Protein AF-C7IY55-F1 (afdb_monomer)

Organism: Oryza sativa subsp. japonica (NCBI:txid39947)

InterPro domains:
  IPR003439 ABC transporter-like, ATP-binding domain [PF00005] (17-67)
  IPR011527 ABC transporter type 1, transmembrane domain [PF00664] (247-417)
  IPR011527 ABC transporter type 1, transmembrane domain [PS50929] (248-423)
  IPR027417 P-loop containing nucleoside triphosphate hydrolase [G3DSA:3.40.50.300] (2-139)
  IPR027417 P-loop containing nucleoside triphosphate hydrolase [SSF52540] (2-138)
  IPR036640 ABC transporter type 1, transmembrane domain superfamily [G3DSA:1.20.1560.10] (206-423)
  IPR036640 ABC transporter type 1, transmembrane domain superfamily [SSF90123] (230-418)
  IPR039421 Type 1 protein exporter [PTHR43394] (2-140)

Nearest PDB structures (foldseek):
  4m2s-assembly1_A  TM=8.675E-01  e=9.533E-19  Mus musculus
  4m1m-assembly1_A  TM=8.769E-01  e=2.106E-18  Mus musculus
  4q9i-assembly1_A  TM=8.437E-01  e=2.213E-18  Mus musculus
  6ujr-assembly1_A  TM=7.906E-01  e=7.082E-19  Mus musculus
  6ujs-assembly1_A  TM=7.738E-01  e=3.289E-18  Mus musculus

Foldseek 3Di:
DDDDPVLLVVLCVLLVQQVVLVVDPVRPPFDEDPPGDDDDLLNVLSVVLSVCSSVLDQEAEAEQSLPPDDPVSSVSNVSSVVSSPPNHHYDHDHLDPVVQQPDQKDWDDDPNDTDDMGHPVVQCVPCPHPVVVSVVVVVVVCVVVPPDDDDPPCPVVVVVVVVVVVVVVVVVVVVVVVPDDDDDDDDDDDDDDDDDDDDDDDDDDDPDPPPPPPPPPPVPPDDPVVVVVVVVVVVLVVLLVVLVVLVVQLLVLLLVLLLLVLVVVVLVVQLVVLVVDDPVCSVVSNVVSVVVVVVSVVVNVPSVCSNQVSLLVSLVVSLVVVLVVLVVVLVPDDPVVCVPPCNPPVNSVCCNPPVSVVSSCCRRVVVSVVSSNVSNVVSNLVVVCVVPVVVSVVVVVCVVVVVVVVVVVVVVVVVVVVVVVVD

pLDDT: mean 79.83, std 20.28, range [27.48, 96.75]

Mean predicted aligned error: 17.72 Å

Sequence (423 aa):
KDASEEEIRRAIVLANAAKFIDKLPNGLDTMVGEHGTQLSGGQKQRIAIARAILKDPRILLLDEATSALDAESEHVVQDALNNIMVNRTTIIVAHRLSTVRNADTISVLHRGQLVEQGPHAELIKYSNGAYYQLLQLQEVNARRNGTYELDPNRLSDVANRLSDVANRLSDAANRLSDAGNFVSRHSIRKLSFERSMSRHSSLGGSRRNSQTYALTEDEIEGCDDTKSGKNVLRRLLHLHKPETAILLLGCIAASANGAILPVFGLLLSSAINAFYEPPHKLRKDSVFWAEIYVILGVVSIFIIPVQHTLFNMAGGKLIERIRALSFSRVVYQDIGWFDDPLNSSGAIGARLSADAASVKSIAGDVLSLIVQSISTALVGIVIAMIANWKLAFIVLCFVPCVFAQSYAQSRLMRGFGADAKDV

Structure (mmCIF, N/CA/C/O backbone):
data_AF-C7IY55-F1
#
_entry.id   AF-C7IY55-F1
#
loop_
_atom_site.group_PDB
_atom_site.id
_atom_site.type_symbol
_atom_site.label_atom_id
_atom_site.label_alt_id
_atom_site.label_comp_id
_atom_site.label_asym_id
_atom_site.label_entity_id
_atom_site.label_seq_id
_atom_site.pdbx_PDB_ins_code
_atom_site.Cartn_x
_atom_site.Cartn_y
_atom_site.Cartn_z
_atom_site.occupancy
_atom_site.B_iso_or_equiv
_atom_site.auth_seq_id
_atom_site.auth_comp_id
_atom_site.auth_asym_id
_atom_site.auth_atom_id
_atom_site.pdbx_PDB_model_num
ATOM 1 N N . LYS A 1 1 ? -29.131 28.333 30.075 1.00 56.44 1 LYS A N 1
ATOM 2 C CA . LYS A 1 1 ? -28.680 28.541 31.466 1.00 56.44 1 LYS A CA 1
ATOM 3 C C . LYS A 1 1 ? -27.831 27.339 31.796 1.00 56.44 1 LYS A C 1
ATOM 5 O O . LYS A 1 1 ? -28.359 26.238 31.687 1.00 56.44 1 LYS A O 1
ATOM 10 N N . ASP A 1 2 ? -26.555 27.552 32.076 1.00 76.69 2 ASP A N 1
ATOM 11 C CA . ASP A 1 2 ? -25.674 26.470 32.499 1.00 76.69 2 ASP A CA 1
ATOM 12 C C . ASP A 1 2 ? -26.110 26.015 33.892 1.00 76.69 2 ASP A C 1
ATOM 14 O O . ASP A 1 2 ? -26.496 26.844 34.721 1.00 76.69 2 ASP A O 1
ATOM 18 N N . ALA A 1 3 ? -26.159 24.703 34.103 1.00 82.56 3 ALA A N 1
ATOM 19 C CA . ALA A 1 3 ? -26.509 24.135 35.395 1.00 82.56 3 ALA A CA 1
ATOM 20 C C . ALA A 1 3 ? -25.333 24.328 36.355 1.00 82.56 3 ALA A C 1
ATOM 22 O O . ALA A 1 3 ? -24.176 24.153 35.970 1.00 82.56 3 ALA A O 1
ATOM 23 N N . SER A 1 4 ? -25.627 24.673 37.604 1.00 90.94 4 SER A N 1
ATOM 24 C CA . SER A 1 4 ? -24.608 24.680 38.654 1.00 90.94 4 SER A CA 1
ATOM 25 C C . SER A 1 4 ? -24.066 23.266 38.884 1.00 90.94 4 SER A C 1
ATOM 27 O O . SER A 1 4 ? -24.780 22.276 38.703 1.00 90.94 4 SER A O 1
ATOM 29 N N . GLU A 1 5 ? -22.815 23.152 39.328 1.00 88.75 5 GLU A N 1
ATOM 30 C CA . GLU A 1 5 ? -22.203 21.853 39.645 1.00 88.75 5 GLU A CA 1
ATOM 31 C C . GLU A 1 5 ? -23.039 21.061 40.670 1.00 88.75 5 GLU A C 1
ATOM 33 O O . GLU A 1 5 ? -23.194 19.846 40.558 1.00 88.75 5 GLU A O 1
ATOM 38 N N . GLU A 1 6 ? -23.695 21.762 41.598 1.00 91.62 6 GLU A N 1
ATOM 39 C CA . GLU A 1 6 ? -24.599 21.169 42.586 1.00 91.62 6 GLU A CA 1
ATOM 40 C C . GLU A 1 6 ? -25.893 20.612 41.962 1.00 91.62 6 GLU A C 1
ATOM 42 O O . GLU A 1 6 ? -26.404 19.569 42.370 1.00 91.62 6 GLU A O 1
ATOM 47 N N . GLU A 1 7 ? -26.449 21.268 40.939 1.00 92.25 7 GLU A N 1
ATOM 48 C CA . GLU A 1 7 ? -27.576 20.722 40.168 1.00 92.25 7 GLU A CA 1
ATOM 49 C C . GLU A 1 7 ? -27.167 19.470 39.390 1.00 92.25 7 GLU A C 1
ATOM 51 O O . GLU A 1 7 ? -27.897 18.475 39.400 1.00 92.25 7 GLU A O 1
ATOM 56 N N . ILE A 1 8 ? -25.981 19.492 38.774 1.00 93.31 8 ILE A N 1
ATOM 57 C CA . ILE A 1 8 ? -25.415 18.351 38.043 1.00 93.31 8 ILE A CA 1
ATOM 58 C C . ILE A 1 8 ? -25.222 17.164 38.989 1.00 93.31 8 ILE A C 1
ATOM 60 O O . ILE A 1 8 ? -25.675 16.054 38.692 1.00 93.31 8 ILE A O 1
ATOM 64 N N . ARG A 1 9 ? -24.635 17.398 40.166 1.00 92.88 9 ARG A N 1
ATOM 65 C CA . ARG A 1 9 ? -24.403 16.361 41.175 1.00 92.88 9 ARG A CA 1
ATOM 66 C C . ARG A 1 9 ? -25.710 15.747 41.673 1.00 92.88 9 ARG A C 1
ATOM 68 O O . ARG A 1 9 ? -25.827 14.521 41.720 1.00 92.88 9 ARG A O 1
ATOM 75 N N . ARG A 1 10 ? -26.725 16.568 41.966 1.00 92.06 10 ARG A N 1
ATOM 76 C CA . ARG A 1 10 ? -28.063 16.087 42.362 1.00 92.06 10 ARG A CA 1
ATOM 77 C C . ARG A 1 10 ? -28.711 15.226 41.277 1.00 92.06 10 ARG A C 1
ATOM 79 O O . ARG A 1 10 ? -29.224 14.147 41.579 1.00 92.06 10 ARG A O 1
ATOM 86 N N . ALA A 1 11 ? -28.647 15.652 40.016 1.00 92.56 11 ALA A N 1
ATOM 87 C CA . ALA A 1 11 ? -29.213 14.897 38.900 1.00 92.56 11 ALA A CA 1
ATOM 88 C C . ALA A 1 11 ? -28.514 13.546 38.678 1.00 92.56 11 ALA A C 1
ATOM 90 O O . ALA A 1 11 ? -29.168 12.533 38.430 1.00 92.56 11 ALA A O 1
ATOM 91 N N . ILE A 1 12 ? -27.189 13.514 38.817 1.00 94.00 12 ILE A N 1
ATOM 92 C CA . ILE A 1 12 ? -26.376 12.301 38.694 1.00 94.00 12 ILE A CA 1
ATOM 93 C C . ILE A 1 12 ? -26.684 11.288 39.806 1.00 94.00 12 ILE A C 1
ATOM 95 O O . ILE A 1 12 ? -26.722 10.083 39.540 1.00 94.00 12 ILE A O 1
ATOM 99 N N . VAL A 1 13 ? -26.932 11.748 41.036 1.00 93.06 13 VAL A N 1
ATOM 100 C CA . VAL A 1 13 ? -27.329 10.876 42.156 1.00 93.06 13 VAL A CA 1
ATOM 101 C C . VAL A 1 13 ? -28.706 10.262 41.905 1.00 93.06 13 VAL A C 1
ATOM 103 O O . VAL A 1 13 ? -28.846 9.044 41.993 1.00 93.06 13 VAL A O 1
ATOM 106 N N . LEU A 1 14 ? -29.699 11.070 41.517 1.00 91.31 14 LEU A N 1
ATOM 107 C CA . LEU A 1 14 ? -31.058 10.590 41.228 1.00 91.31 14 LEU A CA 1
ATOM 108 C C . LEU A 1 14 ? -31.106 9.601 40.051 1.00 91.31 14 LEU A C 1
ATOM 110 O O . LEU A 1 14 ? -31.901 8.661 40.061 1.00 91.31 14 LEU A O 1
ATOM 114 N N . ALA A 1 15 ? -30.224 9.780 39.065 1.00 92.81 15 ALA A N 1
ATOM 115 C CA . ALA A 1 15 ? -30.076 8.884 37.922 1.00 92.81 15 ALA A CA 1
ATOM 116 C C . ALA A 1 15 ? -29.218 7.632 38.207 1.00 92.81 15 ALA A C 1
ATOM 118 O O . ALA A 1 15 ? -28.868 6.904 37.275 1.00 92.81 15 ALA A O 1
ATOM 119 N N . ASN A 1 16 ? -28.827 7.384 39.465 1.00 92.38 16 ASN A N 1
ATOM 120 C CA . ASN A 1 16 ? -27.929 6.293 39.861 1.00 92.38 16 ASN A CA 1
ATOM 121 C C . ASN A 1 16 ? -26.584 6.287 39.103 1.00 92.38 16 ASN A C 1
ATOM 123 O O . ASN A 1 16 ? -25.989 5.224 38.898 1.00 92.38 16 ASN A O 1
ATOM 127 N N . ALA A 1 17 ? -26.095 7.451 38.665 1.00 93.56 17 ALA A N 1
ATOM 128 C CA . ALA A 1 17 ? -24.880 7.583 37.860 1.00 93.56 17 ALA A CA 1
ATOM 129 C C . ALA A 1 17 ? -23.616 7.923 38.673 1.00 93.56 17 ALA A C 1
ATOM 131 O O . ALA A 1 17 ? -22.511 7.630 38.221 1.00 93.56 17 ALA A O 1
ATOM 132 N N . ALA A 1 18 ? -23.765 8.450 39.895 1.00 93.31 18 ALA A N 1
ATOM 133 C CA . ALA A 1 18 ? -22.643 8.901 40.734 1.00 93.31 18 ALA A CA 1
ATOM 134 C C . ALA A 1 18 ? -21.557 7.825 40.911 1.00 93.31 18 ALA A C 1
ATOM 136 O O . ALA A 1 18 ? -20.394 8.042 40.591 1.00 93.31 18 ALA A O 1
ATOM 137 N N . LYS A 1 19 ? -21.968 6.605 41.287 1.00 91.00 19 LYS A N 1
ATOM 138 C CA . LYS A 1 19 ? -21.057 5.489 41.599 1.00 91.00 19 LYS A CA 1
ATOM 139 C C . LYS A 1 19 ? -20.080 5.127 40.478 1.00 91.00 19 LYS A C 1
ATOM 141 O O . LYS A 1 19 ? -19.028 4.569 40.777 1.00 91.00 19 LYS A O 1
ATOM 146 N N . PHE A 1 20 ? -20.457 5.312 39.209 1.00 91.62 20 PHE A N 1
ATOM 147 C CA . PHE A 1 20 ? -19.567 4.987 38.091 1.00 91.62 20 PHE A CA 1
ATOM 148 C C . PHE A 1 20 ? -18.832 6.217 37.569 1.00 91.62 20 PHE A C 1
ATOM 150 O O . PHE A 1 20 ? -17.707 6.062 37.114 1.00 91.62 20 PHE A O 1
ATOM 157 N N . ILE A 1 21 ? -19.429 7.409 37.662 1.00 93.38 21 ILE A N 1
ATOM 158 C CA . ILE A 1 21 ? -18.769 8.664 37.288 1.00 93.38 21 ILE A CA 1
ATOM 159 C C . ILE A 1 21 ? -17.577 8.928 38.211 1.00 93.38 21 ILE A C 1
ATOM 161 O O . ILE A 1 21 ? -16.497 9.225 37.717 1.00 93.38 21 ILE A O 1
ATOM 165 N N . ASP A 1 22 ? -17.718 8.688 39.517 1.00 91.56 22 ASP A N 1
ATOM 166 C CA . ASP A 1 22 ? -16.628 8.841 40.495 1.00 91.56 22 ASP A CA 1
ATOM 167 C C . ASP A 1 22 ? -15.461 7.859 40.264 1.00 91.56 22 ASP A C 1
ATOM 169 O O . ASP A 1 22 ? -14.363 8.058 40.773 1.00 91.56 22 ASP A O 1
ATOM 173 N N . LYS A 1 23 ? -15.690 6.778 39.503 1.00 91.31 23 LYS A N 1
ATOM 174 C CA . LYS A 1 23 ? -14.657 5.797 39.130 1.00 91.31 23 LYS A CA 1
ATOM 175 C C . LYS A 1 23 ? -13.930 6.151 37.832 1.00 91.31 23 LYS A C 1
ATOM 177 O O . LYS A 1 23 ? -12.977 5.460 37.478 1.00 91.31 23 LYS A O 1
ATOM 182 N N . LEU A 1 24 ? -14.398 7.156 37.092 1.00 91.56 24 LEU A N 1
ATOM 183 C CA . LEU A 1 24 ? -13.744 7.605 35.865 1.00 91.56 24 LEU A CA 1
ATOM 184 C C . LEU A 1 24 ? -12.485 8.421 36.203 1.00 91.56 24 LEU A C 1
ATOM 186 O O . LEU A 1 24 ? -12.471 9.112 37.221 1.00 91.56 24 LEU A O 1
ATOM 190 N N . PRO A 1 25 ? -11.442 8.384 35.352 1.00 87.56 25 PRO A N 1
ATOM 191 C CA . PRO A 1 25 ? -10.140 8.982 35.658 1.00 87.56 25 PRO A CA 1
ATOM 192 C C . PRO A 1 25 ? -10.202 10.483 35.970 1.00 87.56 25 PRO A C 1
ATOM 194 O O . PRO A 1 25 ? -9.481 10.941 36.849 1.00 87.56 25 PRO A O 1
ATOM 197 N N . ASN A 1 26 ? -11.093 11.226 35.303 1.00 90.19 26 ASN A N 1
ATOM 198 C CA . ASN A 1 26 ? -11.271 12.667 35.508 1.00 90.19 26 ASN A CA 1
ATOM 199 C C . ASN A 1 26 ? -12.655 13.003 36.091 1.00 90.19 26 ASN A C 1
ATOM 201 O O . ASN A 1 26 ? -13.116 14.136 35.976 1.00 90.19 26 ASN A O 1
ATOM 205 N N . GLY A 1 27 ? -13.371 12.023 36.657 1.00 90.38 27 GLY A N 1
ATOM 206 C CA . GLY A 1 27 ? -14.727 12.231 37.169 1.00 90.38 27 GLY A CA 1
ATOM 207 C C . GLY A 1 27 ? -15.662 12.845 36.118 1.00 90.38 27 GLY A C 1
ATOM 208 O O . GLY A 1 27 ? -15.835 12.283 35.032 1.00 90.38 27 GLY A O 1
ATOM 209 N N . LEU A 1 28 ? -16.232 14.014 36.433 1.00 90.38 28 LEU A N 1
ATOM 210 C CA . LEU A 1 28 ? -17.132 14.779 35.556 1.00 90.38 28 LEU A CA 1
ATOM 211 C C . LEU A 1 28 ? -16.453 15.323 34.291 1.00 90.38 28 LEU A C 1
ATOM 213 O O . LEU A 1 28 ? -17.118 15.446 33.265 1.00 90.38 28 LEU A O 1
ATOM 217 N N . ASP A 1 29 ? -15.144 15.571 34.337 1.00 91.06 29 ASP A N 1
ATOM 218 C CA . ASP A 1 29 ? -14.368 16.125 33.218 1.00 91.06 29 ASP A CA 1
ATOM 219 C C . ASP A 1 29 ? -13.857 15.037 32.258 1.00 91.06 29 ASP A C 1
ATOM 221 O O . ASP A 1 29 ? -13.042 15.278 31.363 1.00 91.06 29 ASP A O 1
ATOM 225 N N . THR A 1 30 ? -14.314 13.795 32.435 1.00 92.06 30 THR A N 1
ATOM 226 C CA . THR A 1 30 ? -13.937 12.684 31.560 1.00 92.06 30 THR A CA 1
ATOM 227 C C . THR A 1 30 ? -14.559 12.864 30.178 1.00 92.06 30 THR A C 1
ATOM 229 O O . THR A 1 30 ? -15.780 12.872 30.025 1.00 92.06 30 THR A O 1
ATOM 232 N N . MET A 1 31 ? -13.721 12.932 29.141 1.00 90.69 31 MET A N 1
ATOM 233 C CA . MET A 1 31 ? -14.190 12.972 27.756 1.00 90.69 31 MET A CA 1
ATOM 234 C C . MET A 1 31 ? -14.850 11.636 27.379 1.00 90.69 31 MET A C 1
ATOM 236 O O . MET A 1 31 ? -14.221 10.577 27.447 1.00 90.69 31 MET A O 1
ATOM 240 N N . VAL A 1 32 ? -16.114 11.688 26.956 1.00 90.69 32 VAL A N 1
ATOM 241 C CA . VAL A 1 32 ? -16.913 10.524 26.538 1.00 90.69 32 VAL A CA 1
ATOM 242 C C . VAL A 1 32 ? -17.368 10.689 25.087 1.00 90.69 32 VAL A C 1
ATOM 244 O O . VAL A 1 32 ? -17.769 11.779 24.684 1.00 90.69 32 VAL A O 1
ATOM 247 N N . GLY A 1 33 ? -17.314 9.622 24.285 1.00 88.81 33 GLY A N 1
ATOM 248 C CA . GLY A 1 33 ? -17.674 9.669 22.859 1.00 88.81 33 GLY A CA 1
ATOM 249 C C . GLY A 1 33 ? -16.772 8.802 21.981 1.00 88.81 33 GLY A C 1
ATOM 250 O O . GLY A 1 33 ? -16.082 7.925 22.487 1.00 88.81 33 GLY A O 1
ATOM 251 N N . GLU A 1 34 ? -16.781 9.040 20.666 1.00 84.50 34 GLU A N 1
ATOM 252 C CA . GLU A 1 34 ? -15.981 8.289 19.676 1.00 84.50 34 GLU A CA 1
ATOM 253 C C . GLU A 1 34 ? -14.469 8.429 19.905 1.00 84.50 34 GLU A C 1
ATOM 255 O O . GLU A 1 34 ? -13.741 7.447 19.815 1.00 84.50 34 GLU A O 1
ATOM 260 N N . HIS A 1 35 ? -14.022 9.624 20.295 1.00 82.94 35 HIS A N 1
ATOM 261 C CA . HIS A 1 35 ? -12.620 9.937 20.592 1.00 82.94 35 HIS A CA 1
ATOM 262 C C . HIS A 1 35 ? -12.281 9.878 22.092 1.00 82.94 35 HIS A C 1
ATOM 264 O O . HIS A 1 35 ? -11.206 10.309 22.498 1.00 82.94 35 HIS A O 1
ATOM 270 N N . GLY A 1 36 ? -13.208 9.397 22.926 1.00 84.38 36 GLY A N 1
ATOM 271 C CA . GLY A 1 36 ? -13.077 9.401 24.381 1.00 84.38 36 GLY A CA 1
ATOM 272 C C . GLY A 1 36 ? -13.340 8.037 25.007 1.00 84.38 36 GLY A C 1
ATOM 273 O O . GLY A 1 36 ? -13.363 7.000 24.344 1.00 84.38 36 GLY A O 1
ATOM 274 N N . THR A 1 37 ? -13.583 8.040 26.315 1.00 87.56 37 THR A N 1
ATOM 275 C CA . THR A 1 37 ? -13.905 6.815 27.051 1.00 87.56 37 THR A CA 1
ATOM 276 C C . THR A 1 37 ? -15.243 6.253 26.568 1.00 87.56 37 THR A C 1
ATOM 278 O O . THR A 1 37 ? -16.267 6.947 26.566 1.00 87.56 37 THR A O 1
ATOM 281 N N . GLN A 1 38 ? -15.251 4.977 26.178 1.00 89.81 38 GLN A N 1
ATOM 282 C CA . GLN A 1 38 ? -16.469 4.271 25.794 1.00 89.81 38 GLN A CA 1
ATOM 283 C C . GLN A 1 38 ? -17.232 3.812 27.038 1.00 89.81 38 GLN A C 1
ATOM 285 O O . GLN A 1 38 ? -16.734 3.034 27.846 1.00 89.81 38 GLN A O 1
ATOM 290 N N . LEU A 1 39 ? -18.468 4.287 27.174 1.00 90.25 39 LEU A N 1
ATOM 291 C CA . LEU A 1 39 ? -19.382 3.888 28.242 1.00 90.25 39 LEU A CA 1
ATOM 292 C C . LEU A 1 39 ? -20.281 2.720 27.805 1.00 90.25 39 LEU A C 1
ATOM 294 O O . LEU A 1 39 ? -20.708 2.657 26.646 1.00 90.25 39 LEU A O 1
ATOM 298 N N . SER A 1 40 ? -20.624 1.841 28.750 1.00 89.00 40 SER A N 1
ATOM 299 C CA . SER A 1 40 ? -21.631 0.783 28.564 1.00 89.00 40 SER A CA 1
ATOM 300 C C . SER A 1 40 ? -22.999 1.377 28.193 1.00 89.00 40 SER A C 1
ATOM 302 O O . SER A 1 40 ? -23.312 2.509 28.569 1.00 89.00 40 SER A O 1
ATOM 304 N N . GLY A 1 41 ? -23.846 0.610 27.496 1.00 89.12 41 GLY A N 1
ATOM 305 C CA . GLY A 1 41 ? -25.216 1.016 27.156 1.00 89.12 41 GLY A CA 1
ATOM 306 C C . GLY A 1 41 ? -26.005 1.523 28.372 1.00 89.12 41 GLY A C 1
ATOM 307 O O . GLY A 1 41 ? -26.540 2.631 28.339 1.00 89.12 41 GLY A O 1
ATOM 308 N N . GLY A 1 42 ? -25.965 0.796 29.496 1.00 90.62 42 GLY A N 1
ATOM 309 C CA . GLY A 1 42 ? -26.649 1.198 30.734 1.00 90.62 42 GLY A CA 1
ATOM 310 C C . GLY A 1 42 ? -26.049 2.442 31.401 1.00 90.62 42 GLY A C 1
ATOM 311 O O . GLY A 1 42 ? -26.752 3.216 32.050 1.00 90.62 42 GLY A O 1
ATOM 312 N N . GLN A 1 43 ? -24.746 2.689 31.228 1.00 92.44 43 GLN A N 1
ATOM 313 C CA . GLN A 1 43 ? -24.101 3.923 31.698 1.00 92.44 43 GLN A CA 1
ATOM 314 C C . GLN A 1 43 ? -24.512 5.123 30.840 1.00 92.44 43 GLN A C 1
ATOM 316 O O . GLN A 1 43 ? -24.936 6.142 31.387 1.00 92.44 43 GLN A O 1
ATOM 321 N N . LYS A 1 44 ? -24.460 4.985 29.506 1.00 92.38 44 LYS A N 1
ATOM 322 C CA . LYS A 1 44 ? -24.921 6.010 28.552 1.00 92.38 44 LYS A CA 1
ATOM 323 C C . LYS A 1 44 ? -26.364 6.409 28.843 1.00 92.38 44 LYS A C 1
ATOM 325 O O . LYS A 1 44 ? -26.697 7.593 28.854 1.00 92.38 44 LYS A O 1
ATOM 330 N N . GLN A 1 45 ? -27.201 5.427 29.156 1.00 91.69 45 GLN A N 1
ATOM 331 C CA . GLN A 1 45 ? -28.593 5.673 29.473 1.00 91.69 45 GLN A CA 1
ATOM 332 C C . GLN A 1 45 ? -28.807 6.397 30.803 1.00 91.69 45 GLN A C 1
ATOM 334 O O . GLN A 1 45 ? -29.594 7.338 30.852 1.00 91.69 45 GLN A O 1
ATOM 339 N N . ARG A 1 46 ? -28.082 6.041 31.868 1.00 92.56 46 ARG A N 1
ATOM 340 C CA . ARG A 1 46 ? -28.154 6.790 33.135 1.00 92.56 46 ARG A CA 1
ATOM 341 C C . ARG A 1 46 ? -27.709 8.245 32.982 1.00 92.56 46 ARG A C 1
ATOM 343 O O . ARG A 1 46 ? -28.314 9.126 33.584 1.00 92.56 46 ARG A O 1
ATOM 350 N N . ILE A 1 47 ? -26.733 8.529 32.117 1.00 93.38 47 ILE A N 1
ATOM 351 C CA . ILE A 1 47 ? -26.367 9.915 31.770 1.00 93.38 47 ILE A CA 1
ATOM 352 C C . ILE A 1 47 ? -27.514 10.611 31.026 1.00 93.38 47 ILE A C 1
ATOM 354 O O . ILE A 1 47 ? -27.819 11.769 31.306 1.00 93.38 47 ILE A O 1
ATOM 358 N N . ALA A 1 48 ? -28.197 9.922 30.109 1.00 93.25 48 ALA A N 1
ATOM 359 C CA . ALA A 1 48 ? -29.380 10.467 29.443 1.00 93.25 48 ALA A CA 1
ATOM 360 C C . ALA A 1 48 ? -30.530 10.756 30.430 1.00 93.25 48 ALA A C 1
ATOM 362 O O . ALA A 1 48 ? -31.176 11.798 30.316 1.00 93.25 48 ALA A O 1
ATOM 363 N N . ILE A 1 49 ? -30.733 9.898 31.436 1.00 93.00 49 ILE A N 1
ATOM 364 C CA . ILE A 1 49 ? -31.691 10.132 32.527 1.00 93.00 49 ILE A CA 1
ATOM 365 C C . ILE A 1 49 ? -31.269 11.357 33.347 1.00 93.00 49 ILE A C 1
ATOM 367 O O . ILE A 1 49 ? -32.087 12.247 33.547 1.00 93.00 49 ILE A O 1
ATOM 371 N N . ALA A 1 50 ? -29.995 11.478 33.739 1.00 93.25 50 ALA A N 1
ATOM 372 C CA . ALA A 1 50 ? -29.492 12.659 34.450 1.00 93.25 50 ALA A CA 1
ATOM 373 C C . ALA A 1 50 ? -29.731 13.957 33.653 1.00 93.25 50 ALA A C 1
ATOM 375 O O . ALA A 1 50 ? -30.172 14.962 34.211 1.00 93.25 50 ALA A O 1
ATOM 376 N N . ARG A 1 51 ? -29.538 13.924 32.326 1.00 93.44 51 ARG A N 1
ATOM 377 C CA . ARG A 1 51 ? -29.870 15.048 31.431 1.00 93.44 51 ARG A CA 1
ATOM 378 C C . ARG A 1 51 ? -31.363 15.382 31.432 1.00 93.44 51 ARG A C 1
ATOM 380 O O . ARG A 1 51 ? -31.718 16.558 31.383 1.00 93.44 51 ARG A O 1
ATOM 387 N N . ALA A 1 52 ? -32.235 14.376 31.475 1.00 91.81 52 ALA A N 1
ATOM 388 C CA . ALA A 1 52 ? -33.676 14.586 31.575 1.00 91.81 52 ALA A CA 1
ATOM 389 C C . ALA A 1 52 ? -34.070 15.187 32.935 1.00 91.81 52 ALA A C 1
ATOM 391 O O . ALA A 1 52 ? -34.890 16.100 32.964 1.00 91.81 52 ALA A O 1
ATOM 392 N N . ILE A 1 53 ? -33.440 14.748 34.032 1.00 91.25 53 ILE A N 1
ATOM 393 C CA . ILE A 1 53 ? -33.650 15.306 35.379 1.00 91.25 53 ILE A CA 1
ATOM 394 C C . ILE A 1 53 ? -33.244 16.781 35.423 1.00 91.25 53 ILE A C 1
ATOM 396 O O . ILE A 1 53 ? -34.025 17.604 35.887 1.00 91.25 53 ILE A O 1
ATOM 400 N N . LEU A 1 54 ? -32.073 17.131 34.875 1.00 91.25 54 LEU A N 1
ATOM 401 C CA . LEU A 1 54 ? -31.599 18.522 34.808 1.00 91.25 54 LEU A CA 1
ATOM 402 C C . LEU A 1 54 ? -32.548 19.450 34.047 1.00 91.25 54 LEU A C 1
ATOM 404 O O . LEU A 1 54 ? -32.661 20.627 34.373 1.00 91.25 54 LEU A O 1
ATOM 408 N N . LYS A 1 55 ? -33.220 18.932 33.016 1.00 90.50 55 LYS A N 1
ATOM 409 C CA . LYS A 1 55 ? -34.176 19.708 32.220 1.00 90.50 55 LYS A CA 1
ATOM 410 C C . LYS A 1 55 ? -35.523 19.905 32.927 1.00 90.50 55 LYS A C 1
ATOM 412 O O . LYS A 1 55 ? -36.273 20.787 32.521 1.00 90.50 55 LYS A O 1
ATOM 417 N N . ASP A 1 56 ? -35.835 19.078 33.924 1.00 88.56 56 ASP A N 1
ATOM 418 C CA . ASP A 1 56 ? -37.086 19.090 34.689 1.00 88.56 56 ASP A CA 1
ATOM 419 C C . ASP A 1 56 ? -38.371 19.186 33.820 1.00 88.56 56 ASP A C 1
ATOM 421 O O . ASP A 1 56 ? -39.180 20.105 33.964 1.00 88.56 56 ASP A O 1
ATOM 425 N N . PRO A 1 57 ? -38.601 18.265 32.861 1.00 91.50 57 PRO A N 1
ATOM 426 C CA . PRO A 1 57 ? -39.732 18.367 31.942 1.00 91.50 57 PRO A CA 1
ATOM 427 C C . PRO A 1 57 ? -41.075 18.023 32.612 1.00 91.50 57 PRO A C 1
ATOM 429 O O . PRO A 1 57 ? -41.180 17.053 33.361 1.00 91.50 57 PRO A O 1
ATOM 432 N N . ARG A 1 58 ? -42.147 18.754 32.262 1.00 92.06 58 ARG A N 1
ATOM 433 C CA . ARG A 1 58 ? -43.527 18.419 32.689 1.00 92.06 58 ARG A CA 1
ATOM 434 C C . ARG A 1 58 ? -44.065 17.132 32.048 1.00 92.06 58 ARG A C 1
ATOM 436 O O . ARG A 1 58 ? -44.878 16.443 32.655 1.00 92.06 58 ARG A O 1
ATOM 443 N N . ILE A 1 59 ? -43.621 16.837 30.824 1.00 94.25 59 ILE A N 1
ATOM 444 C CA . ILE A 1 59 ? -43.994 15.649 30.049 1.00 94.25 59 ILE A CA 1
ATOM 445 C C . ILE A 1 59 ? -42.724 14.845 29.775 1.00 94.25 59 ILE A C 1
ATOM 447 O O . ILE A 1 59 ? -41.785 15.371 29.173 1.00 94.25 59 ILE A O 1
ATOM 451 N N . LEU A 1 60 ? -42.702 13.586 30.205 1.00 93.38 60 LEU A N 1
ATOM 452 C CA . LEU A 1 60 ? -41.598 12.653 30.008 1.00 93.38 60 LEU A CA 1
ATOM 453 C C . LEU A 1 60 ? -42.002 11.584 28.986 1.00 93.38 60 LEU A C 1
ATOM 455 O O . LEU A 1 60 ? -43.038 10.941 29.128 1.00 93.38 60 LEU A O 1
ATOM 459 N N . LEU A 1 61 ? -41.178 11.396 27.956 1.00 93.75 61 LEU A N 1
ATOM 460 C CA . LEU A 1 61 ? -41.367 10.364 26.937 1.00 93.75 61 LEU A CA 1
ATOM 461 C C . LEU A 1 61 ? -40.263 9.320 27.088 1.00 93.75 61 LEU A C 1
ATOM 463 O O . LEU A 1 61 ? -39.082 9.668 27.041 1.00 93.75 61 LEU A O 1
ATOM 467 N N . LEU A 1 62 ? -40.651 8.061 27.276 1.00 91.06 62 LEU A N 1
ATOM 468 C CA . LEU A 1 62 ? -39.740 6.927 27.397 1.00 91.06 62 LEU A CA 1
ATOM 469 C C . LEU A 1 62 ? -40.012 5.959 26.245 1.00 91.06 62 LEU A C 1
ATOM 471 O O . LEU A 1 62 ? -40.988 5.215 26.280 1.00 91.06 62 LEU A O 1
ATOM 475 N N . ASP A 1 63 ? -39.160 5.995 25.223 1.00 90.81 63 ASP A N 1
ATOM 476 C CA . ASP A 1 63 ? -39.268 5.142 24.038 1.00 90.81 63 ASP A CA 1
ATOM 477 C C . ASP A 1 63 ? -38.321 3.948 24.159 1.00 90.81 63 ASP A C 1
ATOM 479 O O . ASP A 1 63 ? -37.104 4.122 24.104 1.00 90.81 63 ASP A O 1
ATOM 483 N N . GLU A 1 64 ? -38.879 2.768 24.441 1.00 86.62 64 GLU A N 1
ATOM 484 C CA . GLU A 1 64 ? -38.160 1.502 24.630 1.00 86.62 64 GLU A CA 1
ATOM 485 C C . GLU A 1 64 ? -36.886 1.641 25.468 1.00 86.62 64 GLU A C 1
ATOM 487 O O . GLU A 1 64 ? -35.847 1.056 25.160 1.00 86.62 64 GLU A O 1
ATOM 492 N N . ALA A 1 65 ? -36.962 2.430 26.543 1.00 84.56 65 ALA A N 1
ATOM 493 C CA . ALA A 1 65 ? -35.780 2.873 27.266 1.00 84.56 65 ALA A CA 1
ATOM 494 C C . ALA A 1 65 ? -34.913 1.682 27.708 1.00 84.56 65 ALA A C 1
ATOM 496 O O . ALA A 1 65 ? -33.703 1.726 27.576 1.00 84.56 65 ALA A O 1
ATOM 497 N N . THR A 1 66 ? -35.489 0.581 28.175 1.00 84.56 66 THR A N 1
ATOM 498 C CA . THR A 1 66 ? -34.710 -0.578 28.638 1.00 84.56 66 THR A CA 1
ATOM 499 C C . THR A 1 66 ? -34.312 -1.567 27.530 1.00 84.56 66 THR A C 1
ATOM 501 O O . THR A 1 66 ? -33.743 -2.623 27.818 1.00 84.56 66 THR A O 1
ATOM 504 N N . SER A 1 67 ? -34.574 -1.256 26.255 1.00 77.19 67 SER A N 1
ATOM 505 C CA . SER A 1 67 ? -34.166 -2.098 25.124 1.00 77.19 67 SER A CA 1
ATOM 506 C C . SER A 1 67 ? -32.640 -2.090 24.939 1.00 77.19 67 SER A C 1
ATOM 508 O O . SER A 1 67 ? -31.957 -1.115 25.230 1.00 77.19 67 SER A O 1
ATOM 510 N N . ALA A 1 68 ? -32.077 -3.220 24.500 1.00 80.50 68 ALA A N 1
ATOM 511 C CA . ALA A 1 68 ? -30.632 -3.439 24.324 1.00 80.50 68 ALA A CA 1
ATOM 512 C C . ALA A 1 68 ? -29.751 -3.397 25.598 1.00 80.50 68 ALA A C 1
ATOM 514 O O . ALA A 1 68 ? -28.524 -3.444 25.480 1.00 80.50 68 ALA A O 1
ATOM 515 N N . LEU A 1 69 ? -30.340 -3.383 26.802 1.00 85.38 69 LEU A N 1
ATOM 516 C CA . LEU A 1 69 ? -29.603 -3.540 28.063 1.00 85.38 69 LEU A CA 1
ATOM 517 C C . LEU A 1 69 ? -29.520 -5.000 28.532 1.00 85.38 69 LEU A C 1
ATOM 519 O O . LEU A 1 69 ? -30.494 -5.758 28.420 1.00 85.38 69 LEU A O 1
ATOM 523 N N . ASP A 1 70 ? -28.373 -5.354 29.121 1.00 85.38 70 ASP A N 1
ATOM 524 C CA . ASP A 1 70 ? -28.202 -6.563 29.931 1.00 85.38 70 ASP A CA 1
ATOM 525 C C . ASP A 1 70 ? -29.059 -6.505 31.216 1.00 85.38 70 ASP A C 1
ATOM 527 O O . ASP A 1 70 ? -29.533 -5.439 31.611 1.00 85.38 70 ASP A O 1
ATOM 531 N N . ALA A 1 71 ? -29.294 -7.657 31.854 1.00 82.25 71 ALA A N 1
ATOM 532 C CA . ALA A 1 71 ? -30.228 -7.773 32.979 1.00 82.25 71 ALA A CA 1
ATOM 533 C C . ALA A 1 71 ? -29.798 -6.981 34.231 1.00 82.25 71 ALA A C 1
ATOM 535 O O . ALA A 1 71 ? -30.652 -6.435 34.930 1.00 82.25 71 ALA A O 1
ATOM 536 N N . GLU A 1 72 ? -28.491 -6.884 34.505 1.00 84.31 72 GLU A N 1
ATOM 537 C CA . GLU A 1 72 ? -27.967 -6.123 35.646 1.00 84.31 72 GLU A CA 1
ATOM 538 C C . GLU A 1 72 ? -28.131 -4.616 35.402 1.00 84.31 72 GLU A C 1
ATOM 540 O O . GLU A 1 72 ? -28.683 -3.897 36.240 1.00 84.31 72 GLU A O 1
ATOM 545 N N . SER A 1 73 ? -27.724 -4.143 34.218 1.00 86.25 73 SER A N 1
ATOM 546 C CA . SER A 1 73 ? -27.894 -2.744 33.814 1.00 86.25 73 SER A CA 1
ATOM 547 C C . SER A 1 73 ? -29.361 -2.328 33.749 1.00 86.25 73 SER A C 1
ATOM 549 O O . SER A 1 73 ? -29.679 -1.196 34.119 1.00 86.25 73 SER A O 1
ATOM 551 N N . GLU A 1 74 ? -30.254 -3.217 33.297 1.00 86.38 74 GLU A N 1
ATOM 552 C CA . GLU A 1 74 ? -31.698 -2.967 33.280 1.00 86.38 74 GLU A CA 1
ATOM 553 C C . GLU A 1 74 ? -32.208 -2.591 34.668 1.00 86.38 74 GLU A C 1
ATOM 555 O O . GLU A 1 74 ? -32.862 -1.558 34.792 1.00 86.38 74 GLU A O 1
ATOM 560 N N . HIS A 1 75 ? -31.917 -3.391 35.696 1.00 86.62 75 HIS A N 1
ATOM 561 C CA . HIS A 1 75 ? -32.471 -3.158 37.029 1.00 86.62 75 HIS A CA 1
ATOM 562 C C . HIS A 1 75 ? -32.110 -1.759 37.539 1.00 86.62 75 HIS A C 1
ATOM 564 O O . HIS A 1 75 ? -32.969 -0.999 37.982 1.00 86.62 75 HIS A O 1
ATOM 570 N N . VAL A 1 76 ? -30.839 -1.376 37.401 1.00 89.19 76 VAL A N 1
ATOM 571 C CA . VAL A 1 76 ? -30.344 -0.077 37.879 1.00 89.19 76 VAL A CA 1
ATOM 572 C C . VAL A 1 76 ? -30.942 1.093 37.088 1.00 89.19 76 VAL A C 1
ATOM 574 O O . VAL A 1 76 ? -31.208 2.161 37.650 1.00 89.19 76 VAL A O 1
ATOM 577 N N . VAL A 1 77 ? -31.144 0.911 35.780 1.00 89.38 77 VAL A N 1
ATOM 578 C CA . VAL A 1 77 ? -31.799 1.902 34.916 1.00 89.38 77 VAL A CA 1
ATOM 579 C C . VAL A 1 77 ? -33.286 2.012 35.248 1.00 89.38 77 VAL A C 1
ATOM 581 O O . VAL A 1 77 ? -33.798 3.125 35.318 1.00 89.38 77 VAL A O 1
ATOM 584 N N . GLN A 1 78 ? -33.970 0.897 35.506 1.00 87.38 78 GLN A N 1
ATOM 585 C CA . GLN A 1 78 ? -35.380 0.880 35.887 1.00 87.38 78 GLN A CA 1
ATOM 586 C C . GLN A 1 78 ? -35.606 1.609 37.217 1.00 87.38 78 GLN A C 1
ATOM 588 O O . GLN A 1 78 ? -36.545 2.396 37.320 1.00 87.38 78 GLN A O 1
ATOM 593 N N . ASP A 1 79 ? -34.712 1.439 38.194 1.00 87.56 79 ASP A N 1
ATOM 594 C CA . ASP A 1 79 ? -34.751 2.197 39.451 1.00 87.56 79 ASP A CA 1
ATOM 595 C C . ASP A 1 79 ? -34.612 3.710 39.206 1.00 87.56 79 ASP A C 1
ATOM 597 O O . ASP A 1 79 ? -35.353 4.516 39.770 1.00 87.56 79 ASP A O 1
ATOM 601 N N . ALA A 1 80 ? -33.705 4.111 38.308 1.00 89.06 80 ALA A N 1
ATOM 602 C CA . ALA A 1 80 ? -33.533 5.514 37.929 1.00 89.06 80 ALA A CA 1
ATOM 603 C C . ALA A 1 80 ? -34.757 6.076 37.174 1.00 89.06 80 ALA A C 1
ATOM 605 O O . ALA A 1 80 ? -35.127 7.234 37.382 1.00 89.06 80 ALA A O 1
ATOM 606 N N . LEU A 1 81 ? -35.406 5.264 36.330 1.00 89.12 81 LEU A N 1
ATOM 607 C CA . LEU A 1 81 ? -36.655 5.623 35.649 1.00 89.12 81 LEU A CA 1
ATOM 608 C C . LEU A 1 81 ? -37.803 5.817 36.649 1.00 89.12 81 LEU A C 1
ATOM 610 O O . LEU A 1 81 ? -38.506 6.823 36.578 1.00 89.12 81 LEU A O 1
ATOM 614 N N . ASN A 1 82 ? -37.945 4.923 37.629 1.00 86.56 82 ASN A N 1
ATOM 615 C CA . ASN A 1 82 ? -38.971 5.044 38.667 1.00 86.56 82 ASN A CA 1
ATOM 616 C C . ASN A 1 82 ? -38.824 6.358 39.460 1.00 86.56 82 ASN A C 1
ATOM 618 O O . ASN A 1 82 ? -39.823 7.012 39.754 1.00 86.56 82 ASN A O 1
ATOM 622 N N . ASN A 1 83 ? -37.589 6.793 39.740 1.00 84.94 83 ASN A N 1
ATOM 623 C CA . ASN A 1 83 ? -37.318 8.047 40.453 1.00 84.94 83 ASN A CA 1
ATOM 624 C C . ASN A 1 83 ? -37.714 9.302 39.657 1.00 84.94 83 ASN A C 1
ATOM 626 O O . ASN A 1 83 ? -38.262 10.243 40.229 1.00 84.94 83 ASN A O 1
ATOM 630 N N . ILE A 1 84 ? -37.436 9.348 38.348 1.00 87.25 84 ILE A N 1
ATOM 631 C CA . ILE A 1 84 ? -37.745 10.528 37.517 1.00 87.25 84 ILE A CA 1
ATOM 632 C C . ILE A 1 84 ? -39.241 10.638 37.187 1.00 87.25 84 ILE A C 1
ATOM 634 O O . ILE A 1 84 ? -39.724 11.744 36.953 1.00 87.25 84 ILE A O 1
ATOM 638 N N . MET A 1 85 ? -39.972 9.521 37.180 1.00 87.38 85 MET A N 1
ATOM 639 C CA . MET A 1 85 ? -41.398 9.472 36.830 1.00 87.38 85 MET A CA 1
ATOM 640 C C . MET A 1 85 ? -42.317 10.154 37.854 1.00 87.38 85 MET A C 1
ATOM 642 O O . MET A 1 85 ? -43.426 10.560 37.502 1.00 87.38 85 MET A O 1
ATOM 646 N N . VAL A 1 86 ? -41.876 10.305 39.107 1.00 85.75 86 VAL A N 1
ATOM 647 C CA . VAL A 1 86 ? -42.683 10.900 40.182 1.00 85.75 86 VAL A CA 1
ATOM 648 C C . VAL A 1 86 ? -43.038 12.356 39.852 1.00 85.75 86 VAL A C 1
ATOM 650 O O . VAL A 1 86 ? -42.170 13.155 39.507 1.00 85.75 86 VAL A O 1
ATOM 653 N N . ASN A 1 87 ? -44.319 12.716 39.994 1.00 86.69 87 ASN A N 1
ATOM 654 C CA . ASN A 1 87 ? -44.868 14.057 39.729 1.00 86.69 87 ASN A CA 1
ATOM 655 C C . ASN A 1 87 ? -44.721 14.556 38.277 1.00 86.69 87 ASN A C 1
ATOM 657 O O . ASN A 1 87 ? -44.700 15.765 38.036 1.00 86.69 87 ASN A O 1
ATOM 661 N N . ARG A 1 88 ? -44.649 13.648 37.295 1.00 90.00 88 ARG A N 1
ATOM 662 C CA . ARG A 1 88 ? -44.589 13.992 35.864 1.00 90.00 88 ARG A CA 1
ATOM 663 C C . ARG A 1 88 ? -45.600 13.196 35.057 1.00 90.00 88 ARG A C 1
ATOM 665 O O . ARG A 1 88 ? -45.842 12.024 35.329 1.00 90.00 88 ARG A O 1
ATOM 672 N N . THR A 1 89 ? -46.134 13.801 33.998 1.00 94.19 89 THR A N 1
ATOM 673 C CA . THR A 1 89 ? -46.899 13.046 33.001 1.00 94.19 89 THR A CA 1
ATOM 674 C C . THR A 1 89 ? -45.922 12.223 32.170 1.00 94.19 89 THR A C 1
ATOM 676 O O . THR A 1 89 ? -45.165 12.786 31.381 1.00 94.19 89 THR A O 1
ATOM 679 N N . THR A 1 90 ? -45.924 10.902 32.350 1.00 92.50 90 THR A N 1
ATOM 680 C CA . THR A 1 90 ? -44.993 9.999 31.663 1.00 92.50 90 THR A CA 1
ATOM 681 C C . THR A 1 90 ? -45.734 9.126 30.658 1.00 92.50 90 THR A C 1
ATOM 683 O O . THR A 1 90 ? -46.689 8.443 31.017 1.00 92.50 90 THR A O 1
ATOM 686 N N . ILE A 1 91 ? -45.273 9.119 29.407 1.00 93.38 91 ILE A N 1
ATOM 687 C CA . ILE A 1 91 ? -45.725 8.184 28.371 1.00 93.38 91 ILE A CA 1
ATOM 688 C C . ILE A 1 91 ? -44.589 7.201 28.108 1.00 93.38 91 ILE A C 1
ATOM 690 O O . ILE A 1 91 ? -43.479 7.614 27.765 1.00 93.38 91 ILE A O 1
ATOM 694 N N . ILE A 1 92 ? -44.871 5.910 28.275 1.00 90.94 92 ILE A N 1
ATOM 695 C CA . ILE A 1 92 ? -43.886 4.838 28.127 1.00 90.94 92 ILE A CA 1
ATOM 696 C C . ILE A 1 92 ? -44.300 3.917 26.988 1.00 90.94 92 ILE A C 1
ATOM 698 O O . ILE A 1 92 ? -45.387 3.344 27.009 1.00 90.94 92 ILE A O 1
ATOM 702 N N . VAL A 1 93 ? -43.394 3.732 26.034 1.00 91.12 93 VAL A N 1
ATOM 703 C CA . VAL A 1 93 ? -43.431 2.637 25.068 1.00 91.12 93 VAL A CA 1
ATOM 704 C C . VAL A 1 93 ? -42.518 1.547 25.614 1.00 91.12 93 VAL A C 1
ATOM 706 O O . VAL A 1 93 ? -41.305 1.728 25.702 1.00 91.12 93 VAL A O 1
ATOM 709 N N . ALA A 1 94 ? -43.097 0.434 26.055 1.00 83.56 94 ALA A N 1
ATOM 710 C CA . ALA A 1 94 ? -42.353 -0.639 26.703 1.00 83.56 94 ALA A CA 1
ATOM 711 C C . ALA A 1 94 ? -42.602 -1.985 26.025 1.00 83.56 94 ALA A C 1
ATOM 713 O O . ALA A 1 94 ? -43.737 -2.360 25.741 1.00 83.56 94 ALA A O 1
ATOM 714 N N . HIS A 1 95 ? -41.520 -2.746 25.861 1.00 79.69 95 HIS A N 1
ATOM 715 C CA . HIS A 1 95 ? -41.550 -4.153 25.467 1.00 79.69 95 HIS A CA 1
ATOM 716 C C . HIS A 1 95 ? -41.275 -5.093 26.658 1.00 79.69 95 HIS A C 1
ATOM 718 O O . HIS A 1 95 ? -41.235 -6.303 26.485 1.00 79.69 95 HIS A O 1
ATOM 724 N N . ARG A 1 96 ? -41.066 -4.591 27.882 1.00 77.50 96 ARG A N 1
ATOM 725 C CA . ARG A 1 96 ? -40.801 -5.427 29.069 1.00 77.50 96 ARG A CA 1
ATOM 726 C C . ARG A 1 96 ? -41.949 -5.332 30.073 1.00 77.50 96 ARG A C 1
ATOM 728 O O . ARG A 1 96 ? -42.398 -4.241 30.418 1.00 77.50 96 ARG A O 1
ATOM 735 N N . LEU A 1 97 ? -42.411 -6.487 30.555 1.00 75.88 97 LEU A N 1
ATOM 736 C CA . LEU A 1 97 ? -43.537 -6.601 31.486 1.00 75.88 97 LEU A CA 1
ATOM 737 C C . LEU A 1 97 ? -43.336 -5.827 32.797 1.00 75.88 97 LEU A C 1
ATOM 739 O O . LEU A 1 97 ? -44.285 -5.245 33.321 1.00 75.88 97 LEU A O 1
ATOM 743 N N . SER A 1 98 ? -42.112 -5.811 33.322 1.00 72.94 98 SER A N 1
ATOM 744 C CA . SER A 1 98 ? -41.748 -5.113 34.561 1.00 72.94 98 SER A CA 1
ATOM 745 C C . SER A 1 98 ? -42.127 -3.630 34.524 1.00 72.94 98 SER A C 1
ATOM 747 O O . SER A 1 98 ? -42.692 -3.120 35.488 1.00 72.94 98 SER A O 1
ATOM 749 N N . THR A 1 99 ? -41.890 -2.962 33.393 1.00 77.38 99 THR A N 1
ATOM 750 C CA . THR A 1 99 ? -42.207 -1.542 33.199 1.00 77.38 99 THR A CA 1
ATOM 751 C C . THR A 1 99 ? -43.711 -1.307 33.024 1.00 77.38 99 THR A C 1
ATOM 753 O O . THR A 1 99 ? -44.243 -0.311 33.503 1.00 77.38 99 THR A O 1
ATOM 756 N N . VAL A 1 100 ? -44.418 -2.232 32.365 1.00 81.88 100 VAL A N 1
ATOM 757 C CA . VAL A 1 100 ? -45.852 -2.085 32.055 1.00 81.88 100 VAL A CA 1
ATOM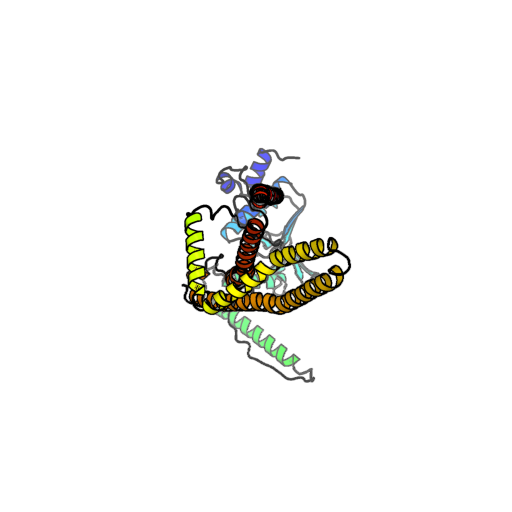 758 C C . VAL A 1 100 ? -46.744 -2.350 33.272 1.00 81.88 100 VAL A C 1
ATOM 760 O O . VAL A 1 100 ? -47.790 -1.723 33.420 1.00 81.88 100 VAL A O 1
ATOM 763 N N . ARG A 1 101 ? -46.348 -3.271 34.160 1.00 83.44 101 ARG A N 1
ATOM 764 C CA . ARG A 1 101 ? -47.174 -3.718 35.296 1.00 83.44 101 ARG A CA 1
ATOM 765 C C . ARG A 1 101 ? -47.530 -2.598 36.279 1.00 83.44 101 ARG A C 1
ATOM 767 O O . ARG A 1 101 ? -48.606 -2.642 36.868 1.00 83.44 101 ARG A O 1
ATOM 774 N N . ASN A 1 102 ? -46.640 -1.622 36.442 1.00 81.69 102 ASN A N 1
ATOM 775 C CA . ASN A 1 102 ? -46.778 -0.536 37.415 1.00 81.69 102 ASN A CA 1
ATOM 776 C C . ASN A 1 102 ? -47.391 0.744 36.816 1.00 81.69 102 ASN A C 1
ATOM 778 O O . ASN A 1 102 ? -47.396 1.775 37.480 1.00 81.69 102 ASN A O 1
ATOM 782 N N . ALA A 1 103 ? -47.866 0.709 35.568 1.00 87.12 103 ALA A N 1
ATOM 783 C CA . ALA A 1 103 ? -48.469 1.872 34.925 1.00 87.12 103 ALA A CA 1
ATOM 784 C C . ALA A 1 103 ? -49.899 2.130 35.435 1.00 87.12 103 ALA A C 1
ATOM 786 O O . ALA A 1 103 ? -50.690 1.195 35.573 1.00 87.12 103 ALA A O 1
ATOM 787 N N . ASP A 1 104 ? -50.253 3.406 35.627 1.00 90.62 104 ASP A N 1
ATOM 788 C CA . ASP A 1 104 ? -51.600 3.826 36.050 1.00 90.62 104 ASP A CA 1
ATOM 789 C C . ASP A 1 104 ? -52.677 3.432 35.027 1.00 90.62 104 ASP A C 1
ATOM 791 O O . ASP A 1 104 ? -53.808 3.084 35.363 1.00 90.62 104 ASP A O 1
ATOM 795 N N . THR A 1 105 ? -52.337 3.495 33.741 1.00 92.75 105 THR A N 1
ATOM 796 C CA . THR A 1 105 ? -53.202 3.096 32.630 1.00 92.75 105 THR A CA 1
ATOM 797 C C . THR A 1 105 ? -52.343 2.561 31.496 1.00 92.75 105 THR A C 1
ATOM 799 O O . THR A 1 105 ? -51.372 3.191 31.082 1.00 92.75 105 THR A O 1
ATOM 802 N N . ILE A 1 106 ? -52.718 1.400 30.969 1.00 92.94 106 ILE A N 1
ATOM 803 C CA . ILE A 1 106 ? -52.062 0.739 29.843 1.00 92.94 106 ILE A CA 1
ATOM 804 C C . ILE A 1 106 ? -52.947 0.929 28.615 1.00 92.94 106 ILE A C 1
ATOM 806 O O . ILE A 1 106 ? -54.160 0.760 28.701 1.00 92.94 106 ILE A O 1
ATOM 810 N N . SER A 1 107 ? -52.345 1.282 27.480 1.00 92.88 107 SER A N 1
ATOM 811 C CA . SER A 1 107 ? -53.021 1.430 26.185 1.00 92.88 107 SER A CA 1
ATOM 812 C C . SER A 1 107 ? -52.393 0.475 25.175 1.00 92.88 107 SER A C 1
ATOM 814 O O . SER A 1 107 ? -51.191 0.555 24.925 1.00 92.88 107 SER A O 1
ATOM 816 N N . VAL A 1 108 ? -53.182 -0.433 24.599 1.00 91.06 108 VAL A N 1
ATOM 817 C CA . VAL A 1 108 ? -52.699 -1.432 23.633 1.00 91.06 108 VAL A CA 1
ATOM 818 C C . VAL A 1 108 ? -53.100 -1.039 22.221 1.00 91.06 108 VAL A C 1
ATOM 820 O O . VAL A 1 108 ? -54.285 -0.906 21.910 1.00 91.06 108 VAL A O 1
ATOM 823 N N . LEU A 1 109 ? -52.100 -0.891 21.352 1.00 91.38 109 LEU A N 1
ATOM 824 C CA . LEU A 1 109 ? -52.299 -0.578 19.944 1.00 91.38 109 LEU A CA 1
ATOM 825 C C . LEU A 1 109 ? -52.181 -1.833 19.076 1.00 91.38 109 LEU A C 1
ATOM 827 O O . LEU A 1 109 ? -51.220 -2.594 19.183 1.00 91.38 109 LEU A O 1
ATOM 831 N N . HIS A 1 110 ? -53.116 -2.001 18.145 1.00 88.44 110 HIS A N 1
ATOM 832 C CA . HIS A 1 110 ? -53.044 -3.002 17.085 1.00 88.44 110 HIS A CA 1
ATOM 833 C C . HIS A 1 110 ? -53.298 -2.328 15.737 1.00 88.44 110 HIS A C 1
ATOM 835 O O . HIS A 1 110 ? -54.323 -1.680 15.546 1.00 88.44 110 HIS A O 1
ATOM 841 N N . ARG A 1 111 ? -52.355 -2.461 14.792 1.00 89.19 111 ARG A N 1
ATOM 842 C CA . ARG A 1 111 ? -52.451 -1.870 13.438 1.00 89.19 111 ARG A CA 1
ATOM 843 C C . ARG A 1 111 ? -52.799 -0.369 13.442 1.00 89.19 111 ARG A C 1
ATOM 845 O O . ARG A 1 111 ? -53.572 0.099 12.614 1.00 89.19 111 ARG A O 1
ATOM 852 N N . GLY A 1 112 ? -52.232 0.378 14.390 1.00 89.56 112 GLY A N 1
ATOM 853 C CA . GLY A 1 112 ? -52.449 1.822 14.528 1.00 89.56 112 GLY A CA 1
ATOM 854 C C . GLY A 1 112 ? -53.772 2.226 15.190 1.00 89.56 112 GLY A C 1
ATOM 855 O O . GLY A 1 112 ? -54.049 3.417 15.273 1.00 89.56 112 GLY A O 1
ATOM 856 N N . GLN A 1 113 ? -54.577 1.277 15.677 1.00 91.19 113 GLN A N 1
ATOM 857 C CA . GLN A 1 113 ? -55.817 1.546 16.410 1.00 91.19 113 GLN A CA 1
ATOM 858 C C . GLN A 1 113 ? -55.672 1.146 17.881 1.00 91.19 113 GLN A C 1
ATOM 860 O O . GLN A 1 113 ? -55.040 0.135 18.191 1.00 91.19 113 GLN A O 1
ATOM 865 N N . LEU A 1 114 ? -56.252 1.938 18.786 1.00 91.81 114 LEU A N 1
ATOM 866 C CA . LEU A 1 114 ? -56.339 1.611 20.209 1.00 91.81 114 LEU A CA 1
ATOM 867 C C . LEU A 1 114 ? -57.406 0.526 20.403 1.00 91.81 114 LEU A C 1
ATOM 869 O O . LEU A 1 114 ? -58.575 0.764 20.109 1.00 91.81 114 LEU A O 1
ATOM 873 N N . VAL A 1 115 ? -56.999 -0.656 20.865 1.00 91.50 115 VAL A N 1
ATOM 874 C CA . VAL A 1 115 ? -57.898 -1.814 21.032 1.00 91.50 115 VAL A CA 1
ATOM 875 C C . VAL A 1 115 ? -58.350 -1.968 22.478 1.00 91.50 115 VAL A C 1
ATOM 877 O O . VAL A 1 115 ? -59.507 -2.285 22.731 1.00 91.50 115 VAL A O 1
ATOM 880 N N . GLU A 1 116 ? -57.447 -1.727 23.427 1.00 90.25 116 GLU A N 1
ATOM 881 C CA . GLU A 1 116 ? -57.700 -1.886 24.860 1.00 90.25 116 GLU A CA 1
ATOM 882 C C . GLU A 1 116 ? -57.053 -0.747 25.641 1.00 90.25 116 GLU A C 1
ATOM 884 O O . GLU A 1 116 ? -55.943 -0.313 25.320 1.00 90.25 116 GLU A O 1
ATOM 889 N N . GLN A 1 117 ? -57.739 -0.290 26.687 1.00 92.50 117 GLN A N 1
ATOM 890 C CA . GLN A 1 117 ? -57.229 0.700 27.624 1.00 92.50 117 GLN A CA 1
ATOM 891 C C . GLN A 1 117 ? -57.719 0.378 29.037 1.00 92.50 117 GLN A C 1
ATOM 893 O O . GLN A 1 117 ? -58.900 0.103 29.228 1.00 92.50 117 GLN A O 1
ATOM 898 N N . GLY A 1 118 ? -56.825 0.409 30.022 1.00 91.06 118 GLY A N 1
ATOM 899 C CA . GLY A 1 118 ? -57.182 0.186 31.424 1.00 91.06 118 GLY A CA 1
ATOM 900 C C . GLY A 1 118 ? -55.978 -0.136 32.311 1.00 91.06 118 GLY A C 1
ATOM 901 O O . GLY A 1 118 ? -54.860 -0.282 31.810 1.00 91.06 118 GLY A O 1
ATOM 902 N N . PRO A 1 119 ? -56.168 -0.241 33.635 1.00 91.75 119 PRO A N 1
ATOM 903 C CA . PRO A 1 119 ? -55.124 -0.685 34.550 1.00 91.75 119 PRO A CA 1
ATOM 904 C C . PRO A 1 119 ? -54.823 -2.180 34.361 1.00 91.75 119 PRO A C 1
ATOM 906 O O . PRO A 1 119 ? -55.680 -2.965 33.942 1.00 91.75 119 PRO A O 1
ATOM 909 N N . HIS A 1 120 ? -53.616 -2.607 34.748 1.00 89.50 120 HIS A N 1
ATOM 910 C CA . HIS A 1 120 ? -53.165 -4.003 34.627 1.00 89.50 120 HIS A CA 1
ATOM 911 C C . HIS A 1 120 ? -54.175 -5.021 35.198 1.00 89.50 120 HIS A C 1
ATOM 913 O O . HIS A 1 120 ? -54.437 -6.056 34.585 1.00 89.50 120 HIS A O 1
ATOM 919 N N . ALA A 1 121 ? -54.785 -4.705 36.347 1.00 88.94 121 ALA A N 1
ATOM 920 C CA . ALA A 1 121 ? -55.737 -5.574 37.042 1.00 88.94 121 ALA A CA 1
ATOM 921 C C . ALA A 1 121 ? -57.064 -5.793 36.290 1.00 88.94 121 ALA A C 1
ATOM 923 O O . ALA A 1 121 ? -57.742 -6.796 36.525 1.00 88.94 121 ALA A O 1
ATOM 924 N N . GLU A 1 122 ? -57.453 -4.874 35.407 1.00 89.56 122 GLU A N 1
ATOM 925 C CA . GLU A 1 122 ? -58.649 -5.015 34.573 1.00 89.56 122 GLU A CA 1
ATOM 926 C C . GLU A 1 122 ? -58.322 -5.742 33.273 1.00 89.56 122 GLU A C 1
ATOM 928 O O . GLU A 1 122 ? -59.013 -6.696 32.918 1.00 89.56 122 GLU A O 1
ATOM 933 N N . LEU A 1 123 ? -57.223 -5.361 32.613 1.00 87.88 123 LEU A N 1
ATOM 934 C CA . LEU A 1 123 ? -56.829 -5.939 31.326 1.00 87.88 123 LEU A CA 1
ATOM 935 C C . LEU A 1 123 ? -56.487 -7.433 31.419 1.00 87.88 123 LEU A C 1
ATOM 937 O O . LEU A 1 123 ? -56.751 -8.182 30.482 1.00 87.88 123 LEU A O 1
ATOM 941 N N . ILE A 1 124 ? -55.961 -7.900 32.557 1.00 87.31 124 ILE A N 1
ATOM 942 C CA . ILE A 1 124 ? -55.630 -9.321 32.755 1.00 87.31 124 ILE A CA 1
ATOM 943 C C . ILE A 1 124 ? -56.867 -10.230 32.891 1.00 87.31 124 ILE A C 1
ATOM 945 O O . ILE A 1 124 ? -56.758 -11.440 32.698 1.00 87.31 124 ILE A O 1
ATOM 949 N N . LYS A 1 125 ? -58.048 -9.679 33.215 1.00 86.81 125 LYS A N 1
ATOM 950 C CA . LYS A 1 125 ? -59.295 -10.460 33.358 1.00 86.81 125 LYS A CA 1
ATOM 951 C C . LYS A 1 125 ? -59.861 -10.896 32.007 1.00 86.81 125 LYS A C 1
ATOM 953 O O . LYS A 1 125 ? -60.545 -11.917 31.927 1.00 86.81 125 LYS A O 1
ATOM 958 N N . TYR A 1 126 ? -59.574 -10.145 30.948 1.00 83.69 126 TYR A N 1
ATOM 959 C CA . TYR A 1 126 ? -60.010 -10.458 29.594 1.00 83.69 126 TYR A CA 1
ATOM 960 C C . TYR A 1 126 ? -59.054 -11.479 28.969 1.00 83.69 126 TYR A C 1
ATOM 962 O O . TYR A 1 126 ? -58.083 -11.130 28.305 1.00 83.69 126 TYR A O 1
ATOM 970 N N . SER A 1 127 ? -59.342 -12.768 29.163 1.00 75.88 127 SER A N 1
ATOM 971 C CA . SER A 1 127 ? -58.501 -13.878 28.681 1.00 75.88 127 SER A CA 1
ATOM 972 C C . SER A 1 127 ? -58.317 -13.933 27.158 1.00 75.88 127 SER A C 1
ATOM 974 O O . SER A 1 127 ? -57.407 -14.603 26.678 1.00 75.88 127 SER A O 1
ATOM 976 N N . ASN A 1 128 ? -59.156 -13.231 26.393 1.00 80.25 128 ASN A N 1
ATOM 977 C CA . ASN A 1 128 ? -59.036 -13.106 24.940 1.00 80.25 128 ASN A CA 1
ATOM 978 C C . ASN A 1 128 ? -58.493 -11.735 24.488 1.00 80.25 128 ASN A C 1
ATOM 980 O O . ASN A 1 128 ? -58.508 -11.441 23.296 1.00 80.25 128 ASN A O 1
ATOM 984 N N . GLY A 1 129 ? -58.049 -10.895 25.426 1.00 84.44 129 GLY A N 1
ATOM 985 C CA . GLY A 1 129 ? -57.586 -9.543 25.139 1.00 84.44 129 GLY A CA 1
ATOM 986 C C . GLY A 1 129 ? -56.193 -9.486 24.510 1.00 84.44 129 GLY A C 1
ATOM 987 O O . GLY A 1 129 ? -55.345 -10.351 24.751 1.00 84.44 129 GLY A O 1
ATOM 988 N N . ALA A 1 130 ? -55.938 -8.447 23.715 1.00 86.50 130 ALA A N 1
ATOM 989 C CA . ALA A 1 130 ? -54.654 -8.211 23.058 1.00 86.50 130 ALA A CA 1
ATOM 990 C C . ALA A 1 130 ? -53.520 -8.041 24.083 1.00 86.50 130 ALA A C 1
ATOM 992 O O . ALA A 1 130 ? -52.431 -8.592 23.895 1.00 86.50 130 ALA A O 1
ATOM 993 N N . TYR A 1 131 ? -53.785 -7.348 25.199 1.00 88.75 131 TYR A N 1
ATOM 994 C CA . TYR A 1 131 ? -52.828 -7.214 26.299 1.00 88.75 131 TYR A CA 1
ATOM 995 C C . TYR A 1 131 ? -52.423 -8.574 26.886 1.00 88.75 131 TYR A C 1
ATOM 997 O O . TYR A 1 131 ? -51.239 -8.872 27.054 1.00 88.75 131 TYR A O 1
ATOM 1005 N N . TYR A 1 132 ? -53.416 -9.418 27.173 1.00 87.75 132 TYR A N 1
ATOM 1006 C CA . TYR A 1 132 ? -53.220 -10.725 27.795 1.00 87.75 132 TYR A CA 1
ATOM 1007 C C . TYR A 1 132 ? -52.431 -11.683 26.888 1.00 87.75 132 TYR A C 1
ATOM 1009 O O . TYR A 1 132 ? -51.554 -12.410 27.356 1.00 87.75 132 TYR A O 1
ATOM 1017 N N . GLN A 1 133 ? -52.676 -11.641 25.576 1.00 85.81 133 GLN A N 1
ATOM 1018 C CA . GLN A 1 133 ? -51.911 -12.425 24.601 1.00 85.81 133 GLN A CA 1
ATOM 1019 C C . GLN A 1 133 ? -50.436 -11.995 2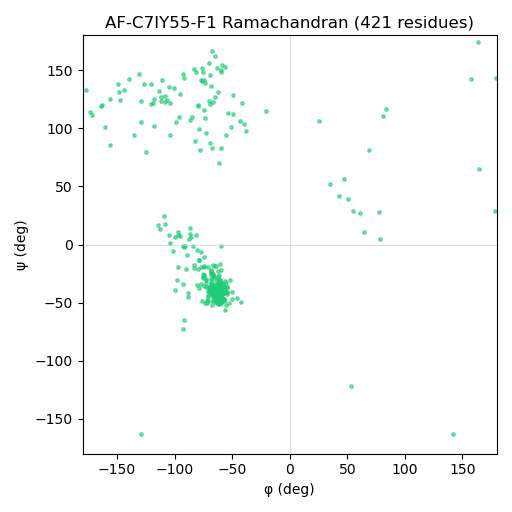4.543 1.00 85.81 133 GLN A C 1
ATOM 1021 O O . GLN A 1 133 ? -49.547 -12.849 24.555 1.00 85.81 133 GLN A O 1
ATOM 1026 N N . LEU A 1 134 ? -50.155 -10.685 24.537 1.00 85.62 134 LEU A N 1
ATOM 1027 C CA . LEU A 1 134 ? -48.780 -10.166 24.581 1.00 85.62 134 LEU A CA 1
ATOM 1028 C C . LEU A 1 134 ? -48.060 -10.586 25.868 1.00 85.62 134 LEU A C 1
ATOM 1030 O O . LEU A 1 134 ? -46.897 -10.994 25.821 1.00 85.62 134 LEU A O 1
ATOM 1034 N N . LEU A 1 135 ? -48.768 -10.548 27.000 1.00 85.31 135 LEU A N 1
ATOM 1035 C CA . LEU A 1 135 ? -48.259 -10.988 28.296 1.00 85.31 135 LEU A CA 1
ATOM 1036 C C . LEU A 1 135 ? -47.837 -12.464 28.273 1.00 85.31 135 LEU A C 1
ATOM 1038 O O . LEU A 1 135 ? -46.718 -12.792 28.669 1.00 85.31 135 LEU A O 1
ATOM 1042 N N . GLN A 1 136 ? -48.695 -13.348 27.751 1.00 84.62 136 GLN A N 1
ATOM 1043 C CA . GLN A 1 136 ? -48.377 -14.774 27.633 1.00 84.62 136 GLN A CA 1
ATOM 1044 C C . GLN A 1 136 ? -47.155 -15.025 26.747 1.00 84.62 136 GLN A C 1
ATOM 1046 O O . GLN A 1 136 ? -46.295 -15.835 27.097 1.00 84.62 136 GLN A O 1
ATOM 1051 N N . LEU A 1 137 ? -47.045 -14.324 25.616 1.00 83.38 137 LEU A N 1
ATOM 1052 C CA . LEU A 1 137 ? -45.895 -14.463 24.722 1.00 83.38 137 LEU A CA 1
ATOM 1053 C C . LEU A 1 137 ? -44.589 -14.047 25.409 1.00 83.38 137 LEU A C 1
ATOM 1055 O O . LEU A 1 137 ? -43.566 -14.716 25.242 1.00 83.38 137 LEU A O 1
ATOM 1059 N N . GLN A 1 138 ? -44.618 -12.984 26.216 1.00 80.81 138 GLN A N 1
ATOM 1060 C CA . GLN A 1 138 ? -43.450 -12.566 26.989 1.00 80.81 138 GLN A CA 1
ATOM 1061 C C . GLN A 1 138 ? -43.094 -13.550 28.098 1.00 80.81 138 GLN A C 1
ATOM 1063 O O . GLN A 1 138 ? -41.915 -13.861 28.248 1.00 80.81 138 GLN A O 1
ATOM 1068 N N . GLU A 1 139 ? -44.070 -14.092 28.829 1.00 78.50 139 GLU A N 1
ATOM 1069 C CA . GLU A 1 139 ? -43.804 -15.123 29.837 1.00 78.50 139 GLU A CA 1
ATOM 1070 C C . GLU A 1 139 ? -43.182 -16.378 29.219 1.00 78.50 139 GLU A C 1
ATOM 1072 O O . GLU A 1 139 ? -42.221 -16.925 29.758 1.00 78.50 139 GLU A O 1
ATOM 1077 N N . VAL A 1 140 ? -43.692 -16.826 28.069 1.00 79.94 140 VAL A N 1
ATOM 1078 C CA . VAL A 1 140 ? -43.141 -17.986 27.353 1.00 79.94 140 VAL A CA 1
ATOM 1079 C C . VAL A 1 140 ? -41.705 -17.713 26.898 1.00 79.94 140 VAL A C 1
ATOM 1081 O O . VAL A 1 140 ? -40.843 -18.584 27.031 1.00 79.94 140 VAL A O 1
ATOM 1084 N N . ASN A 1 141 ? -41.417 -16.502 26.416 1.00 74.12 141 ASN A N 1
ATOM 1085 C CA . ASN A 1 141 ? -40.065 -16.109 26.018 1.00 74.12 141 ASN A CA 1
ATOM 1086 C C . ASN A 1 141 ? -39.115 -15.965 27.218 1.00 74.12 141 ASN A C 1
ATOM 1088 O O . ASN A 1 141 ? -37.970 -16.406 27.139 1.00 74.12 141 ASN A O 1
ATOM 1092 N N . ALA A 1 142 ? -39.586 -15.428 28.345 1.00 69.31 142 ALA A N 1
ATOM 1093 C CA . ALA A 1 142 ? -38.815 -15.349 29.585 1.00 69.31 142 ALA A CA 1
ATOM 1094 C C . ALA A 1 142 ? -38.483 -16.748 30.133 1.00 69.31 142 ALA A C 1
ATOM 1096 O O . ALA A 1 142 ? -37.351 -17.007 30.536 1.00 69.31 142 ALA A O 1
ATOM 1097 N N . ARG A 1 143 ? -39.436 -17.690 30.058 1.00 64.31 143 ARG A N 1
ATOM 1098 C CA . ARG A 1 143 ? -39.218 -19.099 30.430 1.00 64.31 143 ARG A CA 1
ATOM 1099 C C . ARG A 1 143 ? -38.243 -19.807 29.484 1.00 64.31 143 ARG A C 1
ATOM 1101 O O . ARG A 1 143 ? -37.441 -20.612 29.942 1.00 64.31 143 ARG A O 1
ATOM 1108 N N . ARG A 1 144 ? -38.260 -19.490 28.181 1.00 61.03 144 ARG A N 1
ATOM 1109 C CA . ARG A 1 144 ? -37.278 -20.013 27.207 1.00 61.03 144 ARG A CA 1
ATOM 1110 C C . ARG A 1 144 ? -35.865 -19.476 27.425 1.00 61.03 144 ARG A C 1
ATOM 1112 O O . ARG A 1 144 ? -34.913 -20.209 27.183 1.00 61.03 144 ARG A O 1
ATOM 1119 N N . ASN A 1 145 ? -35.730 -18.237 27.893 1.00 56.19 145 ASN A N 1
ATOM 1120 C CA . ASN A 1 145 ? -34.436 -17.585 28.112 1.00 56.19 145 ASN A CA 1
ATOM 1121 C C . ASN A 1 145 ? -33.823 -17.869 29.502 1.00 56.19 145 ASN A C 1
ATOM 1123 O O . ASN A 1 145 ? -32.849 -17.224 29.879 1.00 56.19 145 ASN A O 1
ATOM 1127 N N . GLY A 1 146 ? -34.343 -18.861 30.238 1.00 50.00 146 GLY A N 1
ATOM 1128 C CA . GLY A 1 146 ? -33.627 -19.493 31.352 1.00 50.00 146 GLY A CA 1
ATOM 1129 C C . GLY A 1 146 ? -33.583 -18.708 32.664 1.00 50.00 146 GLY A C 1
ATOM 1130 O O . GLY A 1 146 ? -32.639 -18.883 33.424 1.00 50.00 146 GLY A O 1
ATOM 1131 N N . THR A 1 147 ? -34.571 -17.853 32.952 1.00 46.25 147 THR A N 1
ATOM 1132 C CA . THR A 1 147 ? -34.548 -17.000 34.163 1.00 46.25 147 THR A CA 1
ATOM 1133 C C . THR A 1 147 ? -35.384 -17.507 35.352 1.00 46.25 147 THR A C 1
ATOM 1135 O O . THR A 1 147 ? -35.461 -16.809 36.354 1.00 46.25 147 THR A O 1
ATOM 1138 N N . TYR A 1 148 ? -35.969 -18.713 35.305 1.00 41.44 148 TYR A N 1
ATOM 1139 C CA . TYR A 1 148 ? -36.607 -19.351 36.473 1.00 41.44 148 TYR A CA 1
ATOM 1140 C C . TYR A 1 148 ? -36.465 -20.883 36.436 1.00 41.44 148 TYR A C 1
ATOM 1142 O O . TYR A 1 148 ? -36.875 -21.523 35.467 1.00 41.44 148 TYR A O 1
ATOM 1150 N N . GLU A 1 149 ? -35.905 -21.465 37.500 1.00 35.44 149 GLU A N 1
ATOM 1151 C CA . GLU A 1 149 ? -35.905 -22.908 37.768 1.00 35.44 149 GLU A CA 1
ATOM 1152 C C . GLU A 1 149 ? -37.277 -23.372 38.314 1.00 35.44 149 GLU A C 1
ATOM 1154 O O . GLU A 1 149 ? -37.869 -22.695 39.151 1.00 35.44 149 GLU A O 1
ATOM 1159 N N . LEU A 1 150 ? -37.706 -24.570 37.877 1.00 37.69 150 LEU A N 1
ATOM 1160 C CA . LEU A 1 150 ? -38.696 -25.499 38.477 1.00 37.69 150 LEU A CA 1
ATOM 1161 C C . LEU A 1 150 ? -40.213 -25.247 38.268 1.00 37.69 150 LEU A C 1
ATOM 1163 O O . LEU A 1 150 ? -40.795 -24.340 38.847 1.00 37.69 150 LEU A O 1
ATOM 1167 N N . ASP A 1 151 ? -40.878 -26.124 37.487 1.00 42.28 151 ASP A N 1
ATOM 1168 C CA . ASP A 1 151 ? -41.742 -27.217 38.009 1.00 42.28 151 ASP A CA 1
ATOM 1169 C C . ASP A 1 151 ? -42.224 -28.152 36.848 1.00 42.28 151 ASP A C 1
ATOM 1171 O O . ASP A 1 151 ? -42.967 -27.701 35.965 1.00 42.28 151 ASP A O 1
ATOM 1175 N N . PRO A 1 152 ? -41.829 -29.446 36.779 1.00 46.09 152 PRO A N 1
ATOM 1176 C CA . PRO A 1 152 ? -42.106 -30.345 35.638 1.00 46.09 152 PRO A CA 1
ATOM 1177 C C . PRO A 1 152 ? -43.591 -30.629 35.360 1.00 46.09 152 PRO A C 1
ATOM 1179 O O . PRO A 1 152 ? -43.962 -30.965 34.236 1.00 46.09 152 PRO A O 1
ATOM 1182 N N . ASN A 1 153 ? -44.461 -30.476 36.358 1.00 51.50 153 ASN A N 1
ATOM 1183 C CA . ASN A 1 153 ? -45.859 -30.910 36.271 1.00 51.50 153 ASN A CA 1
ATOM 1184 C C . ASN A 1 153 ? -46.790 -29.945 35.519 1.00 51.50 153 ASN A C 1
ATOM 1186 O O . ASN A 1 153 ? -47.950 -30.277 35.298 1.00 51.50 153 ASN A O 1
ATOM 1190 N N . ARG A 1 154 ? -46.311 -28.766 35.097 1.00 51.91 154 ARG A N 1
ATOM 1191 C CA . ARG A 1 154 ? -47.112 -27.805 34.306 1.00 51.91 154 ARG A CA 1
ATOM 1192 C C . ARG A 1 154 ? -46.805 -27.814 32.806 1.00 51.91 154 ARG A C 1
ATOM 1194 O O . ARG A 1 154 ? -47.493 -27.144 32.038 1.00 51.91 154 ARG A O 1
ATOM 1201 N N . LEU A 1 155 ? -45.795 -28.574 32.376 1.00 45.91 155 LEU A N 1
ATOM 1202 C CA . LEU A 1 155 ? -45.383 -28.686 30.969 1.00 45.91 155 LEU A CA 1
ATOM 1203 C C . LEU A 1 155 ? -46.363 -29.509 30.118 1.00 45.91 155 LEU A C 1
ATOM 1205 O O . LEU A 1 155 ? -46.539 -29.207 28.938 1.00 45.91 155 LEU A O 1
ATOM 1209 N N . SER A 1 156 ? -47.039 -30.495 30.709 1.00 56.31 156 SER A N 1
ATOM 1210 C CA . SER A 1 156 ? -48.034 -31.329 30.020 1.00 56.31 156 SER A CA 1
ATOM 1211 C C . SER A 1 156 ? -49.273 -30.533 29.595 1.00 56.31 156 SER A C 1
ATOM 1213 O O . SER A 1 156 ? -49.722 -30.653 28.457 1.00 56.31 156 SER A O 1
ATOM 1215 N N . ASP A 1 157 ? -49.790 -29.665 30.466 1.00 57.88 157 ASP A N 1
ATOM 1216 C CA . ASP A 1 157 ? -51.028 -28.920 30.201 1.00 57.88 157 ASP A CA 1
ATOM 1217 C C . ASP A 1 157 ? -50.876 -27.884 29.082 1.00 57.88 157 ASP A C 1
ATOM 1219 O O . ASP A 1 157 ? -51.804 -27.660 28.302 1.00 57.88 157 ASP A O 1
ATOM 1223 N N . VAL A 1 158 ? -49.701 -27.258 28.966 1.00 58.50 158 VAL A N 1
ATOM 1224 C CA . VAL A 1 158 ? -49.440 -26.260 27.918 1.00 58.50 158 VAL A CA 1
ATOM 1225 C C . VAL A 1 158 ? -49.138 -26.936 26.578 1.00 58.50 158 VAL A C 1
ATOM 1227 O O . VAL A 1 158 ? -49.608 -26.460 25.545 1.00 58.50 158 VAL A O 1
ATOM 1230 N N . ALA A 1 159 ? -48.427 -28.069 26.582 1.00 61.16 159 ALA A N 1
ATOM 1231 C CA . ALA A 1 159 ? -48.176 -28.854 25.372 1.00 61.16 159 ALA A CA 1
ATOM 1232 C C . ALA A 1 159 ? -49.484 -29.371 24.747 1.00 61.16 159 ALA A C 1
ATOM 1234 O O . ALA A 1 159 ? -49.689 -29.206 23.545 1.00 61.16 159 ALA A O 1
ATOM 1235 N N . ASN A 1 160 ? -50.401 -29.885 25.575 1.00 62.41 160 ASN A N 1
ATOM 1236 C CA . ASN A 1 160 ? -51.709 -30.366 25.121 1.00 62.41 160 ASN A CA 1
ATOM 1237 C C . ASN A 1 160 ? -52.584 -29.236 24.549 1.00 62.41 160 ASN A C 1
ATOM 1239 O O . ASN A 1 160 ? -53.291 -29.422 23.559 1.00 62.41 160 ASN A O 1
ATOM 1243 N N . ARG A 1 161 ? -52.507 -28.025 25.118 1.00 67.06 161 ARG A N 1
ATOM 1244 C CA . ARG A 1 161 ? -53.253 -26.866 24.593 1.00 67.06 161 ARG A CA 1
ATOM 1245 C C . ARG A 1 161 ? -52.669 -26.328 23.285 1.00 67.06 161 ARG A C 1
ATOM 1247 O O . ARG A 1 161 ? -53.421 -25.868 22.431 1.00 67.06 161 ARG A O 1
ATOM 1254 N N . LEU A 1 162 ? -51.349 -26.400 23.099 1.00 64.44 162 LEU A N 1
ATOM 1255 C CA . LEU A 1 162 ? -50.688 -26.007 21.848 1.00 64.44 162 LEU A CA 1
ATOM 1256 C C . LEU A 1 162 ? -50.986 -26.979 20.702 1.00 64.44 162 LEU A C 1
ATOM 1258 O O . LEU A 1 162 ? -51.182 -26.523 19.573 1.00 64.44 162 LEU A O 1
ATOM 1262 N N . SER A 1 163 ? -51.077 -28.286 20.974 1.00 65.94 163 SER A N 1
ATOM 1263 C CA . SER A 1 163 ? -51.476 -29.263 19.953 1.00 65.94 163 SER A CA 1
ATOM 1264 C C . SER A 1 163 ? -52.918 -29.058 19.490 1.00 65.94 163 SER A C 1
ATOM 1266 O O . SER A 1 163 ? -53.180 -29.125 18.291 1.00 65.94 163 SER A O 1
ATOM 1268 N N . ASP A 1 164 ? -53.839 -28.709 20.394 1.00 70.00 164 ASP A N 1
ATOM 1269 C CA . ASP A 1 164 ? -55.229 -28.409 20.022 1.00 70.00 164 ASP A CA 1
ATOM 1270 C C . ASP A 1 164 ? -55.354 -27.166 19.129 1.00 70.00 164 ASP A C 1
ATOM 1272 O O . ASP A 1 164 ? -56.136 -27.156 18.176 1.00 70.00 164 ASP A O 1
ATOM 1276 N N . VAL A 1 165 ? -54.566 -26.119 19.392 1.00 69.50 165 VAL A N 1
ATOM 1277 C CA . VAL A 1 165 ? -54.559 -24.909 18.552 1.00 69.50 165 VAL A CA 1
ATOM 1278 C C . VAL A 1 165 ? -53.929 -25.190 17.185 1.00 69.50 165 VAL A C 1
ATOM 1280 O O . VAL A 1 165 ? -54.469 -24.749 16.170 1.00 69.50 165 VAL A O 1
ATOM 1283 N N . ALA A 1 166 ? -52.840 -25.964 17.134 1.00 68.62 166 ALA A N 1
ATOM 1284 C CA . ALA A 1 166 ? -52.209 -26.369 15.877 1.00 68.62 166 ALA A CA 1
ATOM 1285 C C . ALA A 1 166 ? -53.153 -27.218 15.007 1.00 68.62 166 ALA A C 1
ATOM 1287 O O . ALA A 1 166 ? -53.286 -26.952 13.810 1.00 68.62 166 ALA A O 1
ATOM 1288 N N . ASN A 1 167 ? -53.875 -28.167 15.614 1.00 66.44 167 ASN A N 1
ATOM 1289 C CA . ASN A 1 167 ? -54.862 -28.989 14.914 1.00 66.44 167 ASN A CA 1
ATOM 1290 C C . ASN A 1 167 ? -56.010 -28.129 14.359 1.00 66.44 167 ASN A C 1
ATOM 1292 O O . ASN A 1 167 ? -56.337 -28.236 13.177 1.00 66.44 167 ASN A O 1
ATOM 1296 N N . ARG A 1 168 ? -56.542 -27.183 15.148 1.00 69.12 168 ARG A N 1
ATOM 1297 C CA . ARG A 1 168 ? -57.600 -26.260 14.690 1.00 69.12 168 ARG A CA 1
ATOM 1298 C C . ARG A 1 168 ? -57.153 -25.334 13.555 1.00 69.12 168 ARG A C 1
ATOM 1300 O O . ARG A 1 168 ? -57.948 -25.042 12.664 1.00 69.12 168 ARG A O 1
ATOM 1307 N N . LEU A 1 169 ? -55.897 -24.883 13.562 1.00 62.62 169 LEU A N 1
ATOM 1308 C CA . LEU A 1 169 ? -55.319 -24.094 12.465 1.00 62.62 169 LEU A CA 1
ATOM 1309 C C . LEU A 1 169 ? -55.133 -24.929 11.194 1.00 62.62 169 LEU A C 1
ATOM 1311 O O . LEU A 1 169 ? -55.394 -24.428 10.101 1.00 62.62 169 LEU A O 1
ATOM 1315 N N . SER A 1 170 ? -54.741 -26.199 11.327 1.00 65.00 170 SER A N 1
ATOM 1316 C CA . SER A 1 170 ? -54.617 -27.106 10.182 1.00 65.00 170 SER A CA 1
ATOM 1317 C C . SER A 1 170 ? -55.974 -27.436 9.545 1.00 65.00 170 SER A C 1
ATOM 1319 O O . SER A 1 170 ? -56.097 -27.399 8.321 1.00 65.00 170 SER A O 1
ATOM 1321 N N . ASP A 1 171 ? -57.022 -27.628 10.353 1.00 62.22 171 ASP A N 1
ATOM 1322 C CA . ASP A 1 171 ? -58.383 -27.859 9.857 1.00 62.22 171 ASP A CA 1
ATOM 1323 C C . ASP A 1 171 ? -58.976 -26.613 9.184 1.00 62.22 171 ASP A C 1
ATOM 1325 O O . ASP A 1 171 ? -59.683 -26.723 8.181 1.00 62.22 171 ASP A O 1
ATOM 1329 N N . ALA A 1 172 ? -58.667 -25.413 9.687 1.00 61.06 172 ALA A N 1
ATOM 1330 C CA . ALA A 1 172 ? -59.074 -24.164 9.043 1.00 61.06 172 ALA A CA 1
ATOM 1331 C C . ALA A 1 172 ? -58.338 -23.931 7.709 1.00 61.06 172 ALA A C 1
ATOM 1333 O O . ALA A 1 172 ? -58.958 -23.493 6.740 1.00 61.06 172 ALA A O 1
ATOM 1334 N N . ALA A 1 173 ? -57.046 -24.270 7.633 1.00 56.06 173 ALA A N 1
ATOM 1335 C CA . ALA A 1 173 ? -56.263 -24.173 6.401 1.00 56.06 173 ALA A CA 1
ATOM 1336 C C . ALA A 1 173 ? -56.764 -25.150 5.322 1.00 56.06 173 ALA A C 1
ATOM 1338 O O . ALA A 1 173 ? -56.915 -24.755 4.166 1.00 56.06 173 ALA A O 1
ATOM 1339 N N . ASN A 1 174 ? -57.116 -26.381 5.709 1.00 53.97 174 ASN A N 1
ATOM 1340 C CA . ASN A 1 174 ? -57.669 -27.381 4.789 1.00 53.97 174 ASN A CA 1
ATOM 1341 C C . ASN A 1 174 ? -59.079 -27.025 4.287 1.00 53.97 174 ASN A C 1
ATOM 1343 O O . ASN A 1 174 ? -59.468 -27.442 3.199 1.00 53.97 174 ASN A O 1
ATOM 1347 N N . ARG A 1 175 ? -59.852 -26.224 5.034 1.00 55.78 175 ARG A N 1
ATOM 1348 C CA . ARG A 1 175 ? -61.169 -25.741 4.577 1.00 55.78 175 ARG A CA 1
ATOM 1349 C C . ARG A 1 175 ? -61.094 -24.558 3.610 1.00 55.78 175 ARG A C 1
ATOM 1351 O O . ARG A 1 175 ? -62.047 -24.346 2.869 1.00 55.78 175 ARG A O 1
ATOM 1358 N N . LEU A 1 176 ? -59.994 -23.798 3.583 1.00 51.78 176 LEU A N 1
ATOM 1359 C CA . LEU A 1 176 ? -59.821 -22.707 2.613 1.00 51.78 176 LEU A CA 1
ATOM 1360 C C . LEU A 1 176 ? -59.305 -23.180 1.245 1.00 51.78 176 LEU A C 1
ATOM 1362 O O . LEU A 1 176 ? -59.455 -22.454 0.266 1.00 51.78 176 LEU A O 1
ATOM 1366 N N . SER A 1 177 ? -58.736 -24.384 1.143 1.00 52.81 177 SER A N 1
ATOM 1367 C CA . SER A 1 177 ? -58.216 -24.909 -0.128 1.00 52.81 177 SER A CA 1
ATOM 1368 C C . SER A 1 177 ? -59.287 -25.378 -1.125 1.00 52.81 177 SER A C 1
ATOM 1370 O O . SER A 1 177 ? -58.953 -25.578 -2.288 1.00 52.81 177 SER A O 1
ATOM 1372 N N . ASP A 1 178 ? -60.558 -25.495 -0.725 1.00 50.53 178 ASP A N 1
ATOM 1373 C CA . ASP A 1 178 ? -61.645 -25.963 -1.609 1.00 50.53 178 ASP A CA 1
ATOM 1374 C C . ASP A 1 178 ? -62.272 -24.865 -2.496 1.00 50.53 178 ASP A C 1
ATOM 1376 O O . ASP A 1 178 ? -63.131 -25.146 -3.331 1.00 50.53 178 ASP A O 1
ATOM 1380 N N . ALA A 1 179 ? -61.823 -23.610 -2.386 1.00 46.09 179 ALA A N 1
ATOM 1381 C CA . ALA A 1 179 ? -62.316 -22.493 -3.194 1.00 46.09 179 ALA A CA 1
ATOM 1382 C C . ALA A 1 179 ? -61.167 -21.788 -3.933 1.00 46.09 179 ALA A C 1
ATOM 1384 O O . ALA A 1 179 ? -60.690 -20.739 -3.511 1.00 46.09 179 ALA A O 1
ATOM 1385 N N . GLY A 1 180 ? -60.705 -22.353 -5.053 1.00 37.12 180 GLY A N 1
ATOM 1386 C CA . GLY A 1 180 ? -59.709 -21.665 -5.883 1.00 37.12 180 GLY A CA 1
ATOM 1387 C C . GLY A 1 180 ? -58.988 -22.530 -6.905 1.00 37.12 180 GLY A C 1
ATOM 1388 O O . GLY A 1 180 ? -57.773 -22.684 -6.841 1.00 37.12 180 GLY A O 1
ATOM 1389 N N . ASN A 1 181 ? -59.719 -23.053 -7.889 1.00 36.19 181 ASN A N 1
ATOM 1390 C CA . ASN A 1 181 ? -59.129 -23.574 -9.120 1.00 36.19 181 ASN A CA 1
ATOM 1391 C C . ASN A 1 181 ? -58.628 -22.404 -9.994 1.00 36.19 181 ASN A C 1
ATOM 1393 O O . ASN A 1 181 ? -59.393 -21.854 -10.782 1.00 36.19 181 ASN A O 1
ATOM 1397 N N . PHE A 1 182 ? -57.344 -22.049 -9.913 1.00 35.50 182 PHE A N 1
ATOM 1398 C CA . PHE A 1 182 ? -56.603 -21.610 -11.099 1.00 35.50 182 PHE A CA 1
ATOM 1399 C C . PHE A 1 182 ? -55.121 -21.974 -10.993 1.00 35.50 182 PHE A C 1
ATOM 1401 O O . PHE A 1 182 ? -54.489 -21.916 -9.944 1.00 35.50 182 PHE A O 1
ATOM 1408 N N . VAL A 1 183 ? -54.615 -22.433 -12.126 1.00 38.72 183 VAL A N 1
ATOM 1409 C CA . VAL A 1 183 ? -53.445 -23.276 -12.322 1.00 38.72 183 VAL A CA 1
ATOM 1410 C C . VAL A 1 183 ? -52.214 -22.425 -12.629 1.00 38.72 183 VAL A C 1
ATOM 1412 O O . VAL A 1 183 ? -52.227 -21.685 -13.603 1.00 38.72 183 VAL A O 1
ATOM 1415 N N . SER A 1 184 ? -51.109 -22.646 -11.911 1.00 38.16 184 SER A N 1
ATOM 1416 C CA . SER A 1 184 ? -49.783 -22.803 -12.535 1.00 38.16 184 SER A CA 1
ATOM 1417 C C . SER A 1 184 ? -48.785 -23.442 -11.564 1.00 38.16 184 SER A C 1
ATOM 1419 O O . SER A 1 184 ? -48.524 -22.940 -10.475 1.00 38.16 184 SER A O 1
ATOM 1421 N N . ARG A 1 185 ? -48.274 -24.596 -12.000 1.00 34.44 185 ARG A N 1
ATOM 1422 C CA . ARG A 1 185 ? -47.294 -25.501 -11.383 1.00 34.44 185 ARG A CA 1
ATOM 1423 C C . ARG A 1 185 ? -45.881 -24.901 -11.275 1.00 34.44 185 ARG A C 1
ATOM 1425 O O . ARG A 1 185 ? -45.536 -24.018 -12.044 1.00 34.44 185 ARG A O 1
ATOM 1432 N N . HIS A 1 186 ? -45.062 -25.595 -10.468 1.00 33.03 186 HIS A N 1
ATOM 1433 C CA . HIS A 1 186 ? -43.606 -25.492 -10.228 1.00 33.03 186 HIS A CA 1
ATOM 1434 C C . HIS A 1 186 ? -43.220 -24.420 -9.198 1.00 33.03 186 HIS A C 1
ATOM 1436 O O . HIS A 1 186 ? -43.443 -23.247 -9.422 1.00 33.03 186 HIS A O 1
ATOM 1442 N N . SER A 1 187 ? -42.633 -24.714 -8.037 1.00 33.03 187 SER A N 1
ATOM 1443 C CA . SER A 1 187 ? -41.893 -25.890 -7.567 1.00 33.03 187 SER A CA 1
ATOM 1444 C C . SER A 1 187 ? -41.957 -25.949 -6.034 1.00 33.03 187 SER A C 1
ATOM 1446 O O . SER A 1 187 ? -41.558 -24.998 -5.366 1.00 33.03 187 SER A O 1
ATOM 1448 N N . ILE A 1 188 ? -42.416 -27.068 -5.470 1.00 34.97 188 ILE A N 1
ATOM 1449 C CA . ILE A 1 188 ? -42.357 -27.339 -4.028 1.00 34.97 188 ILE A CA 1
ATOM 1450 C C . ILE A 1 188 ? -40.995 -27.977 -3.737 1.00 34.97 188 ILE A C 1
ATOM 1452 O O . ILE A 1 188 ? -40.762 -29.138 -4.074 1.00 34.97 188 ILE A O 1
ATOM 1456 N N . ARG A 1 189 ? -40.086 -27.226 -3.106 1.00 32.34 189 ARG A N 1
ATOM 1457 C CA . ARG A 1 189 ? -38.936 -27.788 -2.387 1.00 32.34 189 ARG A CA 1
ATOM 1458 C C . ARG A 1 189 ? -39.204 -27.655 -0.892 1.00 32.34 189 ARG A C 1
ATOM 1460 O O . ARG A 1 189 ? -39.487 -26.569 -0.399 1.00 32.34 189 ARG A O 1
ATOM 1467 N N . LYS A 1 190 ? -39.139 -28.803 -0.216 1.00 33.47 190 LYS A N 1
ATOM 1468 C CA . LYS A 1 190 ? -39.228 -28.996 1.234 1.00 33.47 190 LYS A CA 1
ATOM 1469 C C . LYS A 1 190 ? -38.430 -27.922 1.983 1.00 33.47 190 LYS A C 1
ATOM 1471 O O . LYS A 1 190 ? -37.221 -27.824 1.793 1.00 33.47 190 LYS A O 1
ATOM 1476 N N . LEU A 1 191 ? -39.104 -27.172 2.853 1.00 29.34 191 LEU A N 1
ATOM 1477 C CA . LEU A 1 191 ? -38.467 -26.336 3.864 1.00 29.34 191 LEU A CA 1
ATOM 1478 C C . LEU A 1 191 ? -38.041 -27.251 5.021 1.00 29.34 191 LEU A C 1
ATOM 1480 O O . LEU A 1 191 ? -38.860 -27.661 5.842 1.00 29.34 191 LEU A O 1
ATOM 1484 N N . SER A 1 192 ? -36.765 -27.618 5.047 1.00 35.19 192 SER A N 1
ATOM 1485 C CA . SER A 1 192 ? -36.109 -28.136 6.241 1.00 35.19 192 SER A CA 1
ATOM 1486 C C . SER A 1 192 ? -35.745 -26.960 7.142 1.00 35.19 192 SER A C 1
ATOM 1488 O O . SER A 1 192 ? -35.002 -26.059 6.761 1.00 35.19 192 SER A O 1
ATOM 1490 N N . PHE A 1 193 ? -36.317 -26.997 8.337 1.00 31.33 193 PHE A N 1
ATOM 1491 C CA . PHE A 1 193 ? -35.923 -26.264 9.525 1.00 31.33 193 PHE A CA 1
ATOM 1492 C C . PHE A 1 193 ? -34.442 -26.518 9.825 1.00 31.33 193 PHE A C 1
ATOM 1494 O O . PHE A 1 193 ? -34.097 -27.638 10.175 1.00 31.33 193 PHE A O 1
ATOM 1501 N N . GLU A 1 194 ? -33.586 -25.501 9.703 1.00 32.59 194 GLU A N 1
ATOM 1502 C CA . GLU A 1 194 ? -32.352 -25.401 10.486 1.00 32.59 194 GLU A CA 1
ATOM 1503 C C . GLU A 1 194 ? -31.768 -23.979 10.445 1.00 32.59 194 GLU A C 1
ATOM 1505 O O . GLU A 1 194 ? -31.457 -23.426 9.396 1.00 32.59 194 GLU A O 1
ATOM 1510 N N . ARG A 1 195 ? -31.674 -23.389 11.643 1.00 33.19 195 ARG A N 1
ATOM 1511 C CA . ARG A 1 195 ? -30.577 -22.543 12.138 1.00 33.19 195 ARG A CA 1
ATOM 1512 C C . ARG A 1 195 ? -29.729 -21.818 11.081 1.00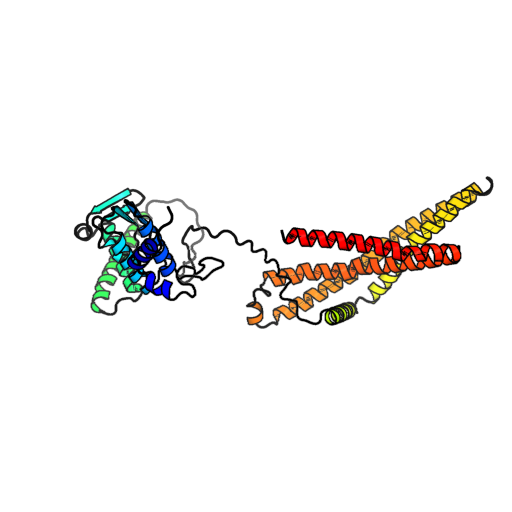 33.19 195 ARG A C 1
ATOM 1514 O O . ARG A 1 195 ? -28.774 -22.376 10.556 1.00 33.19 195 ARG A O 1
ATOM 1521 N N . SER A 1 196 ? -29.925 -20.506 10.968 1.00 31.91 196 SER A N 1
ATOM 1522 C CA . SER A 1 196 ? -28.972 -19.484 11.446 1.00 31.91 196 SER A CA 1
ATOM 1523 C C . SER A 1 196 ? -29.158 -18.147 10.713 1.00 31.91 196 SER A C 1
ATOM 1525 O O . SER A 1 196 ? -29.408 -18.101 9.517 1.00 31.91 196 SER A O 1
ATOM 1527 N N . MET A 1 197 ? -28.998 -17.058 11.473 1.00 30.12 197 MET A N 1
ATOM 1528 C CA . MET A 1 197 ? -28.702 -15.699 10.999 1.00 30.12 197 MET A CA 1
ATOM 1529 C C . MET A 1 197 ? -29.808 -14.958 10.222 1.00 30.12 197 MET A C 1
ATOM 1531 O O . MET A 1 197 ? -29.735 -14.760 9.016 1.00 30.12 197 MET A O 1
ATOM 1535 N N . SER A 1 198 ? -30.757 -14.372 10.955 1.00 33.44 198 SER A N 1
ATOM 1536 C CA . SER A 1 198 ? -31.412 -13.131 10.521 1.00 33.44 198 SER A CA 1
ATOM 1537 C C . SER A 1 198 ? -31.513 -12.166 11.702 1.00 33.44 198 SER A C 1
ATOM 1539 O O . SER A 1 198 ? -32.444 -12.230 12.504 1.00 33.44 198 SER A O 1
ATOM 1541 N N . ARG A 1 199 ? -30.522 -11.276 11.825 1.00 34.38 199 ARG A N 1
ATOM 1542 C CA . ARG A 1 199 ? -30.652 -10.028 12.584 1.00 34.38 199 ARG A CA 1
ATOM 1543 C C . ARG A 1 199 ? -31.284 -9.000 11.647 1.00 34.38 199 ARG A C 1
ATOM 1545 O O . ARG A 1 199 ? -30.641 -8.557 10.704 1.00 34.38 199 ARG A O 1
ATOM 1552 N N . HIS A 1 200 ? -32.535 -8.648 11.917 1.00 34.84 200 HIS A N 1
ATOM 1553 C CA . HIS A 1 200 ? -33.207 -7.480 11.360 1.00 34.84 200 HIS A CA 1
ATOM 1554 C C . HIS A 1 200 ? -33.810 -6.696 12.529 1.00 34.84 200 HIS A C 1
ATOM 1556 O O . HIS A 1 200 ? -34.787 -7.121 13.131 1.00 34.84 200 HIS A O 1
ATOM 1562 N N . SER A 1 201 ? -33.178 -5.577 12.856 1.00 35.72 201 SER A N 1
ATOM 1563 C CA . SER A 1 201 ? -33.693 -4.439 13.628 1.00 35.72 201 SER A CA 1
ATOM 1564 C C . SER A 1 201 ? -32.550 -3.426 13.610 1.00 35.72 201 SER A C 1
ATOM 1566 O O . SER A 1 201 ? -31.409 -3.806 13.848 1.00 35.72 201 SER A O 1
ATOM 1568 N N . SER A 1 202 ? -32.680 -2.145 13.345 1.00 39.47 202 SER A N 1
ATOM 1569 C CA . SER A 1 202 ? -33.761 -1.232 13.003 1.00 39.47 202 SER A CA 1
ATOM 1570 C C . SER A 1 202 ? -33.023 0.107 12.883 1.00 39.47 202 SER A C 1
ATOM 1572 O O . SER A 1 202 ? -32.046 0.340 13.594 1.00 39.47 202 SER A O 1
ATOM 1574 N N . LEU A 1 203 ? -33.451 0.934 11.934 1.00 34.94 203 LEU A N 1
ATOM 1575 C CA . LEU A 1 203 ? -33.056 2.327 11.721 1.00 34.94 203 LEU A CA 1
ATOM 1576 C C . LEU A 1 203 ? -32.437 3.029 12.949 1.00 34.94 203 LEU A C 1
ATOM 1578 O O . LEU A 1 203 ? -33.116 3.310 13.928 1.00 34.94 203 LEU A O 1
ATOM 1582 N N . GLY A 1 204 ? -31.164 3.394 12.835 1.00 31.70 204 GLY A N 1
ATOM 1583 C CA . GLY A 1 204 ? -30.469 4.285 13.757 1.00 31.70 204 GLY A CA 1
ATOM 1584 C C . GLY A 1 204 ? -29.107 4.600 13.162 1.00 31.70 204 GLY A C 1
ATOM 1585 O O . GLY A 1 204 ? -28.299 3.700 12.969 1.00 31.70 204 GLY A O 1
ATOM 1586 N N . GLY A 1 205 ? -28.908 5.849 12.743 1.00 29.08 205 GLY A N 1
ATOM 1587 C CA . GLY A 1 205 ? -27.860 6.262 11.813 1.00 29.08 205 GLY A CA 1
ATOM 1588 C C . GLY A 1 205 ? -26.459 5.752 12.148 1.00 29.08 205 GLY A C 1
ATOM 1589 O O . GLY A 1 205 ? -25.825 6.228 13.080 1.00 29.08 205 GLY A O 1
ATOM 1590 N N . SER A 1 206 ? -25.937 4.865 11.304 1.00 32.09 206 SER A N 1
ATOM 1591 C CA . SER A 1 206 ? -24.499 4.675 11.163 1.00 32.09 206 SER A CA 1
ATOM 1592 C C . SER A 1 206 ? -24.100 5.356 9.861 1.00 32.09 206 SER A C 1
ATOM 1594 O O . SER A 1 206 ? -24.282 4.827 8.761 1.00 32.09 206 SER A O 1
ATOM 1596 N N . ARG A 1 207 ? -23.669 6.619 9.991 1.00 33.38 207 ARG A N 1
ATOM 1597 C CA . ARG A 1 207 ? -22.955 7.328 8.930 1.00 33.38 207 ARG A CA 1
ATOM 1598 C C . ARG A 1 207 ? -21.844 6.401 8.453 1.00 33.38 207 ARG A C 1
ATOM 1600 O O . ARG A 1 207 ? -21.071 5.901 9.261 1.00 33.38 207 ARG A O 1
ATOM 1607 N N . ARG A 1 208 ? -21.796 6.198 7.136 1.00 28.20 208 ARG A N 1
ATOM 1608 C CA . ARG A 1 208 ? -20.647 5.663 6.409 1.00 28.20 208 ARG A CA 1
ATOM 1609 C C . ARG A 1 208 ? -19.371 6.259 7.004 1.00 28.20 208 ARG A C 1
ATOM 1611 O O . ARG A 1 208 ? -19.033 7.394 6.677 1.00 28.20 208 ARG A O 1
ATOM 1618 N N . ASN A 1 209 ? -18.643 5.477 7.797 1.00 31.14 209 ASN A N 1
ATOM 1619 C CA . ASN A 1 209 ? -17.201 5.627 7.855 1.00 31.14 209 ASN A CA 1
ATOM 1620 C C . ASN A 1 209 ? -16.686 5.184 6.484 1.00 31.14 209 ASN A C 1
ATOM 1622 O O . ASN A 1 209 ? -16.242 4.059 6.285 1.00 31.14 209 ASN A O 1
ATOM 1626 N N . SER A 1 210 ? -16.728 6.118 5.532 1.00 30.77 210 SER A N 1
ATOM 1627 C CA . SER A 1 210 ? -15.585 6.326 4.654 1.00 30.77 210 SER A CA 1
ATOM 1628 C C . SER A 1 210 ? -14.418 6.743 5.549 1.00 30.77 210 SER A C 1
ATOM 1630 O O . SER A 1 210 ? -13.977 7.884 5.521 1.00 30.77 210 SER A O 1
ATOM 1632 N N . GLN A 1 211 ? -13.910 5.806 6.351 1.00 32.00 211 GLN A N 1
ATOM 1633 C CA . GLN A 1 211 ? -12.487 5.784 6.605 1.00 32.00 211 GLN A CA 1
ATOM 1634 C C . GLN A 1 211 ? -11.897 5.372 5.261 1.00 32.00 211 GLN A C 1
ATOM 1636 O O . GLN A 1 211 ? -11.691 4.204 4.946 1.00 32.00 211 GLN A O 1
ATOM 1641 N N . THR A 1 212 ? -11.666 6.391 4.430 1.00 29.33 212 THR A N 1
ATOM 1642 C CA . THR A 1 212 ? -10.335 6.561 3.873 1.00 29.33 212 THR A CA 1
ATOM 1643 C C . THR A 1 212 ? -9.404 6.185 5.014 1.00 29.33 212 THR A C 1
ATOM 1645 O O . THR A 1 212 ? -9.218 6.964 5.946 1.00 29.33 212 THR A O 1
ATOM 1648 N N . TYR A 1 213 ? -8.924 4.944 5.012 1.00 33.38 213 TYR A N 1
ATOM 1649 C CA . TYR A 1 213 ? -7.648 4.653 5.622 1.00 33.38 213 TYR A CA 1
ATOM 1650 C C . TYR A 1 213 ? -6.689 5.531 4.821 1.00 33.38 213 TYR A C 1
ATOM 1652 O O . TYR A 1 213 ? -6.139 5.124 3.800 1.00 33.38 213 TYR A O 1
ATOM 1660 N N . ALA A 1 214 ? -6.611 6.806 5.220 1.00 29.41 214 ALA A N 1
ATOM 1661 C CA . ALA A 1 214 ? -5.370 7.522 5.182 1.00 29.41 214 ALA A CA 1
ATOM 1662 C C . ALA A 1 214 ? -4.464 6.555 5.917 1.00 29.41 214 ALA A C 1
ATOM 1664 O O . ALA A 1 214 ? -4.623 6.325 7.116 1.00 29.41 214 ALA A O 1
ATOM 1665 N N . LEU A 1 215 ? -3.677 5.828 5.127 1.00 31.05 215 LEU A N 1
ATOM 1666 C CA . LEU A 1 215 ? -2.449 5.259 5.608 1.00 31.05 215 LEU A CA 1
ATOM 1667 C C . LEU A 1 215 ? -1.844 6.405 6.409 1.00 31.05 215 LEU A C 1
ATOM 1669 O O . LEU A 1 215 ? -1.467 7.422 5.832 1.00 31.05 215 LEU A O 1
ATOM 1673 N N . THR A 1 216 ? -1.881 6.300 7.732 1.00 30.91 216 THR A N 1
ATOM 1674 C CA . THR A 1 216 ? -0.836 6.893 8.535 1.00 30.91 216 THR A CA 1
ATOM 1675 C C . THR A 1 216 ? 0.425 6.277 7.950 1.00 30.91 216 THR A C 1
ATOM 1677 O O . THR A 1 216 ? 0.793 5.142 8.244 1.00 30.91 216 THR A O 1
ATOM 1680 N N . GLU A 1 217 ? 1.014 7.016 7.009 1.00 35.19 217 GLU A N 1
ATOM 1681 C CA . GLU A 1 217 ? 2.338 6.786 6.441 1.00 35.19 217 GLU A CA 1
ATOM 1682 C C . GLU A 1 217 ? 3.413 6.843 7.554 1.00 35.19 217 GLU A C 1
ATOM 1684 O O . GLU A 1 217 ? 4.566 6.522 7.300 1.00 35.19 217 GLU A O 1
ATOM 1689 N N . ASP A 1 218 ? 3.010 7.115 8.803 1.00 30.81 218 ASP A N 1
ATOM 1690 C CA . ASP A 1 218 ? 3.849 7.305 9.984 1.00 30.81 218 ASP A CA 1
ATOM 1691 C C . ASP A 1 218 ? 4.108 6.049 10.847 1.00 30.81 218 ASP A C 1
ATOM 1693 O O . ASP A 1 218 ? 4.861 6.135 11.810 1.00 30.81 218 ASP A O 1
ATOM 1697 N N . GLU A 1 219 ? 3.568 4.859 10.531 1.00 33.28 219 GLU A N 1
ATOM 1698 C CA . GLU A 1 219 ? 3.906 3.615 11.276 1.00 33.28 219 GLU A CA 1
ATOM 1699 C C . GLU A 1 219 ? 4.702 2.569 10.466 1.00 33.28 219 GLU A C 1
ATOM 1701 O O . GLU A 1 219 ? 4.904 1.440 10.914 1.00 33.28 219 GLU A O 1
ATOM 1706 N N . ILE A 1 220 ? 5.249 2.952 9.302 1.00 34.69 220 ILE A N 1
ATOM 1707 C CA . ILE A 1 220 ? 6.318 2.191 8.610 1.00 34.69 220 ILE A CA 1
ATOM 1708 C C . ILE A 1 220 ? 7.667 2.944 8.697 1.00 34.69 220 ILE A C 1
ATOM 1710 O O . ILE A 1 220 ? 8.629 2.624 8.005 1.00 34.69 220 ILE A O 1
ATOM 1714 N N . GLU A 1 221 ? 7.804 3.907 9.613 1.00 30.20 221 GLU A N 1
ATOM 1715 C CA . GLU A 1 221 ? 9.107 4.475 9.978 1.00 30.20 221 GLU A CA 1
ATOM 1716 C C . GLU A 1 221 ? 9.862 3.515 10.911 1.00 30.20 221 GLU A C 1
ATOM 1718 O O . GLU A 1 221 ? 9.852 3.641 12.134 1.00 30.20 221 GLU A O 1
ATOM 1723 N N . GLY A 1 222 ? 10.511 2.491 10.345 1.00 28.36 222 GLY A N 1
ATOM 1724 C CA . GLY A 1 222 ? 11.234 1.542 11.192 1.00 28.36 222 GLY A CA 1
ATOM 1725 C C . GLY A 1 222 ? 11.935 0.362 10.531 1.00 28.36 222 GLY A C 1
ATOM 1726 O O . GLY A 1 222 ? 12.056 -0.676 11.177 1.00 28.36 222 GLY A O 1
ATOM 1727 N N . CYS A 1 223 ? 12.405 0.443 9.279 1.00 27.48 223 CYS A N 1
ATOM 1728 C CA . CYS A 1 223 ? 13.291 -0.612 8.760 1.00 27.48 223 CYS A CA 1
ATOM 1729 C C . CYS A 1 223 ? 14.203 -0.176 7.594 1.00 27.48 223 CYS A C 1
ATOM 1731 O O . CYS A 1 223 ? 13.887 -0.410 6.438 1.00 27.48 223 CYS A O 1
ATOM 1733 N N . ASP A 1 224 ? 15.377 0.397 7.902 1.00 33.34 224 ASP A N 1
ATOM 1734 C CA . ASP A 1 224 ? 16.605 0.428 7.063 1.00 33.34 224 ASP A CA 1
ATOM 1735 C C . ASP A 1 224 ? 16.374 0.531 5.519 1.00 33.34 224 ASP A C 1
ATOM 1737 O O . ASP A 1 224 ? 16.886 -0.267 4.721 1.00 33.34 224 ASP A O 1
ATOM 1741 N N . ASP A 1 225 ? 15.577 1.518 5.080 1.00 41.72 225 ASP A N 1
ATOM 1742 C CA . ASP A 1 225 ? 14.950 1.573 3.741 1.00 41.72 225 ASP A CA 1
ATOM 1743 C C . ASP A 1 225 ? 15.928 1.607 2.558 1.00 41.72 225 ASP A C 1
ATOM 1745 O O . ASP A 1 225 ? 15.641 1.129 1.453 1.00 41.72 225 ASP A O 1
ATOM 1749 N N . THR A 1 226 ? 17.143 2.110 2.766 1.00 41.06 226 THR A N 1
ATOM 1750 C CA . THR A 1 226 ? 18.112 2.247 1.668 1.00 41.06 226 THR A CA 1
ATOM 1751 C C . THR A 1 226 ? 18.743 0.915 1.252 1.00 41.06 226 THR A C 1
ATOM 1753 O O . THR A 1 226 ? 19.095 0.738 0.077 1.00 41.06 226 THR A O 1
ATOM 1756 N N . LYS A 1 227 ? 18.864 -0.056 2.172 1.00 41.72 227 LYS A N 1
ATOM 1757 C CA . LYS A 1 227 ? 19.338 -1.413 1.841 1.00 41.72 227 LYS A CA 1
ATOM 1758 C C . LYS A 1 227 ? 18.224 -2.261 1.239 1.00 41.72 227 LYS A C 1
ATOM 1760 O O . LYS A 1 227 ? 18.492 -3.050 0.328 1.00 41.72 227 LYS A O 1
ATOM 1765 N N . SER A 1 228 ? 16.986 -2.059 1.694 1.00 50.31 228 SER A N 1
ATOM 1766 C CA . SER A 1 228 ? 15.809 -2.760 1.178 1.00 50.31 228 SER A CA 1
ATOM 1767 C C . SER A 1 228 ? 15.605 -2.482 -0.317 1.00 50.31 228 SER A C 1
ATOM 1769 O O . SER A 1 228 ? 15.583 -3.417 -1.122 1.00 50.31 228 SER A O 1
ATOM 1771 N N . GLY A 1 229 ? 15.621 -1.208 -0.732 1.00 63.16 229 GLY A N 1
ATOM 1772 C CA . GLY A 1 229 ? 15.384 -0.828 -2.133 1.00 63.16 229 GLY A CA 1
ATOM 1773 C C . GLY A 1 229 ? 16.380 -1.433 -3.135 1.00 63.16 229 GLY A C 1
ATOM 1774 O O . GLY A 1 229 ? 15.986 -1.948 -4.186 1.00 63.16 229 GLY A O 1
ATOM 1775 N N . LYS A 1 230 ? 17.680 -1.455 -2.802 1.00 70.06 230 LYS A N 1
ATOM 1776 C CA . LYS A 1 230 ? 18.713 -2.063 -3.669 1.00 70.06 230 LYS A CA 1
ATOM 1777 C C . LYS A 1 230 ? 18.520 -3.574 -3.812 1.00 70.06 230 LYS A C 1
ATOM 1779 O O . LYS A 1 230 ? 18.665 -4.118 -4.910 1.00 70.06 230 LYS A O 1
ATOM 1784 N N . ASN A 1 231 ? 18.167 -4.248 -2.717 1.00 73.81 231 ASN A N 1
ATOM 1785 C CA . ASN A 1 231 ? 17.906 -5.686 -2.717 1.00 73.81 231 ASN A CA 1
ATOM 1786 C C . ASN A 1 231 ? 16.649 -6.029 -3.525 1.00 73.81 231 ASN A C 1
ATOM 1788 O O . ASN A 1 231 ? 16.654 -7.007 -4.277 1.00 73.81 231 ASN A O 1
ATOM 1792 N N . VAL A 1 232 ? 15.613 -5.191 -3.442 1.00 76.94 232 VAL A N 1
ATOM 1793 C CA . VAL A 1 232 ? 14.385 -5.322 -4.236 1.00 76.94 232 VAL A CA 1
ATOM 1794 C C . VAL A 1 232 ? 14.681 -5.178 -5.728 1.00 76.94 232 VAL A C 1
ATOM 1796 O O . VAL A 1 232 ? 14.285 -6.046 -6.506 1.00 76.94 232 VAL A O 1
ATOM 1799 N N . LEU A 1 233 ? 15.453 -4.164 -6.136 1.00 76.50 233 LEU A N 1
ATOM 1800 C CA . LEU A 1 233 ? 15.807 -3.973 -7.547 1.00 76.50 233 LEU A CA 1
ATOM 1801 C C . LEU A 1 233 ? 16.615 -5.156 -8.095 1.00 76.50 233 LEU A C 1
ATOM 1803 O O . LEU A 1 233 ? 16.331 -5.666 -9.179 1.00 76.50 233 LEU A O 1
ATOM 1807 N N . ARG A 1 234 ? 17.590 -5.649 -7.322 1.00 79.56 234 ARG A N 1
ATOM 1808 C CA . ARG A 1 234 ? 18.385 -6.824 -7.707 1.00 79.56 234 ARG A CA 1
ATOM 1809 C C . ARG A 1 234 ? 17.521 -8.080 -7.828 1.00 79.56 234 ARG A C 1
ATOM 1811 O O . ARG A 1 234 ? 17.730 -8.881 -8.740 1.00 79.56 234 ARG A O 1
ATOM 1818 N N . ARG A 1 235 ? 16.548 -8.256 -6.932 1.00 79.69 235 ARG A N 1
ATOM 1819 C CA . ARG A 1 235 ? 15.591 -9.368 -6.977 1.00 79.69 235 ARG A CA 1
ATOM 1820 C C . ARG A 1 235 ? 14.680 -9.272 -8.201 1.00 79.69 235 ARG A C 1
ATOM 1822 O O . ARG A 1 2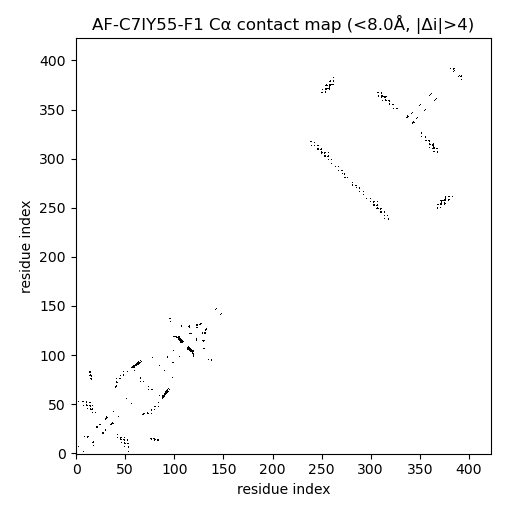35 ? 14.463 -10.286 -8.859 1.00 79.69 235 ARG A O 1
ATOM 1829 N N . LEU A 1 236 ? 14.220 -8.071 -8.549 1.00 78.75 236 LEU A N 1
ATOM 1830 C CA . LEU A 1 236 ? 13.416 -7.825 -9.747 1.00 78.75 236 LEU A CA 1
ATOM 1831 C C . LEU A 1 236 ? 14.206 -8.127 -11.031 1.00 78.75 236 LEU A C 1
ATOM 1833 O O . LEU A 1 236 ? 13.730 -8.858 -11.895 1.00 78.75 236 LEU A O 1
ATOM 1837 N N . LEU A 1 237 ? 15.458 -7.666 -11.112 1.00 80.12 237 LEU A N 1
ATOM 1838 C CA . LEU A 1 237 ? 16.378 -7.994 -12.210 1.00 80.12 237 LEU A CA 1
ATOM 1839 C C . LEU A 1 237 ? 16.632 -9.503 -12.328 1.00 80.12 237 LEU A C 1
ATOM 1841 O O . LEU A 1 237 ? 16.749 -10.035 -13.428 1.00 80.12 237 LEU A O 1
ATOM 1845 N N . HIS A 1 238 ? 16.691 -10.215 -11.202 1.00 85.62 238 HIS A N 1
ATOM 1846 C CA . HIS A 1 238 ? 16.831 -11.668 -11.217 1.00 85.62 238 HIS A CA 1
ATOM 1847 C C . HIS A 1 238 ? 15.580 -12.370 -11.764 1.00 85.62 238 HIS A C 1
ATOM 1849 O O . HIS A 1 238 ? 15.704 -13.373 -12.465 1.00 85.62 238 HIS A O 1
ATOM 1855 N N . LEU A 1 239 ? 14.384 -11.851 -11.475 1.00 84.25 239 LEU A N 1
ATOM 1856 C CA . LEU A 1 239 ? 13.125 -12.380 -12.007 1.00 84.25 239 LEU A CA 1
ATOM 1857 C C . LEU A 1 239 ? 13.002 -12.193 -13.531 1.00 84.25 239 LEU A C 1
ATOM 1859 O O . LEU A 1 239 ? 12.339 -13.006 -14.166 1.00 84.25 239 LEU A O 1
ATOM 1863 N N . HIS A 1 240 ? 13.692 -11.202 -14.109 1.00 83.44 240 HIS A N 1
ATOM 1864 C CA . HIS A 1 240 ? 13.789 -10.951 -15.559 1.00 83.44 240 HIS A CA 1
ATOM 1865 C C . HIS A 1 240 ? 14.746 -11.870 -16.333 1.00 83.44 240 HIS A C 1
ATOM 1867 O O . HIS A 1 240 ? 14.805 -11.797 -17.561 1.00 83.44 240 HIS A O 1
ATOM 1873 N N . LYS A 1 241 ? 15.515 -12.735 -15.657 1.00 85.69 241 LYS A N 1
ATOM 1874 C CA . LYS A 1 241 ? 16.477 -13.651 -16.304 1.00 85.69 241 LYS A CA 1
ATOM 1875 C C . LYS A 1 241 ? 15.958 -14.407 -17.548 1.00 85.69 241 LYS A C 1
ATOM 1877 O O . LYS A 1 241 ? 16.699 -14.468 -18.530 1.00 85.69 241 LYS A O 1
ATOM 1882 N N . PRO A 1 242 ? 14.751 -14.996 -17.543 1.00 87.75 242 PRO A N 1
ATOM 1883 C CA . PRO A 1 242 ? 14.261 -15.780 -18.679 1.00 87.75 242 PRO A CA 1
ATOM 1884 C C . PRO A 1 242 ? 14.001 -14.940 -19.933 1.00 87.75 242 PRO A C 1
ATOM 1886 O O . PRO A 1 242 ? 14.127 -15.439 -21.048 1.00 87.75 242 PRO A O 1
ATOM 1889 N N . GLU A 1 243 ? 13.670 -13.664 -19.769 1.00 90.00 243 GLU A N 1
ATOM 1890 C CA . GLU A 1 243 ? 13.344 -12.745 -20.857 1.00 90.00 243 GLU A CA 1
ATOM 1891 C C . GLU A 1 243 ? 14.549 -11.879 -21.273 1.00 90.00 243 GLU A C 1
ATOM 1893 O O . GLU A 1 243 ? 14.408 -10.954 -22.074 1.00 90.00 243 GLU A O 1
ATOM 1898 N N . THR A 1 244 ? 15.756 -12.196 -20.786 1.00 88.06 244 THR A N 1
ATOM 1899 C CA . THR A 1 244 ? 16.995 -11.451 -21.086 1.00 88.06 244 THR A CA 1
ATOM 1900 C C . THR A 1 244 ? 17.294 -11.339 -22.576 1.00 88.06 244 THR A C 1
ATOM 1902 O O . THR A 1 244 ? 17.709 -10.275 -23.019 1.00 88.06 244 THR A O 1
ATOM 1905 N N . ALA A 1 245 ? 17.038 -12.379 -23.373 1.00 91.31 245 ALA A N 1
ATOM 1906 C CA . ALA A 1 245 ? 17.250 -12.323 -24.822 1.00 91.31 245 ALA A CA 1
ATOM 1907 C C . ALA A 1 245 ? 16.338 -11.287 -25.509 1.00 91.31 245 ALA A C 1
ATOM 1909 O O . ALA A 1 245 ? 16.790 -10.520 -26.357 1.00 91.31 245 ALA A O 1
ATOM 1910 N N . ILE A 1 246 ? 15.066 -11.225 -25.098 1.00 92.94 246 ILE A N 1
ATOM 1911 C CA . ILE A 1 246 ? 14.084 -10.254 -25.608 1.00 92.94 246 ILE A CA 1
ATOM 1912 C C . ILE A 1 246 ? 14.473 -8.843 -25.161 1.00 92.94 246 ILE A C 1
ATOM 1914 O O . ILE A 1 246 ? 14.415 -7.910 -25.957 1.00 92.94 246 ILE A O 1
ATOM 1918 N N . LEU A 1 247 ? 14.912 -8.696 -23.908 1.00 92.19 247 LEU A N 1
ATOM 1919 C CA . LEU A 1 247 ? 15.382 -7.422 -23.367 1.00 92.19 247 LEU A CA 1
ATOM 1920 C C . LEU A 1 247 ? 16.640 -6.923 -24.081 1.00 92.19 247 LEU A C 1
ATOM 1922 O O . LEU A 1 247 ? 16.709 -5.742 -24.391 1.00 92.19 247 LEU A O 1
ATOM 1926 N N . LEU A 1 248 ? 17.606 -7.791 -24.395 1.00 93.31 248 LEU A N 1
ATOM 1927 C CA . LEU A 1 248 ? 18.805 -7.408 -25.147 1.00 93.31 248 LEU A CA 1
ATOM 1928 C C . LEU A 1 248 ? 18.455 -6.919 -26.556 1.00 93.31 248 LEU A C 1
ATOM 1930 O O . LEU A 1 248 ? 18.954 -5.878 -26.981 1.00 93.31 248 LEU A O 1
ATOM 1934 N N . LEU A 1 249 ? 17.556 -7.619 -27.255 1.00 94.81 249 LEU A N 1
ATOM 1935 C CA . LEU A 1 249 ? 17.052 -7.168 -28.555 1.00 94.81 249 LEU A CA 1
ATOM 1936 C C . LEU A 1 249 ? 16.293 -5.836 -28.430 1.00 94.81 249 LEU A C 1
ATOM 1938 O O . LEU A 1 249 ? 16.474 -4.935 -29.249 1.00 94.81 249 LEU A O 1
ATOM 1942 N N . GLY A 1 250 ? 15.499 -5.688 -27.366 1.00 95.38 250 GLY A N 1
ATOM 1943 C CA . GLY A 1 250 ? 14.818 -4.444 -27.020 1.00 95.38 250 GLY A CA 1
ATOM 1944 C C . GLY A 1 250 ? 15.799 -3.298 -26.781 1.00 95.38 250 GLY A C 1
ATOM 1945 O O . GLY A 1 250 ? 15.585 -2.206 -27.298 1.00 95.38 250 GLY A O 1
ATOM 1946 N N . CYS A 1 251 ? 16.904 -3.540 -26.072 1.00 94.94 251 CYS A N 1
ATOM 1947 C CA . CYS A 1 251 ? 17.954 -2.552 -25.840 1.00 94.94 251 CYS A CA 1
ATOM 1948 C C . CYS A 1 251 ? 18.589 -2.079 -27.149 1.00 94.94 251 CYS A C 1
ATOM 1950 O O . CYS A 1 251 ? 18.786 -0.883 -27.309 1.00 94.94 251 CYS A O 1
ATOM 1952 N N . ILE A 1 252 ? 18.847 -2.978 -28.105 1.00 96.12 252 ILE A N 1
ATOM 1953 C CA . ILE A 1 252 ? 19.373 -2.599 -29.427 1.00 96.12 252 ILE A CA 1
ATOM 1954 C C . ILE A 1 252 ? 18.382 -1.678 -30.153 1.00 96.12 252 ILE A C 1
ATOM 1956 O O . ILE A 1 252 ? 18.774 -0.623 -30.654 1.00 96.12 252 ILE A O 1
ATOM 1960 N N . ALA A 1 253 ? 17.093 -2.035 -30.162 1.00 95.94 253 ALA A N 1
ATOM 1961 C CA . ALA A 1 253 ? 16.047 -1.209 -30.766 1.00 95.94 253 ALA A CA 1
ATOM 1962 C C . ALA A 1 253 ? 15.900 0.154 -30.061 1.00 95.94 253 ALA A C 1
ATOM 1964 O O . ALA A 1 253 ? 15.830 1.185 -30.728 1.00 95.94 253 ALA A O 1
ATOM 1965 N N . ALA A 1 254 ? 15.930 0.184 -28.725 1.00 96.50 254 ALA A N 1
ATOM 1966 C CA . ALA A 1 254 ? 15.884 1.415 -27.935 1.00 96.50 254 ALA A CA 1
ATOM 1967 C C . ALA A 1 254 ? 17.110 2.305 -28.158 1.00 96.50 254 ALA A C 1
ATOM 1969 O O . ALA A 1 254 ? 16.979 3.525 -28.255 1.00 96.50 254 ALA A O 1
ATOM 1970 N N . SER A 1 255 ? 18.299 1.711 -28.284 1.00 96.44 255 SER A N 1
ATOM 1971 C CA . SER A 1 255 ? 19.516 2.445 -28.615 1.00 96.44 255 SER A CA 1
ATOM 1972 C C . SER A 1 255 ? 19.424 3.075 -30.001 1.00 96.44 255 SER A C 1
ATOM 1974 O O . SER A 1 255 ? 19.748 4.256 -30.145 1.00 96.44 255 SER A O 1
ATOM 1976 N N . ALA A 1 256 ? 18.924 2.329 -30.991 1.00 95.94 256 ALA A N 1
ATOM 1977 C CA . ALA A 1 256 ? 18.717 2.835 -32.342 1.00 95.94 256 ALA A CA 1
ATOM 1978 C C . ALA A 1 256 ? 17.673 3.964 -32.378 1.00 95.94 256 ALA A C 1
ATOM 1980 O O . ALA A 1 256 ? 17.925 4.994 -32.998 1.00 95.94 256 ALA A O 1
ATOM 1981 N N . ASN A 1 257 ? 16.560 3.830 -31.644 1.00 96.44 257 ASN A N 1
ATOM 1982 C CA . ASN A 1 257 ? 15.567 4.899 -31.501 1.00 96.44 257 ASN A CA 1
ATOM 1983 C C . ASN A 1 257 ? 16.167 6.144 -30.835 1.00 96.44 257 ASN A C 1
ATOM 1985 O O . ASN A 1 257 ? 15.961 7.269 -31.282 1.00 96.44 257 ASN A O 1
ATOM 1989 N N . GLY A 1 258 ? 16.975 5.948 -29.788 1.00 96.31 258 GLY A N 1
ATOM 1990 C CA . GLY A 1 258 ? 17.634 7.043 -29.084 1.00 96.31 258 GLY A CA 1
ATOM 1991 C C . GLY A 1 258 ? 18.571 7.862 -29.978 1.00 96.31 258 GLY A C 1
ATOM 1992 O O . GLY A 1 258 ? 18.688 9.073 -29.788 1.00 96.31 258 GLY A O 1
ATOM 1993 N N . ALA A 1 259 ? 19.180 7.240 -30.992 1.00 96.00 259 ALA A N 1
ATOM 1994 C CA . ALA A 1 259 ? 20.044 7.915 -31.958 1.00 96.00 259 ALA A CA 1
ATOM 1995 C C . ALA A 1 259 ? 19.280 8.775 -32.985 1.00 96.00 259 ALA A C 1
ATOM 1997 O O . ALA A 1 259 ? 19.878 9.676 -33.572 1.00 96.00 259 ALA A O 1
ATOM 1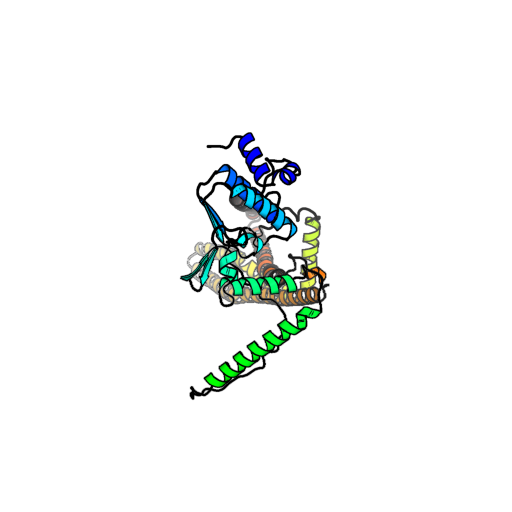998 N N . ILE A 1 260 ? 17.974 8.550 -33.185 1.00 95.19 260 ILE A N 1
ATOM 1999 C CA . ILE A 1 260 ? 17.176 9.255 -34.204 1.00 95.19 260 ILE A CA 1
ATOM 2000 C C . ILE A 1 260 ? 17.162 10.765 -33.951 1.00 95.19 260 ILE A C 1
ATOM 2002 O O . ILE A 1 260 ? 17.342 11.533 -34.892 1.00 95.19 260 ILE A O 1
ATOM 2006 N N . LEU A 1 261 ? 16.999 11.208 -32.698 1.00 94.56 261 LEU A N 1
ATOM 2007 C CA . LEU A 1 261 ? 16.915 12.637 -32.372 1.00 94.56 261 LEU A CA 1
ATOM 2008 C C . LEU A 1 261 ? 18.247 13.388 -32.620 1.00 94.56 261 LEU A C 1
ATOM 2010 O O . LEU A 1 261 ? 18.220 14.411 -33.307 1.00 94.56 261 LEU A O 1
ATOM 2014 N N . PRO A 1 262 ? 19.419 12.911 -32.152 1.00 95.12 262 PRO A N 1
ATOM 2015 C CA . PRO A 1 262 ? 20.698 13.529 -32.506 1.00 95.12 262 PRO A CA 1
ATOM 2016 C C . PRO A 1 262 ? 21.010 13.489 -34.007 1.00 95.12 262 PRO A C 1
ATOM 2018 O O . PRO A 1 262 ? 21.515 14.470 -34.552 1.00 95.12 262 PRO A O 1
ATOM 2021 N N . VAL A 1 263 ? 20.681 12.385 -34.691 1.00 94.19 263 VAL A N 1
ATOM 2022 C CA . VAL A 1 263 ? 20.848 12.268 -36.149 1.00 94.19 263 VAL A CA 1
ATOM 2023 C C . VAL A 1 263 ? 19.956 13.271 -36.876 1.00 94.19 263 VAL A C 1
ATOM 2025 O O . VAL A 1 263 ? 20.427 13.950 -37.780 1.00 94.19 263 VAL A O 1
ATOM 2028 N N . PHE A 1 264 ? 18.705 13.446 -36.449 1.00 94.19 264 PHE A N 1
ATOM 2029 C CA . PHE A 1 264 ? 17.818 14.482 -36.976 1.00 94.19 264 PHE A CA 1
ATOM 2030 C C . PHE A 1 264 ? 18.423 15.887 -36.819 1.00 94.19 264 PHE A C 1
ATOM 2032 O O . PHE A 1 264 ? 18.381 16.677 -37.761 1.00 94.19 264 PHE A O 1
ATOM 2039 N N . GLY A 1 265 ? 19.040 16.182 -35.668 1.00 93.00 265 GLY A N 1
ATOM 2040 C CA . GLY A 1 265 ? 19.763 17.439 -35.442 1.00 93.00 265 GLY A CA 1
ATOM 2041 C C . GLY A 1 265 ? 20.933 17.646 -36.411 1.00 93.00 265 GLY A C 1
ATOM 2042 O O . GLY A 1 265 ? 21.103 18.745 -36.942 1.00 93.00 265 GLY A O 1
ATOM 2043 N N . LEU A 1 266 ? 21.697 16.587 -36.706 1.00 92.25 266 LEU A N 1
ATOM 2044 C CA . LEU A 1 266 ? 22.746 16.626 -37.732 1.00 92.25 266 LEU A CA 1
ATOM 2045 C C . LEU A 1 266 ? 22.190 16.868 -39.133 1.00 92.25 266 LEU A C 1
ATOM 2047 O O . LEU A 1 266 ? 22.714 17.718 -39.850 1.00 92.25 266 LEU A O 1
ATOM 2051 N N . LEU A 1 267 ? 21.130 16.156 -39.519 1.00 92.62 267 LEU A N 1
ATOM 2052 C CA . LEU A 1 267 ? 20.491 16.345 -40.823 1.00 92.62 267 LEU A CA 1
ATOM 2053 C C . LEU A 1 267 ? 19.971 17.771 -40.984 1.00 92.62 267 LEU A C 1
ATOM 2055 O O . LEU A 1 267 ? 20.136 18.361 -42.049 1.00 92.62 267 LEU A O 1
ATOM 2059 N N . LEU A 1 268 ? 19.417 18.348 -39.915 1.00 93.19 268 LEU A N 1
ATOM 2060 C CA . LEU A 1 268 ? 18.937 19.725 -39.928 1.00 93.19 268 LEU A CA 1
ATOM 2061 C C . LEU A 1 268 ? 20.093 20.706 -40.123 1.00 93.19 268 LEU A C 1
ATOM 2063 O O . LEU A 1 268 ? 19.991 21.615 -40.943 1.00 93.19 268 LEU A O 1
ATOM 2067 N N . SER A 1 269 ? 21.215 20.495 -39.428 1.00 91.88 269 SER A N 1
ATOM 2068 C CA . SER A 1 269 ? 22.426 21.293 -39.637 1.00 91.88 269 SER A CA 1
ATOM 2069 C C . SER A 1 269 ? 22.931 21.202 -41.078 1.00 91.88 269 SER A C 1
ATOM 2071 O O . SER A 1 269 ? 23.311 22.220 -41.655 1.00 91.88 269 SER A O 1
ATOM 2073 N N . SER A 1 270 ? 22.931 20.009 -41.674 1.00 90.00 270 SER A N 1
ATOM 2074 C CA . SER A 1 270 ? 23.349 19.816 -43.065 1.00 90.00 270 SER A CA 1
ATOM 2075 C C . SER A 1 270 ? 22.393 20.470 -44.063 1.00 90.00 270 SER A C 1
ATOM 2077 O O . SER A 1 270 ? 22.843 21.090 -45.024 1.00 90.00 270 SER A O 1
ATOM 2079 N N . ALA A 1 271 ? 21.084 20.400 -43.810 1.00 89.88 271 ALA A N 1
ATOM 2080 C CA . ALA A 1 271 ? 20.078 21.067 -44.627 1.00 89.88 271 ALA A CA 1
ATOM 2081 C C . ALA A 1 271 ? 20.215 22.597 -44.566 1.00 89.88 271 ALA A C 1
ATOM 2083 O O . ALA A 1 271 ? 20.087 23.262 -45.590 1.00 89.88 271 ALA A O 1
ATOM 2084 N N . ILE A 1 272 ? 20.536 23.159 -43.394 1.00 91.19 272 ILE A N 1
ATOM 2085 C CA . ILE A 1 272 ? 20.829 24.593 -43.245 1.00 91.19 272 ILE A CA 1
ATOM 2086 C C . ILE A 1 272 ? 22.086 24.969 -44.038 1.00 91.19 272 ILE A C 1
ATOM 2088 O O . ILE A 1 272 ? 22.074 25.963 -44.761 1.00 91.19 272 ILE A O 1
ATOM 2092 N N . ASN A 1 273 ? 23.149 24.162 -43.958 1.00 88.62 273 ASN A N 1
ATOM 2093 C CA . ASN A 1 273 ? 24.386 24.406 -44.705 1.00 88.62 273 ASN A CA 1
ATOM 2094 C C . ASN A 1 273 ? 24.173 24.371 -46.226 1.00 88.62 273 ASN A C 1
ATOM 2096 O O . ASN A 1 273 ? 24.794 25.163 -46.934 1.00 88.62 273 ASN A O 1
ATOM 2100 N N . ALA A 1 274 ? 23.258 23.531 -46.724 1.00 87.69 274 ALA A N 1
ATOM 2101 C CA . ALA A 1 274 ? 22.935 23.463 -48.149 1.00 87.69 274 ALA A CA 1
ATOM 2102 C C . ALA A 1 274 ? 22.441 24.813 -48.706 1.00 87.69 274 ALA A C 1
ATOM 2104 O O . ALA A 1 274 ? 22.777 25.156 -49.836 1.00 87.69 274 ALA A O 1
ATOM 2105 N N . PHE A 1 275 ? 21.729 25.629 -47.914 1.00 88.25 275 PHE A N 1
ATOM 2106 C CA . PHE A 1 275 ? 21.267 26.961 -48.341 1.00 88.25 275 PHE A CA 1
ATOM 2107 C C . PHE A 1 275 ? 22.397 27.970 -48.596 1.00 88.25 275 PHE A C 1
ATOM 2109 O O . PHE A 1 275 ? 22.166 28.972 -49.273 1.00 88.25 275 PHE A O 1
ATOM 2116 N N . TYR A 1 276 ? 23.604 27.722 -48.082 1.00 90.31 276 TYR A N 1
ATOM 2117 C CA . TYR A 1 276 ? 24.773 28.580 -48.298 1.00 90.31 276 TYR A CA 1
ATOM 2118 C C . TYR A 1 276 ? 25.610 28.169 -49.520 1.00 90.31 276 TYR A C 1
ATOM 2120 O O . TYR A 1 276 ? 26.601 28.828 -49.839 1.00 90.31 276 TYR A O 1
ATOM 2128 N N . GLU A 1 277 ? 25.232 27.100 -50.226 1.00 86.38 277 GLU A N 1
ATOM 2129 C CA . GLU A 1 277 ? 25.942 26.639 -51.417 1.00 86.38 277 GLU A CA 1
ATOM 2130 C C . GLU A 1 277 ? 25.540 27.397 -52.695 1.00 86.38 277 GLU A C 1
ATOM 2132 O O . GLU A 1 277 ? 24.398 27.844 -52.838 1.00 86.38 277 GLU A O 1
ATOM 2137 N N . PRO A 1 278 ? 26.448 27.528 -53.685 1.00 87.12 278 PRO A N 1
ATOM 2138 C CA . PRO A 1 278 ? 26.119 28.154 -54.962 1.00 87.12 278 PRO A CA 1
ATOM 2139 C C . PRO A 1 278 ? 24.977 27.406 -55.684 1.00 87.12 278 PRO A C 1
ATOM 2141 O O . PRO A 1 278 ? 24.875 26.178 -55.592 1.00 87.12 278 PRO A O 1
ATOM 2144 N N . PRO A 1 279 ? 24.151 28.110 -56.486 1.00 83.06 279 PRO A N 1
ATOM 2145 C CA . PRO A 1 279 ? 22.845 27.621 -56.955 1.00 83.06 279 PRO A CA 1
ATOM 2146 C C . PRO A 1 279 ? 22.898 26.323 -57.776 1.00 83.06 279 PRO A C 1
ATOM 2148 O O . PRO A 1 279 ? 21.908 25.601 -57.860 1.00 83.06 279 PRO A O 1
ATOM 2151 N N . HIS A 1 280 ? 24.050 25.999 -58.368 1.00 84.44 280 HIS A N 1
ATOM 2152 C CA . HIS A 1 280 ? 24.241 24.774 -59.143 1.00 84.44 280 HIS A CA 1
ATOM 2153 C C . HIS A 1 280 ? 24.384 23.508 -58.277 1.00 84.44 280 HIS A C 1
ATOM 2155 O O . HIS A 1 280 ? 24.027 22.429 -58.748 1.00 84.44 280 HIS A O 1
ATOM 2161 N N . LYS A 1 281 ? 24.877 23.613 -57.031 1.00 87.25 281 LYS A N 1
ATOM 2162 C CA . LYS A 1 281 ? 24.975 22.478 -56.086 1.00 87.25 281 LYS A CA 1
ATOM 2163 C C . LYS A 1 281 ? 23.752 22.360 -55.188 1.00 87.25 281 LYS A C 1
ATOM 2165 O O . LYS A 1 281 ? 23.282 21.249 -54.957 1.00 87.25 281 LYS A O 1
ATOM 2170 N N . LEU A 1 282 ? 23.166 23.504 -54.827 1.00 86.12 282 LEU A N 1
ATOM 2171 C CA . LEU A 1 282 ? 21.989 23.620 -53.965 1.00 86.12 282 LEU A CA 1
ATOM 2172 C C . LEU A 1 282 ? 20.900 22.584 -54.282 1.00 86.12 282 LEU A C 1
ATOM 2174 O O . LEU A 1 282 ? 20.413 21.901 -53.384 1.00 86.12 282 LEU A O 1
ATOM 2178 N N . ARG A 1 283 ? 20.515 22.443 -55.560 1.00 86.00 283 ARG A N 1
ATOM 2179 C CA . ARG A 1 283 ? 19.436 21.524 -55.963 1.00 86.00 283 ARG A CA 1
ATOM 2180 C C . ARG A 1 283 ? 19.790 20.058 -55.713 1.00 86.00 283 ARG A C 1
ATOM 2182 O O . ARG A 1 283 ? 18.917 19.299 -55.308 1.00 86.00 283 ARG A O 1
ATOM 2189 N N . LYS A 1 284 ? 21.033 19.652 -55.979 1.00 88.88 284 LYS A N 1
ATOM 2190 C CA . LYS A 1 284 ? 21.465 18.258 -55.821 1.00 88.88 284 LYS A CA 1
ATOM 2191 C C . LYS A 1 284 ? 21.550 17.891 -54.340 1.00 88.88 284 LYS A C 1
ATOM 2193 O O . LYS A 1 284 ? 21.013 16.861 -53.941 1.00 88.88 284 LYS A O 1
ATOM 2198 N N . ASP A 1 285 ? 22.140 18.771 -53.543 1.00 88.81 285 ASP A N 1
ATOM 2199 C CA . ASP A 1 285 ? 22.350 18.539 -52.117 1.00 88.81 285 ASP A CA 1
ATOM 2200 C C . ASP A 1 285 ? 21.031 18.599 -51.342 1.00 88.81 285 ASP A C 1
ATOM 2202 O O . ASP A 1 285 ? 20.766 17.738 -50.508 1.00 88.81 285 ASP A O 1
ATOM 2206 N N . SER A 1 286 ? 20.134 19.530 -51.683 1.00 87.75 286 SER A N 1
ATOM 2207 C CA . SER A 1 286 ? 18.804 19.604 -51.059 1.00 87.75 286 SER A CA 1
ATOM 2208 C C . SER A 1 286 ? 17.975 18.339 -51.297 1.00 87.75 286 SER A C 1
ATOM 2210 O O . SER A 1 286 ? 17.320 17.856 -50.376 1.00 87.75 286 SER A O 1
ATOM 2212 N N . VAL A 1 287 ? 18.010 17.780 -52.516 1.00 90.69 287 VAL A N 1
ATOM 2213 C CA . VAL A 1 287 ? 17.316 16.518 -52.830 1.00 90.69 287 VAL A CA 1
ATOM 2214 C C . VAL A 1 287 ? 17.931 15.359 -52.046 1.00 90.69 287 VAL A C 1
ATOM 2216 O O . VAL A 1 287 ? 17.195 14.588 -51.440 1.00 90.69 287 VAL A O 1
ATOM 2219 N N . PHE A 1 288 ? 19.262 15.281 -51.975 1.00 91.56 288 PHE A N 1
ATOM 2220 C CA . PHE A 1 288 ? 19.960 14.246 -51.211 1.00 91.56 288 PHE A CA 1
ATOM 2221 C C . PHE A 1 288 ? 19.605 14.272 -49.716 1.00 91.56 288 PHE A C 1
ATOM 2223 O O . PHE A 1 288 ? 19.245 13.243 -49.141 1.00 91.56 288 PHE A O 1
ATOM 2230 N N . TRP A 1 289 ? 19.639 15.446 -49.077 1.00 91.06 289 TRP A N 1
ATOM 2231 C CA . TRP A 1 289 ? 19.260 15.569 -47.666 1.00 91.06 289 TRP A CA 1
ATOM 2232 C C . TRP A 1 289 ? 17.774 15.259 -47.441 1.00 91.06 289 TRP A C 1
ATOM 2234 O O . TRP A 1 289 ? 17.437 14.595 -46.460 1.00 91.06 289 TRP A O 1
ATOM 2244 N N . ALA A 1 290 ? 16.890 15.669 -48.358 1.00 91.38 290 ALA A N 1
ATOM 2245 C CA . ALA A 1 290 ? 15.467 15.332 -48.302 1.00 91.38 290 ALA A CA 1
ATOM 2246 C C . ALA A 1 290 ? 15.214 13.816 -48.409 1.00 91.38 290 ALA A C 1
ATOM 2248 O O . ALA A 1 290 ? 14.392 13.279 -47.667 1.00 91.38 290 ALA A O 1
ATOM 2249 N N . GLU A 1 291 ? 15.946 13.102 -49.268 1.00 92.38 291 GLU A N 1
ATOM 2250 C CA . GLU A 1 291 ? 15.878 11.637 -49.359 1.00 92.38 291 GLU A CA 1
ATOM 2251 C C . GLU A 1 291 ? 16.323 10.964 -48.052 1.00 92.38 291 GLU A C 1
ATOM 2253 O O . GLU A 1 291 ? 15.651 10.047 -47.571 1.00 92.38 291 GLU A O 1
ATOM 2258 N N . ILE A 1 292 ? 17.395 11.453 -47.415 1.00 93.62 292 ILE A N 1
ATOM 2259 C CA . ILE A 1 292 ? 17.843 10.928 -46.115 1.00 93.62 292 ILE A CA 1
ATOM 2260 C C . ILE A 1 292 ? 16.775 11.136 -45.031 1.00 93.62 292 ILE A C 1
ATOM 2262 O O . ILE A 1 292 ? 16.556 10.238 -44.215 1.00 93.62 292 ILE A O 1
ATOM 2266 N N . TYR A 1 293 ? 16.068 12.270 -45.034 1.00 92.94 293 TYR A N 1
ATOM 2267 C CA . TYR A 1 293 ? 14.941 12.495 -44.122 1.00 92.94 293 TYR A CA 1
ATOM 2268 C C . TYR A 1 293 ? 13.829 11.458 -44.297 1.00 92.94 293 TYR A C 1
ATOM 2270 O O . TYR A 1 293 ? 13.310 10.943 -43.303 1.00 92.94 293 TYR A O 1
ATOM 2278 N N . VAL A 1 294 ? 13.484 11.118 -45.542 1.00 95.12 294 VAL A N 1
ATOM 2279 C CA . VAL A 1 294 ? 12.482 10.084 -45.833 1.00 95.12 294 VAL A CA 1
ATOM 2280 C C . VAL A 1 294 ? 12.953 8.722 -45.324 1.00 95.12 294 VAL A C 1
ATOM 2282 O O . VAL A 1 294 ? 12.185 8.022 -44.665 1.00 95.12 294 VAL A O 1
ATOM 2285 N N . ILE A 1 295 ? 14.222 8.364 -45.548 1.00 94.94 295 ILE A N 1
ATOM 2286 C CA . ILE A 1 295 ? 14.802 7.106 -45.054 1.00 94.94 295 ILE A CA 1
ATOM 2287 C C . ILE A 1 295 ? 14.765 7.052 -43.522 1.00 94.94 295 ILE A C 1
ATOM 2289 O O . ILE A 1 295 ? 14.328 6.047 -42.963 1.00 94.94 295 ILE A O 1
ATOM 2293 N N . LEU A 1 296 ? 15.161 8.129 -42.834 1.00 94.75 296 LEU A N 1
ATOM 2294 C CA . LEU A 1 296 ? 15.105 8.205 -41.371 1.00 94.75 296 LEU A CA 1
ATOM 2295 C C . LEU A 1 296 ? 13.666 8.039 -40.858 1.00 94.75 296 LEU A C 1
ATOM 2297 O O . LEU A 1 296 ? 13.438 7.308 -39.893 1.00 94.75 296 LEU A O 1
ATOM 2301 N N . GLY A 1 297 ? 12.695 8.658 -41.537 1.00 94.56 297 GLY A N 1
ATOM 2302 C CA . GLY A 1 297 ? 11.271 8.502 -41.245 1.00 94.56 297 GLY A CA 1
ATOM 2303 C C . GLY A 1 297 ? 10.806 7.050 -41.383 1.00 94.56 297 GLY A C 1
ATOM 2304 O O . GLY A 1 297 ? 10.238 6.493 -40.443 1.00 94.56 297 GLY A O 1
ATOM 2305 N N . VAL A 1 298 ? 11.115 6.394 -42.504 1.00 96.06 298 VAL A N 1
ATOM 2306 C CA . VAL A 1 298 ? 10.765 4.980 -42.738 1.00 96.06 298 VAL A CA 1
ATOM 2307 C C . VAL A 1 298 ? 11.405 4.074 -41.686 1.00 96.06 298 VAL A C 1
ATOM 2309 O O . VAL A 1 298 ? 10.727 3.229 -41.108 1.00 96.06 298 VAL A O 1
ATOM 2312 N N . VAL A 1 299 ? 12.685 4.279 -41.373 1.00 95.00 299 VAL A N 1
ATOM 2313 C CA . VAL A 1 299 ? 13.395 3.517 -40.337 1.00 95.00 299 VAL A CA 1
ATOM 2314 C C . VAL A 1 299 ? 12.744 3.710 -38.960 1.00 95.00 299 VAL A C 1
ATOM 2316 O O . VAL A 1 299 ? 12.548 2.735 -38.230 1.00 95.00 299 VAL A O 1
ATOM 2319 N N . SER A 1 300 ? 12.329 4.934 -38.618 1.00 94.25 300 SER A N 1
ATOM 2320 C CA . SER A 1 300 ? 11.674 5.229 -37.334 1.00 94.25 300 SER A CA 1
ATOM 2321 C C . SER A 1 300 ? 10.332 4.503 -37.157 1.00 94.25 300 SER A C 1
ATOM 2323 O O . SER A 1 300 ? 10.039 4.023 -36.059 1.00 94.25 300 SER A O 1
ATOM 2325 N N . ILE A 1 301 ? 9.566 4.333 -38.245 1.00 95.94 301 ILE A N 1
ATOM 2326 C CA . ILE A 1 301 ? 8.284 3.610 -38.251 1.00 95.94 301 ILE A CA 1
ATOM 2327 C C . ILE A 1 301 ? 8.464 2.146 -37.840 1.00 95.94 301 ILE A C 1
ATOM 2329 O O . ILE A 1 301 ? 7.574 1.584 -37.210 1.00 95.94 301 ILE A O 1
ATOM 2333 N N . PHE A 1 302 ? 9.606 1.527 -38.147 1.00 95.44 302 PHE A N 1
ATOM 2334 C CA . PHE A 1 302 ? 9.883 0.149 -37.736 1.00 95.44 302 PHE A CA 1
ATOM 2335 C C . PHE A 1 302 ? 10.529 0.069 -36.352 1.00 95.44 302 PHE A C 1
ATOM 2337 O O . PHE A 1 302 ? 10.149 -0.779 -35.547 1.00 95.44 302 PHE A O 1
ATOM 2344 N N . ILE A 1 303 ? 11.483 0.951 -36.044 1.00 95.38 303 ILE A N 1
ATOM 2345 C CA . ILE A 1 303 ? 12.240 0.880 -34.788 1.00 95.38 303 ILE A CA 1
ATOM 2346 C C . ILE A 1 303 ? 11.351 1.155 -33.569 1.00 95.38 303 ILE A C 1
ATOM 2348 O O . ILE A 1 303 ? 11.431 0.412 -32.588 1.00 95.38 303 ILE A O 1
ATOM 2352 N N . ILE A 1 304 ? 10.498 2.188 -33.618 1.00 94.31 304 ILE A N 1
ATOM 2353 C CA . ILE A 1 304 ? 9.699 2.615 -32.456 1.00 94.31 304 ILE A CA 1
ATOM 2354 C C . ILE A 1 304 ? 8.738 1.497 -31.996 1.00 94.31 304 ILE A C 1
ATOM 2356 O O . ILE A 1 304 ? 8.781 1.123 -30.818 1.00 94.31 304 ILE A O 1
ATOM 2360 N N . PRO A 1 305 ? 7.917 0.878 -32.871 1.00 95.75 305 PRO A N 1
ATOM 2361 C CA . PRO A 1 305 ? 7.061 -0.233 -32.462 1.00 95.75 305 PRO A CA 1
ATOM 2362 C C . PRO A 1 305 ? 7.851 -1.469 -32.030 1.00 95.75 305 PRO A C 1
ATOM 2364 O O . PRO A 1 305 ? 7.463 -2.124 -31.063 1.00 95.75 305 PRO A O 1
ATOM 2367 N N . VAL A 1 306 ? 8.967 -1.794 -32.695 1.00 95.81 306 VAL A N 1
ATOM 2368 C CA . VAL A 1 306 ? 9.806 -2.945 -32.318 1.00 95.81 306 VAL A CA 1
ATOM 2369 C C . VAL A 1 306 ? 10.355 -2.772 -30.900 1.00 95.81 306 VAL A C 1
ATOM 2371 O O . VAL A 1 306 ? 10.237 -3.686 -30.087 1.00 95.81 306 VAL A O 1
ATOM 2374 N N . GLN A 1 307 ? 10.864 -1.588 -30.553 1.00 94.38 307 GLN A N 1
ATOM 2375 C CA . GLN A 1 307 ? 11.287 -1.275 -29.187 1.00 94.38 307 GLN A CA 1
ATOM 2376 C C . GLN A 1 307 ? 10.142 -1.498 -28.187 1.00 94.38 307 GLN A C 1
ATOM 2378 O O . GLN A 1 307 ? 10.290 -2.274 -27.239 1.00 94.38 307 GLN A O 1
ATOM 2383 N N . HIS A 1 308 ? 8.997 -0.839 -28.390 1.00 93.06 308 HIS A N 1
ATOM 2384 C CA . HIS A 1 308 ? 7.902 -0.895 -27.421 1.00 93.06 308 HIS A CA 1
ATOM 2385 C C . HIS A 1 308 ? 7.302 -2.294 -27.287 1.00 93.06 308 HIS A C 1
ATOM 2387 O O . HIS A 1 308 ? 6.970 -2.698 -26.176 1.00 93.06 308 HIS A O 1
ATOM 2393 N N . THR A 1 309 ? 7.180 -3.050 -28.378 1.00 94.38 309 THR A N 1
ATOM 2394 C CA . THR A 1 309 ? 6.627 -4.413 -28.349 1.00 94.38 309 THR A CA 1
ATOM 2395 C C . THR A 1 309 ? 7.553 -5.396 -27.640 1.00 94.38 309 THR A C 1
ATOM 2397 O O . THR A 1 309 ? 7.069 -6.201 -26.847 1.00 94.38 309 THR A O 1
ATOM 2400 N N . LEU A 1 310 ? 8.872 -5.305 -27.838 1.00 94.62 310 LEU A N 1
ATOM 2401 C CA . LEU A 1 310 ? 9.842 -6.165 -27.151 1.00 94.62 310 LEU A CA 1
ATOM 2402 C C . LEU A 1 310 ? 9.847 -5.921 -25.636 1.00 94.62 310 LEU A C 1
ATOM 2404 O O . LEU A 1 310 ? 9.740 -6.874 -24.860 1.00 94.62 310 LEU A O 1
ATOM 2408 N N . PHE A 1 311 ? 9.898 -4.655 -25.207 1.00 94.12 311 PHE A N 1
ATOM 2409 C CA . PHE A 1 311 ? 9.853 -4.311 -23.782 1.00 94.12 311 PHE A CA 1
ATOM 2410 C C . PHE A 1 311 ? 8.497 -4.634 -23.144 1.00 94.12 311 PHE A C 1
ATOM 2412 O O . PHE A 1 311 ? 8.456 -5.192 -22.046 1.00 94.12 311 PHE A O 1
ATOM 2419 N N . ASN A 1 312 ? 7.384 -4.373 -23.838 1.00 92.69 312 ASN A N 1
ATOM 2420 C CA . ASN A 1 312 ? 6.057 -4.731 -23.335 1.00 92.69 312 ASN A CA 1
ATOM 2421 C C . ASN A 1 312 ? 5.830 -6.243 -23.272 1.00 92.69 312 ASN A C 1
ATOM 2423 O O . ASN A 1 312 ? 5.169 -6.717 -22.349 1.00 92.69 312 ASN A O 1
ATOM 2427 N N . MET A 1 313 ? 6.398 -7.014 -24.202 1.00 93.31 313 MET A N 1
ATOM 2428 C CA . MET A 1 313 ? 6.357 -8.475 -24.157 1.00 93.31 313 MET A CA 1
ATOM 2429 C C . MET A 1 313 ? 7.152 -9.019 -22.963 1.00 93.31 313 MET A C 1
ATOM 2431 O O . MET A 1 313 ? 6.660 -9.902 -22.258 1.00 93.31 313 MET A O 1
ATOM 2435 N N . ALA A 1 314 ? 8.349 -8.484 -22.700 1.00 92.31 314 ALA A N 1
ATOM 2436 C CA . ALA A 1 314 ? 9.144 -8.857 -21.528 1.00 92.31 314 ALA A CA 1
ATOM 2437 C C . ALA A 1 314 ? 8.426 -8.494 -20.214 1.00 92.31 314 ALA A C 1
ATOM 2439 O O . ALA A 1 314 ? 8.266 -9.350 -19.342 1.00 92.31 314 ALA A O 1
ATOM 2440 N N . GLY A 1 315 ? 7.901 -7.267 -20.108 1.00 92.19 315 GLY A N 1
ATOM 2441 C CA . GLY A 1 315 ? 7.119 -6.824 -18.950 1.00 92.19 315 GLY A CA 1
ATOM 2442 C C . GLY A 1 315 ? 5.834 -7.637 -18.747 1.00 92.19 315 GLY A C 1
ATOM 2443 O O . GLY A 1 315 ? 5.478 -7.954 -17.614 1.00 92.19 315 GLY A O 1
ATOM 2444 N N . GLY A 1 316 ? 5.165 -8.032 -19.838 1.00 91.81 316 GLY A N 1
ATOM 2445 C CA . GLY A 1 316 ? 3.978 -8.894 -19.838 1.00 91.81 316 GLY A CA 1
ATOM 2446 C C . GLY A 1 316 ? 4.239 -10.300 -19.282 1.00 91.81 316 GLY A C 1
ATOM 2447 O O . GLY A 1 316 ? 3.477 -10.792 -18.452 1.00 91.81 316 GLY A O 1
ATOM 2448 N N . LYS A 1 317 ? 5.350 -10.929 -19.675 1.00 92.12 317 LYS A N 1
ATOM 2449 C CA . LYS A 1 317 ? 5.754 -12.236 -19.126 1.00 92.12 317 LYS A CA 1
ATOM 2450 C C . LYS A 1 317 ? 6.206 -12.139 -17.669 1.00 92.12 317 LYS A C 1
ATOM 2452 O O . LYS A 1 317 ? 5.913 -13.030 -16.869 1.00 92.12 317 LYS A O 1
ATOM 2457 N N . LEU A 1 318 ? 6.883 -11.049 -17.297 1.00 90.75 318 LEU A N 1
ATOM 2458 C CA . LEU A 1 318 ? 7.266 -10.819 -15.906 1.00 90.75 318 LEU A CA 1
ATOM 2459 C C . LEU A 1 318 ? 6.032 -10.706 -15.001 1.00 90.75 318 LEU A C 1
ATOM 2461 O O . LEU A 1 318 ? 6.000 -11.342 -13.948 1.00 90.75 318 LEU A O 1
ATOM 2465 N N . ILE A 1 319 ? 5.021 -9.919 -15.387 1.00 91.50 319 ILE A N 1
ATOM 2466 C CA . ILE A 1 319 ? 3.828 -9.733 -14.548 1.00 91.50 319 ILE A CA 1
ATOM 2467 C C . ILE A 1 319 ? 3.043 -11.035 -14.374 1.00 91.50 319 ILE A C 1
ATOM 2469 O O . ILE A 1 319 ? 2.592 -11.318 -13.266 1.00 91.50 319 ILE A O 1
ATOM 2473 N N . GLU A 1 320 ? 2.924 -11.854 -15.420 1.00 91.88 320 GLU A N 1
ATOM 2474 C CA . GLU A 1 320 ? 2.312 -13.184 -15.331 1.00 91.88 320 GLU A CA 1
ATOM 2475 C C . GLU A 1 320 ? 3.035 -14.050 -14.289 1.00 91.88 320 GLU A C 1
ATOM 2477 O O . GLU A 1 320 ? 2.409 -14.605 -13.384 1.00 91.88 320 GLU A O 1
ATOM 2482 N N . ARG A 1 321 ? 4.371 -14.077 -14.346 1.00 91.62 321 ARG A N 1
ATOM 2483 C CA . ARG A 1 321 ? 5.217 -14.817 -13.403 1.00 91.62 321 ARG A CA 1
ATOM 2484 C C . ARG A 1 321 ? 5.090 -14.304 -11.972 1.00 91.62 321 ARG A C 1
ATOM 2486 O O . ARG A 1 321 ? 4.963 -15.107 -11.051 1.00 91.62 321 ARG A O 1
ATOM 2493 N N . ILE A 1 322 ? 5.127 -12.986 -11.773 1.00 91.06 322 ILE A N 1
ATOM 2494 C CA . ILE A 1 322 ? 4.974 -12.375 -10.447 1.00 91.06 322 ILE A CA 1
ATOM 2495 C C . ILE A 1 322 ? 3.594 -12.706 -9.881 1.00 91.06 322 ILE A C 1
ATOM 2497 O O . ILE A 1 322 ? 3.511 -13.150 -8.741 1.00 91.06 322 ILE A O 1
ATOM 2501 N N . ARG A 1 323 ? 2.522 -12.567 -10.670 1.00 93.19 323 ARG A N 1
ATOM 2502 C CA . ARG A 1 323 ? 1.162 -12.900 -10.226 1.00 93.19 323 ARG A CA 1
ATOM 2503 C C . ARG A 1 323 ? 1.025 -14.375 -9.869 1.00 93.19 323 ARG A C 1
ATOM 2505 O O . ARG A 1 323 ? 0.496 -14.676 -8.806 1.00 93.19 323 ARG A O 1
ATOM 2512 N N . ALA A 1 324 ? 1.541 -15.284 -10.693 1.00 93.50 324 ALA A N 1
ATOM 2513 C CA . ALA A 1 324 ? 1.490 -16.719 -10.417 1.00 93.50 324 ALA A CA 1
ATOM 2514 C C . ALA A 1 324 ? 2.269 -17.098 -9.145 1.00 93.50 324 ALA A C 1
ATOM 2516 O O . ALA A 1 324 ? 1.757 -17.830 -8.298 1.00 93.50 324 ALA A O 1
ATOM 2517 N N . LEU A 1 325 ? 3.486 -16.564 -8.974 1.00 92.38 325 LEU A N 1
ATOM 2518 C CA . LEU A 1 325 ? 4.305 -16.806 -7.784 1.00 92.38 325 LEU A CA 1
ATOM 2519 C C . LEU A 1 325 ? 3.658 -16.222 -6.528 1.00 92.38 325 LEU A C 1
ATOM 2521 O O . LEU A 1 325 ? 3.551 -16.922 -5.526 1.00 92.38 325 LEU A O 1
ATOM 2525 N N . SER A 1 326 ? 3.204 -14.970 -6.579 1.00 91.62 326 SER A N 1
ATOM 2526 C CA . SER A 1 326 ? 2.542 -14.318 -5.449 1.00 91.62 326 SER A CA 1
ATOM 2527 C C . SER A 1 326 ? 1.255 -15.040 -5.070 1.00 91.62 326 SER A C 1
ATOM 2529 O O . SER A 1 326 ? 1.065 -15.352 -3.900 1.00 91.62 326 SER A O 1
ATOM 2531 N N . PHE A 1 327 ? 0.410 -15.385 -6.045 1.00 94.50 327 PHE A N 1
ATOM 2532 C CA . PHE A 1 327 ? -0.826 -16.123 -5.793 1.00 94.50 327 PHE A CA 1
ATOM 2533 C C . PHE A 1 327 ? -0.551 -17.494 -5.174 1.00 94.50 327 PHE A C 1
ATOM 2535 O O . PHE A 1 327 ? -1.145 -17.837 -4.156 1.00 94.50 327 PHE A O 1
ATOM 2542 N N . SER A 1 328 ? 0.405 -18.248 -5.728 1.00 94.94 328 SER A N 1
ATOM 2543 C CA . SER A 1 328 ? 0.799 -19.536 -5.158 1.00 94.94 328 SER A CA 1
ATOM 2544 C C . SER A 1 328 ? 1.268 -19.384 -3.711 1.00 94.94 328 SER A C 1
ATOM 2546 O O . SER A 1 328 ? 0.863 -20.176 -2.872 1.00 94.94 328 SER A O 1
ATOM 2548 N N . ARG A 1 329 ? 2.068 -18.360 -3.390 1.00 92.44 329 ARG A N 1
ATOM 2549 C CA . ARG A 1 329 ? 2.540 -18.135 -2.015 1.00 92.44 329 ARG A CA 1
ATOM 2550 C C . ARG A 1 329 ? 1.434 -17.713 -1.057 1.00 92.44 329 ARG A C 1
ATOM 2552 O O . ARG A 1 329 ? 1.442 -18.183 0.071 1.00 92.44 329 ARG A O 1
ATOM 2559 N N . VAL A 1 330 ? 0.490 -16.891 -1.505 1.00 93.44 330 VAL A N 1
ATOM 2560 C CA . VAL A 1 330 ? -0.656 -16.475 -0.687 1.00 93.44 330 VAL A CA 1
ATOM 2561 C C . VAL A 1 330 ? -1.531 -17.674 -0.320 1.00 93.44 330 VAL A C 1
ATOM 2563 O O . VAL A 1 330 ? -1.909 -17.812 0.833 1.00 93.44 330 VAL A O 1
ATOM 2566 N N . VAL A 1 331 ? -1.817 -18.577 -1.263 1.00 92.69 331 VAL A N 1
ATOM 2567 C CA . VAL A 1 331 ? -2.703 -19.733 -1.013 1.00 92.69 331 VAL A CA 1
ATOM 2568 C C . VAL A 1 331 ? -2.107 -20.745 -0.023 1.00 92.69 331 VAL A C 1
ATOM 2570 O O . VAL A 1 331 ? -2.858 -21.448 0.645 1.00 92.69 331 VAL A O 1
ATOM 2573 N N . TYR A 1 332 ? -0.779 -20.818 0.099 1.00 93.44 332 TYR A N 1
ATOM 2574 C CA . TYR A 1 332 ? -0.098 -21.717 1.044 1.00 93.44 332 TYR A CA 1
ATOM 2575 C C . TYR A 1 332 ? 0.111 -21.125 2.442 1.00 93.44 332 TYR A C 1
ATOM 2577 O O . TYR A 1 332 ? 0.775 -21.746 3.269 1.00 93.44 332 TYR A O 1
ATOM 2585 N N . GLN A 1 333 ? -0.404 -19.928 2.701 1.00 93.25 333 GLN A N 1
ATOM 2586 C CA . GLN A 1 333 ? -0.213 -19.257 3.974 1.00 93.25 333 GLN A CA 1
ATOM 2587 C C . GLN A 1 333 ? -1.195 -19.774 5.040 1.00 93.25 333 GLN A C 1
ATOM 2589 O O . GLN A 1 333 ? -2.319 -20.164 4.722 1.00 93.25 333 GLN A O 1
ATOM 2594 N N . ASP A 1 334 ? -0.775 -19.770 6.308 1.00 93.69 334 ASP A N 1
ATOM 2595 C CA . ASP A 1 334 ? -1.610 -20.201 7.434 1.00 93.69 334 ASP A CA 1
ATOM 2596 C C . ASP A 1 334 ? -2.887 -19.357 7.564 1.00 93.69 334 ASP A C 1
ATOM 2598 O O . ASP A 1 334 ? -2.876 -18.152 7.302 1.00 93.69 334 ASP A O 1
ATOM 2602 N N . ILE A 1 335 ? -3.979 -19.971 8.043 1.00 91.62 335 ILE A N 1
ATOM 2603 C CA . ILE A 1 335 ? -5.292 -19.310 8.171 1.00 91.62 335 ILE A CA 1
ATOM 2604 C C . ILE A 1 335 ? -5.215 -18.007 8.989 1.00 91.62 335 ILE A C 1
ATOM 2606 O O . ILE A 1 335 ? -5.820 -17.014 8.603 1.00 91.62 335 ILE A O 1
ATOM 2610 N N . GLY A 1 336 ? -4.375 -17.969 10.032 1.00 93.50 336 GLY A N 1
ATOM 2611 C CA . GLY A 1 336 ? -4.184 -16.787 10.880 1.00 93.50 336 GLY A CA 1
ATOM 2612 C C . GLY A 1 336 ? -3.531 -15.592 10.176 1.00 93.50 336 GLY A C 1
ATOM 2613 O O . GLY A 1 336 ? -3.644 -14.468 10.647 1.00 93.50 336 GLY A O 1
ATOM 2614 N N . TRP A 1 337 ? -2.876 -15.790 9.028 1.00 93.06 337 TRP A N 1
ATOM 2615 C CA . TRP A 1 337 ? -2.359 -14.673 8.232 1.00 93.06 337 TRP A CA 1
ATOM 2616 C C . TRP A 1 337 ? -3.476 -13.900 7.526 1.00 93.06 337 TRP A C 1
ATOM 2618 O O . TRP A 1 337 ? -3.341 -12.695 7.319 1.00 93.06 337 TRP A O 1
ATOM 2628 N N . PHE A 1 338 ? -4.575 -14.581 7.182 1.00 92.44 338 PHE A N 1
ATOM 2629 C CA . PHE A 1 338 ? -5.766 -13.974 6.581 1.00 92.44 338 PHE A CA 1
ATOM 2630 C C . PHE A 1 338 ? -6.661 -13.265 7.607 1.00 92.44 338 PHE A C 1
ATOM 2632 O O . PHE A 1 338 ? -7.542 -12.506 7.207 1.00 92.44 338 PHE A O 1
ATOM 2639 N N . ASP A 1 339 ? -6.431 -13.490 8.906 1.00 91.50 339 ASP A N 1
ATOM 2640 C CA . ASP A 1 339 ? -7.141 -12.796 9.986 1.00 91.50 339 ASP A CA 1
ATOM 2641 C C . ASP A 1 339 ? -6.655 -11.345 10.163 1.00 91.50 339 ASP A C 1
ATOM 2643 O O . ASP A 1 339 ? -7.362 -10.520 10.743 1.00 91.50 339 ASP A O 1
ATOM 2647 N N . ASP A 1 340 ? -5.470 -11.008 9.639 1.00 88.94 340 ASP A N 1
ATOM 2648 C CA . ASP A 1 340 ? -4.968 -9.634 9.598 1.00 88.94 340 ASP A CA 1
ATOM 2649 C C . ASP A 1 340 ? -5.783 -8.800 8.583 1.00 88.94 340 ASP A C 1
ATOM 2651 O O . ASP A 1 340 ? -5.816 -9.143 7.392 1.00 88.94 340 ASP A O 1
ATOM 2655 N N . PRO A 1 341 ? -6.405 -7.674 8.992 1.00 86.50 341 PRO A N 1
ATOM 2656 C CA . PRO A 1 341 ? -7.127 -6.777 8.087 1.00 86.50 341 PRO A CA 1
ATOM 2657 C C . PRO A 1 341 ? -6.318 -6.336 6.852 1.00 86.50 341 PRO A C 1
ATOM 2659 O O . PRO A 1 341 ? -6.896 -6.142 5.773 1.00 86.50 341 PRO A O 1
ATOM 2662 N N . LEU A 1 342 ? -4.987 -6.227 6.974 1.00 86.12 342 LEU A N 1
ATOM 2663 C CA . LEU A 1 342 ? -4.076 -5.873 5.875 1.00 86.12 342 LEU A CA 1
ATOM 2664 C C . LEU A 1 342 ? -3.978 -6.961 4.795 1.00 86.12 342 LEU A C 1
ATOM 2666 O O . LEU A 1 342 ? -3.626 -6.668 3.648 1.00 86.12 342 LEU A O 1
ATOM 2670 N N . ASN A 1 343 ? -4.310 -8.201 5.151 1.00 90.94 343 ASN A N 1
ATOM 2671 C CA . ASN A 1 343 ? -4.336 -9.372 4.276 1.00 90.94 343 ASN A CA 1
ATOM 2672 C C . ASN A 1 343 ? -5.774 -9.833 4.002 1.00 90.94 343 ASN A C 1
ATOM 2674 O O . ASN A 1 343 ? -6.022 -10.989 3.656 1.00 90.94 343 ASN A O 1
ATOM 2678 N N . SER A 1 344 ? -6.736 -8.914 4.110 1.00 89.44 344 SER A N 1
ATOM 2679 C CA . SER A 1 344 ? -8.096 -9.167 3.649 1.00 89.44 344 SER A CA 1
ATOM 2680 C C . SER A 1 344 ? -8.110 -9.560 2.166 1.00 89.44 344 SER A C 1
ATOM 2682 O O . SER A 1 344 ? -7.264 -9.149 1.364 1.00 89.44 344 SER A O 1
ATOM 2684 N N . SER A 1 345 ? -9.117 -10.333 1.764 1.00 90.31 345 SER A N 1
ATOM 2685 C CA . SER A 1 345 ? -9.282 -10.779 0.374 1.00 90.31 345 SER A CA 1
ATOM 2686 C C . SER A 1 345 ? -9.297 -9.615 -0.629 1.00 90.31 345 SER A C 1
ATOM 2688 O O . SER A 1 345 ? -8.718 -9.721 -1.713 1.00 90.31 345 SER A O 1
ATOM 2690 N N . GLY A 1 346 ? -9.894 -8.479 -0.245 1.00 90.62 346 GLY A N 1
ATOM 2691 C CA . GLY A 1 346 ? -9.891 -7.243 -1.029 1.00 90.62 346 GLY A CA 1
ATOM 2692 C C . GLY A 1 346 ? -8.497 -6.623 -1.171 1.00 90.62 346 GLY A C 1
ATOM 2693 O O . GLY A 1 346 ? -8.103 -6.269 -2.283 1.00 90.62 346 GLY A O 1
ATOM 2694 N N . ALA A 1 347 ? -7.727 -6.549 -0.080 1.00 89.38 347 ALA A N 1
ATOM 2695 C CA . ALA A 1 347 ? -6.365 -6.011 -0.093 1.00 89.38 347 ALA A CA 1
ATOM 2696 C C . ALA A 1 347 ? -5.412 -6.876 -0.934 1.00 89.38 347 ALA A C 1
ATOM 2698 O O . ALA A 1 347 ? -4.654 -6.356 -1.754 1.00 89.38 347 ALA A O 1
ATOM 2699 N N . ILE A 1 348 ? -5.493 -8.203 -0.806 1.00 91.44 348 ILE A N 1
ATOM 2700 C CA . ILE A 1 348 ? -4.703 -9.144 -1.615 1.00 91.44 348 ILE A CA 1
ATOM 2701 C C . ILE A 1 348 ? -5.052 -9.008 -3.100 1.00 91.44 348 ILE A C 1
ATOM 2703 O O . ILE A 1 348 ? -4.151 -8.941 -3.940 1.00 91.44 348 ILE A O 1
ATOM 2707 N N . GLY A 1 349 ? -6.344 -8.940 -3.436 1.00 91.81 349 GLY A N 1
ATOM 2708 C CA . GLY A 1 349 ? -6.798 -8.746 -4.813 1.00 91.81 349 GLY A CA 1
ATOM 2709 C C . GLY A 1 349 ? -6.279 -7.440 -5.420 1.00 91.81 349 GLY A C 1
ATOM 2710 O O . GLY A 1 349 ? -5.804 -7.431 -6.559 1.00 91.81 349 GLY A O 1
ATOM 2711 N N . ALA A 1 350 ? -6.295 -6.354 -4.639 1.00 90.38 350 ALA A N 1
ATOM 2712 C CA . ALA A 1 350 ? -5.736 -5.068 -5.044 1.00 90.38 350 ALA A CA 1
ATOM 2713 C C . ALA A 1 350 ? -4.224 -5.161 -5.306 1.00 90.38 350 ALA A C 1
ATOM 2715 O O . ALA A 1 350 ? -3.785 -4.780 -6.389 1.00 90.38 350 ALA A O 1
ATOM 2716 N N . ARG A 1 351 ? -3.441 -5.753 -4.392 1.00 88.69 351 ARG A N 1
ATOM 2717 C CA . ARG A 1 351 ? -1.984 -5.939 -4.556 1.00 88.69 351 ARG A CA 1
ATOM 2718 C C . ARG A 1 351 ? -1.642 -6.804 -5.775 1.00 88.69 351 ARG A C 1
ATOM 2720 O O . ARG A 1 351 ? -0.784 -6.459 -6.586 1.00 88.69 351 ARG A O 1
ATOM 2727 N N . LEU A 1 352 ? -2.349 -7.919 -5.966 1.00 90.69 352 LEU A N 1
ATOM 2728 C CA . LEU A 1 352 ? -2.097 -8.839 -7.083 1.00 90.69 352 LEU A CA 1
ATOM 2729 C C . LEU A 1 352 ? -2.457 -8.229 -8.452 1.00 90.69 352 LEU A C 1
ATOM 2731 O O . LEU A 1 352 ? -1.894 -8.616 -9.481 1.00 90.69 352 LEU A O 1
ATOM 2735 N N . SER A 1 353 ? -3.382 -7.268 -8.477 1.00 91.19 353 SER A N 1
ATOM 2736 C CA . SER A 1 353 ? -3.791 -6.569 -9.694 1.00 91.19 353 SER A CA 1
ATOM 2737 C C . SER A 1 353 ? -2.976 -5.295 -9.935 1.00 91.19 353 SER A C 1
ATOM 2739 O O . SER A 1 353 ? -2.229 -5.240 -10.920 1.00 91.19 353 SER A O 1
ATOM 2741 N N . ALA A 1 354 ? -3.100 -4.308 -9.041 1.00 89.94 354 ALA A N 1
ATOM 2742 C CA . ALA A 1 354 ? -2.579 -2.950 -9.182 1.00 89.94 354 ALA A CA 1
ATOM 2743 C C . ALA A 1 354 ? -1.056 -2.880 -9.008 1.00 89.94 354 ALA A C 1
ATOM 2745 O O . ALA A 1 354 ? -0.379 -2.373 -9.903 1.00 89.94 354 ALA A O 1
ATOM 2746 N N . ASP A 1 355 ? -0.497 -3.456 -7.939 1.00 86.06 355 ASP A N 1
ATOM 2747 C CA . ASP A 1 355 ? 0.960 -3.420 -7.716 1.00 86.06 355 ASP A CA 1
ATOM 2748 C C . ASP A 1 355 ? 1.694 -4.255 -8.769 1.00 86.06 355 ASP A C 1
ATOM 2750 O O . ASP A 1 355 ? 2.744 -3.881 -9.282 1.00 86.06 355 ASP A O 1
ATOM 2754 N N . ALA A 1 356 ? 1.109 -5.378 -9.183 1.00 87.19 356 ALA A N 1
ATOM 2755 C CA . ALA A 1 356 ? 1.656 -6.149 -10.292 1.00 87.19 356 ALA A CA 1
ATOM 2756 C C . ALA A 1 356 ? 1.680 -5.329 -11.602 1.00 87.19 356 ALA A C 1
ATOM 2758 O O . ALA A 1 356 ? 2.630 -5.426 -12.384 1.00 87.19 356 ALA A O 1
ATOM 2759 N N . ALA A 1 357 ? 0.653 -4.505 -11.848 1.00 89.19 357 ALA A N 1
ATOM 2760 C CA . ALA A 1 357 ? 0.585 -3.639 -13.023 1.00 89.19 357 ALA A CA 1
ATOM 2761 C C . ALA A 1 357 ? 1.599 -2.485 -12.966 1.00 89.19 357 ALA A C 1
ATOM 2763 O O . ALA A 1 357 ? 2.210 -2.172 -13.992 1.00 89.19 357 ALA A O 1
ATOM 2764 N N . SER A 1 358 ? 1.839 -1.898 -11.790 1.00 89.75 358 SER A N 1
ATOM 2765 C CA . SER A 1 358 ? 2.882 -0.878 -11.625 1.00 89.75 358 SER A CA 1
ATOM 2766 C C . SER A 1 358 ? 4.275 -1.461 -11.891 1.00 89.75 358 SER A C 1
ATOM 2768 O O . SER A 1 358 ? 5.065 -0.860 -12.620 1.00 89.75 358 SER A O 1
ATOM 2770 N N . VAL A 1 359 ? 4.539 -2.693 -11.438 1.00 87.44 359 VAL A N 1
ATOM 2771 C CA . VAL A 1 359 ? 5.786 -3.410 -11.752 1.00 87.44 359 VAL A CA 1
ATOM 2772 C C . VAL A 1 359 ? 5.951 -3.636 -13.259 1.00 87.44 359 VAL A C 1
ATOM 2774 O O . VAL A 1 359 ? 7.050 -3.431 -13.776 1.00 87.44 359 VAL A O 1
ATOM 2777 N N . LYS A 1 360 ? 4.883 -3.991 -13.993 1.00 89.38 360 LYS A N 1
ATOM 27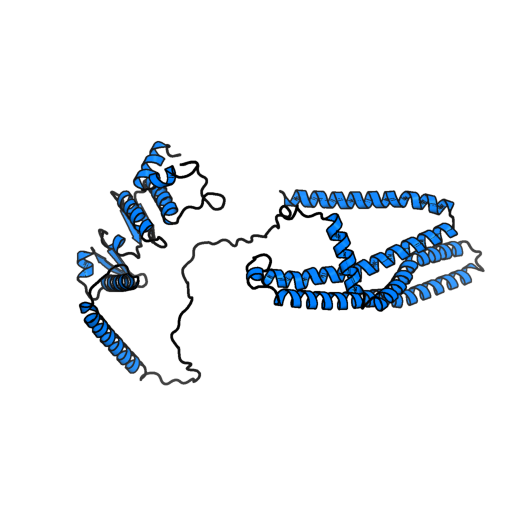78 C CA . LYS A 1 360 ? 4.931 -4.101 -15.467 1.00 89.38 360 LYS A CA 1
ATOM 2779 C C . LYS A 1 360 ? 5.353 -2.782 -16.112 1.00 89.38 360 LYS A C 1
ATOM 2781 O O . LYS A 1 360 ? 6.204 -2.802 -16.996 1.00 89.38 360 LYS A O 1
ATOM 2786 N N . SER A 1 361 ? 4.763 -1.662 -15.696 1.00 89.31 361 SER A N 1
ATOM 2787 C CA . SER A 1 361 ? 5.081 -0.351 -16.276 1.00 89.31 361 SER A CA 1
ATOM 2788 C C . SER A 1 361 ? 6.548 0.029 -16.049 1.00 89.31 361 SER A C 1
ATOM 2790 O O . SER A 1 361 ? 7.221 0.486 -16.971 1.00 89.31 361 SER A O 1
ATOM 2792 N N . ILE A 1 362 ? 7.089 -0.256 -14.860 1.00 87.56 362 ILE A N 1
ATOM 2793 C CA . ILE A 1 362 ? 8.509 -0.026 -14.557 1.00 87.56 362 ILE A CA 1
ATOM 2794 C C . ILE A 1 362 ? 9.409 -0.918 -15.428 1.00 87.56 362 ILE A C 1
ATOM 2796 O O . ILE A 1 362 ? 10.378 -0.450 -16.026 1.00 87.56 362 ILE A O 1
ATOM 2800 N N . ALA A 1 363 ? 9.085 -2.208 -15.504 1.00 85.75 363 ALA A N 1
ATOM 2801 C CA . ALA A 1 363 ? 9.878 -3.210 -16.209 1.00 85.75 363 ALA A CA 1
ATOM 2802 C C . ALA A 1 363 ? 9.859 -3.061 -17.739 1.00 85.75 363 ALA A C 1
ATOM 2804 O O . ALA A 1 363 ? 10.867 -3.331 -18.391 1.00 85.75 363 ALA A O 1
ATOM 2805 N N . GLY A 1 364 ? 8.715 -2.675 -18.303 1.00 87.12 364 GLY A N 1
ATOM 2806 C CA . GLY A 1 364 ? 8.519 -2.499 -19.738 1.00 87.12 364 GLY A CA 1
ATOM 2807 C C . GLY A 1 364 ? 8.786 -1.063 -20.178 1.00 87.12 364 GLY A C 1
ATOM 2808 O O . GLY A 1 364 ? 9.801 -0.780 -20.812 1.00 87.12 364 GLY A O 1
ATOM 2809 N N . ASP A 1 365 ? 7.876 -0.151 -19.838 1.00 89.12 365 ASP A N 1
ATOM 2810 C CA . ASP A 1 365 ? 7.838 1.199 -20.411 1.00 89.12 365 ASP A CA 1
ATOM 2811 C C . ASP A 1 365 ? 8.985 2.081 -19.907 1.00 89.12 365 ASP A C 1
ATOM 2813 O O . ASP A 1 365 ? 9.724 2.669 -20.702 1.00 89.12 365 ASP A O 1
ATOM 2817 N N . VAL A 1 366 ? 9.176 2.144 -18.586 1.00 92.12 366 VAL A N 1
ATOM 2818 C CA . VAL A 1 366 ? 10.196 3.012 -17.976 1.00 92.12 366 VAL A CA 1
ATOM 2819 C C . VAL A 1 366 ? 11.599 2.536 -18.336 1.00 92.12 366 VAL A C 1
ATOM 2821 O O . VAL A 1 366 ? 12.450 3.350 -18.690 1.00 92.12 366 VAL A O 1
ATOM 2824 N N . LEU A 1 367 ? 11.850 1.225 -18.300 1.00 91.31 367 LEU A N 1
ATOM 2825 C CA . LEU A 1 367 ? 13.150 0.674 -18.680 1.00 91.31 367 LEU A CA 1
ATOM 2826 C C . LEU A 1 367 ? 13.499 1.005 -20.138 1.00 91.31 367 LEU A C 1
ATOM 2828 O O . LEU A 1 367 ? 14.624 1.420 -20.419 1.00 91.31 367 LEU A O 1
ATOM 2832 N N . SER A 1 368 ? 12.526 0.883 -21.044 1.00 93.56 368 SER A N 1
ATOM 2833 C CA . SER A 1 368 ? 12.689 1.254 -22.450 1.00 93.56 368 SER A CA 1
ATOM 2834 C C . SER A 1 368 ? 13.060 2.731 -22.611 1.00 93.56 368 SER A C 1
ATOM 2836 O O . SER A 1 368 ? 14.014 3.064 -23.320 1.00 93.56 368 SER A O 1
ATOM 2838 N N . LEU A 1 369 ? 12.356 3.609 -21.891 1.00 94.25 369 LEU A N 1
ATOM 2839 C CA . LEU A 1 369 ? 12.597 5.048 -21.905 1.00 94.25 369 LEU A CA 1
ATOM 2840 C C . LEU A 1 369 ? 13.978 5.415 -21.339 1.00 94.25 369 LEU A C 1
ATOM 2842 O O . LEU A 1 369 ? 14.650 6.288 -21.890 1.00 94.25 369 LEU A O 1
ATOM 2846 N N . ILE A 1 370 ? 14.429 4.743 -20.273 1.00 94.62 370 ILE A N 1
ATOM 2847 C CA . ILE A 1 370 ? 15.760 4.957 -19.682 1.00 94.62 370 ILE A CA 1
ATOM 2848 C C . ILE A 1 370 ? 16.855 4.588 -20.687 1.00 94.62 370 ILE A C 1
ATOM 2850 O O . ILE A 1 370 ? 17.762 5.387 -20.918 1.00 94.62 370 ILE A O 1
ATOM 2854 N N . VAL A 1 371 ? 16.767 3.410 -21.315 1.00 94.94 371 VAL A N 1
ATOM 2855 C CA . VAL A 1 371 ? 17.765 2.960 -22.302 1.00 94.94 371 VAL A CA 1
ATOM 2856 C C . VAL A 1 371 ? 17.805 3.903 -23.507 1.00 94.94 371 VAL A C 1
ATOM 2858 O O . VAL A 1 371 ? 18.888 4.313 -23.929 1.00 94.94 371 VAL A O 1
ATOM 2861 N N . GLN A 1 372 ? 16.638 4.307 -24.016 1.00 96.31 372 GLN A N 1
ATOM 2862 C CA . GLN A 1 372 ? 16.533 5.291 -25.094 1.00 96.31 372 GLN A CA 1
ATOM 2863 C C . GLN A 1 372 ? 17.164 6.633 -24.700 1.00 96.31 372 GLN A C 1
ATOM 2865 O O . GLN A 1 372 ? 17.970 7.164 -25.458 1.00 96.31 372 GLN A O 1
ATOM 2870 N N . SER A 1 373 ? 16.857 7.153 -23.509 1.00 95.5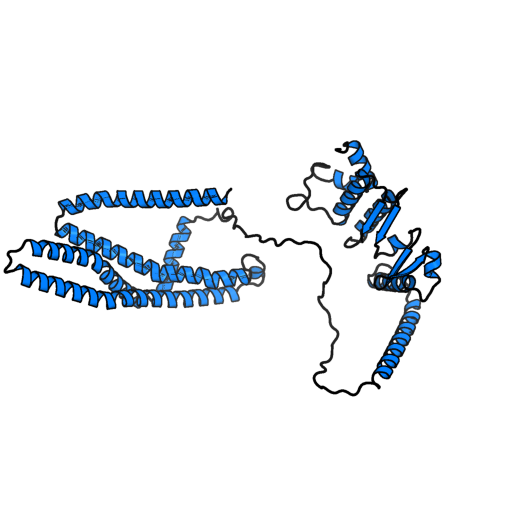6 373 SER A N 1
ATOM 2871 C CA . SER A 1 373 ? 17.362 8.450 -23.032 1.00 95.56 373 SER A CA 1
ATOM 2872 C C . SER A 1 373 ? 18.880 8.451 -22.855 1.00 95.56 373 SER A C 1
ATOM 2874 O O . SER A 1 373 ? 19.546 9.408 -23.252 1.00 95.56 373 SER A O 1
ATOM 2876 N N . ILE A 1 374 ? 19.443 7.366 -22.311 1.00 96.56 374 ILE A N 1
ATOM 2877 C CA . ILE A 1 374 ? 20.898 7.190 -22.205 1.00 96.56 374 ILE A CA 1
ATOM 2878 C C . ILE A 1 374 ? 21.525 7.166 -23.601 1.00 96.56 374 ILE A C 1
ATOM 2880 O O . ILE A 1 374 ? 22.518 7.853 -23.833 1.00 96.56 374 ILE A O 1
ATOM 2884 N N . SER A 1 375 ? 20.933 6.427 -24.545 1.00 96.44 375 SER A N 1
ATOM 2885 C CA . SER A 1 375 ? 21.417 6.386 -25.928 1.00 96.44 375 SER A CA 1
ATOM 2886 C C . SER A 1 375 ? 21.375 7.765 -26.593 1.00 96.44 375 SER A C 1
ATOM 2888 O O . SER A 1 375 ? 22.380 8.213 -27.140 1.00 96.44 375 SER A O 1
ATOM 2890 N N . THR A 1 376 ? 20.256 8.488 -26.483 1.00 96.75 376 THR A N 1
ATOM 2891 C CA . THR A 1 376 ? 20.106 9.853 -27.009 1.00 96.75 376 THR A CA 1
ATOM 2892 C C . THR A 1 376 ? 21.160 10.797 -26.446 1.00 96.75 376 THR A C 1
ATOM 2894 O O . THR A 1 376 ? 21.795 11.527 -27.208 1.00 96.75 376 THR A O 1
ATOM 2897 N N . ALA A 1 377 ? 21.379 10.765 -25.130 1.00 94.75 377 ALA A N 1
ATOM 2898 C CA . ALA A 1 377 ? 22.381 11.599 -24.480 1.00 94.75 377 ALA A CA 1
ATOM 2899 C C . ALA A 1 377 ? 23.799 11.260 -24.962 1.00 94.75 377 ALA A C 1
ATOM 2901 O O . ALA A 1 377 ? 24.542 12.160 -25.348 1.00 94.75 377 ALA A O 1
ATOM 2902 N N . LEU A 1 378 ? 24.168 9.975 -24.998 1.00 96.06 378 LEU A N 1
ATOM 2903 C CA . LEU A 1 378 ? 25.498 9.540 -25.433 1.00 96.06 378 LEU A CA 1
ATOM 2904 C C . LEU A 1 378 ? 25.761 9.883 -26.902 1.00 96.06 378 LEU A C 1
ATOM 2906 O O . LEU A 1 378 ? 26.782 10.496 -27.208 1.00 96.06 378 LEU A O 1
ATOM 2910 N N . VAL A 1 379 ? 24.839 9.539 -27.804 1.00 96.19 379 VAL A N 1
ATOM 2911 C CA . VAL A 1 379 ? 24.976 9.826 -29.241 1.00 96.19 379 VAL A CA 1
ATOM 2912 C C . VAL A 1 379 ? 25.029 11.336 -29.482 1.00 96.19 379 VAL A C 1
ATOM 2914 O O . VAL A 1 379 ? 25.881 11.801 -30.237 1.00 96.19 379 VAL A O 1
ATOM 2917 N N . GLY A 1 380 ? 24.189 12.118 -28.795 1.00 94.31 380 GLY A N 1
ATOM 2918 C CA . GLY A 1 380 ? 24.204 13.580 -28.875 1.00 94.31 380 GLY A CA 1
ATOM 2919 C C . GLY A 1 380 ? 25.522 14.199 -28.411 1.00 94.31 380 GLY A C 1
ATOM 2920 O O . GLY A 1 380 ? 26.075 15.049 -29.108 1.00 94.31 380 GLY A O 1
ATOM 2921 N N . ILE A 1 381 ? 26.067 13.741 -27.279 1.00 94.06 381 ILE A N 1
ATOM 2922 C CA . ILE A 1 381 ? 27.361 14.213 -26.762 1.00 94.06 381 ILE A CA 1
ATOM 2923 C C . ILE A 1 381 ? 28.492 13.849 -27.728 1.00 94.06 381 ILE A C 1
ATOM 2925 O O . ILE A 1 381 ? 29.318 14.704 -28.037 1.00 94.06 381 ILE A O 1
ATOM 2929 N N . VAL A 1 382 ? 28.526 12.615 -28.241 1.00 95.69 382 VAL A N 1
ATOM 2930 C CA . VAL A 1 382 ? 29.559 12.172 -29.194 1.00 95.69 382 VAL A CA 1
ATOM 2931 C C . VAL A 1 382 ? 29.529 13.022 -30.463 1.00 95.69 382 VAL A C 1
ATOM 2933 O O . VAL A 1 382 ? 30.567 13.529 -30.885 1.00 95.69 382 VAL A O 1
ATOM 2936 N N . ILE A 1 383 ? 28.343 13.242 -31.034 1.00 94.56 383 ILE A N 1
ATOM 2937 C CA . ILE A 1 383 ? 28.160 14.095 -32.213 1.00 94.56 383 ILE A CA 1
ATOM 2938 C C . ILE A 1 383 ? 28.643 15.527 -31.943 1.00 94.56 383 ILE A C 1
ATOM 2940 O O . ILE A 1 383 ? 29.397 16.084 -32.743 1.00 94.56 383 ILE A O 1
ATOM 2944 N N . ALA A 1 384 ? 28.253 16.118 -30.810 1.00 93.44 384 ALA A N 1
ATOM 2945 C CA . ALA A 1 384 ? 28.651 17.477 -30.447 1.00 93.44 384 ALA A CA 1
ATOM 2946 C C . ALA A 1 384 ? 30.173 17.605 -30.259 1.00 93.44 384 ALA A C 1
ATOM 2948 O O . ALA A 1 384 ? 30.780 18.572 -30.725 1.00 93.44 384 ALA A O 1
ATOM 2949 N N . MET A 1 385 ? 30.798 16.609 -29.623 1.00 94.62 385 MET A N 1
ATOM 2950 C CA . MET A 1 385 ? 32.244 16.558 -29.395 1.00 94.62 385 MET A CA 1
ATOM 2951 C C . MET A 1 385 ? 33.041 16.441 -30.697 1.00 94.62 385 MET A C 1
ATOM 2953 O O . MET A 1 385 ? 34.091 17.073 -30.814 1.00 94.62 385 MET A O 1
ATOM 2957 N N . ILE A 1 386 ? 32.539 15.676 -31.676 1.00 94.94 386 ILE A N 1
ATOM 2958 C CA . ILE A 1 386 ? 33.151 15.560 -33.009 1.00 94.94 386 ILE A CA 1
ATOM 2959 C C . ILE A 1 386 ? 33.020 16.877 -33.786 1.00 94.94 386 ILE A C 1
ATOM 2961 O O . ILE A 1 386 ? 33.982 17.302 -34.420 1.00 94.94 386 ILE A O 1
ATOM 2965 N N . ALA A 1 387 ? 31.858 17.537 -33.729 1.00 91.19 387 ALA A N 1
ATOM 2966 C CA . ALA A 1 387 ? 31.615 18.774 -34.469 1.00 91.19 387 ALA A CA 1
ATOM 2967 C C . ALA A 1 387 ? 32.470 19.945 -33.955 1.00 91.19 387 ALA A C 1
ATOM 2969 O O . ALA A 1 387 ? 33.159 20.607 -34.731 1.00 91.19 387 ALA A O 1
ATOM 2970 N N . ASN A 1 388 ? 32.438 20.214 -32.646 1.00 93.81 388 ASN A N 1
ATOM 2971 C CA . ASN A 1 388 ? 33.305 21.206 -32.014 1.00 93.81 388 ASN A CA 1
ATOM 2972 C C . ASN A 1 388 ? 33.394 20.968 -30.501 1.00 93.81 388 ASN A C 1
ATOM 2974 O O . ASN A 1 388 ? 32.523 21.397 -29.739 1.00 93.81 388 ASN A O 1
ATOM 2978 N N . TRP A 1 389 ? 34.496 20.360 -30.055 1.00 95.94 389 TRP A N 1
ATOM 2979 C CA . TRP A 1 389 ? 34.708 20.040 -28.642 1.00 95.94 389 TRP A CA 1
ATOM 2980 C C . TRP A 1 389 ? 34.642 21.267 -27.718 1.00 95.94 389 TRP A C 1
ATOM 2982 O O . TRP A 1 389 ? 34.117 21.163 -26.613 1.00 95.94 389 TRP A O 1
ATOM 2992 N N . LYS A 1 390 ? 35.100 22.450 -28.161 1.00 96.38 390 LYS A N 1
ATOM 2993 C CA . LYS A 1 390 ? 35.063 23.671 -27.333 1.00 96.38 390 LYS A CA 1
ATOM 2994 C C . LYS A 1 390 ? 33.628 24.116 -27.057 1.00 96.38 390 LYS A C 1
ATOM 2996 O O . LYS A 1 390 ? 33.297 24.436 -25.920 1.00 96.38 390 LYS A O 1
ATOM 3001 N N . LEU A 1 391 ? 32.777 24.113 -28.086 1.00 93.06 391 LEU A N 1
ATOM 3002 C CA . LEU A 1 391 ? 31.365 24.480 -27.949 1.00 93.06 391 LEU A CA 1
ATOM 3003 C C . LEU A 1 391 ? 30.600 23.428 -27.131 1.00 93.06 391 LEU A C 1
ATOM 3005 O O . LEU A 1 391 ? 29.808 23.785 -26.261 1.00 93.06 391 LEU A O 1
ATOM 3009 N N . ALA A 1 392 ? 30.883 22.143 -27.365 1.00 94.44 392 ALA A N 1
ATOM 3010 C CA . ALA A 1 392 ? 30.252 21.036 -26.653 1.00 94.44 392 ALA A CA 1
ATOM 3011 C C . ALA A 1 392 ? 30.491 21.103 -25.135 1.00 94.44 392 ALA A C 1
ATOM 3013 O O . ALA A 1 392 ? 29.544 20.948 -24.367 1.00 94.44 392 ALA A O 1
ATOM 3014 N N . PHE A 1 393 ? 31.718 21.405 -24.694 1.00 94.12 393 PHE A N 1
ATOM 3015 C CA . PHE A 1 393 ? 32.022 21.572 -23.268 1.00 94.12 393 PHE A CA 1
ATOM 3016 C C . PHE A 1 393 ? 31.266 22.738 -22.630 1.00 94.12 393 PHE A C 1
ATOM 3018 O O . PHE A 1 393 ? 30.751 22.588 -21.525 1.00 94.12 393 PHE A O 1
ATOM 3025 N N . ILE A 1 394 ? 31.164 23.877 -23.324 1.00 94.44 394 ILE A N 1
ATOM 3026 C CA . ILE A 1 394 ? 30.411 25.033 -22.819 1.00 94.44 394 ILE A CA 1
ATOM 3027 C C . ILE A 1 394 ? 28.952 24.635 -22.579 1.00 94.44 394 ILE A C 1
ATOM 3029 O O . ILE A 1 394 ? 28.423 24.888 -21.500 1.00 94.44 394 ILE A O 1
ATOM 3033 N N . VAL A 1 395 ? 28.318 23.955 -23.540 1.00 92.31 395 VAL A N 1
ATOM 3034 C CA . VAL A 1 395 ? 26.928 23.486 -23.404 1.00 92.31 395 VAL A CA 1
ATOM 3035 C C . VAL A 1 395 ? 26.796 22.443 -22.289 1.00 92.31 395 VAL A C 1
ATOM 3037 O O . VAL A 1 395 ? 25.870 22.527 -21.483 1.00 92.31 395 VAL A O 1
ATOM 3040 N N . LEU A 1 396 ? 27.737 21.498 -22.188 1.00 92.00 396 LEU A N 1
ATOM 3041 C CA . LEU A 1 396 ? 27.730 20.458 -21.157 1.00 92.00 396 LEU A CA 1
ATOM 3042 C C . LEU A 1 396 ? 27.789 21.046 -19.737 1.00 92.00 396 LEU A C 1
ATOM 3044 O O . LEU A 1 396 ? 27.129 20.522 -18.843 1.00 92.00 396 LEU A O 1
ATOM 3048 N N . CYS A 1 397 ? 28.494 22.164 -19.533 1.00 92.69 397 CYS A N 1
ATOM 3049 C CA . CYS A 1 397 ? 28.513 22.877 -18.251 1.00 92.69 397 CYS A CA 1
ATOM 3050 C C . CYS A 1 397 ? 27.139 23.441 -17.841 1.00 92.69 397 CYS A C 1
ATOM 3052 O O . CYS A 1 397 ? 26.861 23.546 -16.647 1.00 92.69 397 CYS A O 1
ATOM 3054 N N . PHE A 1 398 ? 26.261 23.777 -18.793 1.00 92.75 398 PHE A N 1
ATOM 3055 C CA . PHE A 1 398 ? 24.909 24.267 -18.493 1.00 92.75 398 PHE A CA 1
ATOM 3056 C C . PHE A 1 398 ? 23.900 23.142 -18.217 1.00 92.75 398 PHE A C 1
ATOM 3058 O O . PHE A 1 398 ? 22.887 23.388 -17.561 1.00 92.75 398 PHE A O 1
ATOM 3065 N N . VAL A 1 399 ? 24.170 21.904 -18.648 1.00 92.12 399 VAL A N 1
ATOM 3066 C CA . VAL A 1 399 ? 23.256 20.761 -18.465 1.00 92.12 399 VAL A CA 1
ATOM 3067 C C . VAL A 1 399 ? 22.905 20.513 -16.983 1.00 92.12 399 VAL A C 1
ATOM 3069 O O . VAL A 1 399 ? 21.712 20.450 -16.673 1.00 92.12 399 VAL A O 1
ATOM 3072 N N . PRO A 1 400 ? 23.861 20.453 -16.030 1.00 93.81 400 PRO A N 1
ATOM 3073 C CA . PRO A 1 400 ? 23.545 20.318 -14.604 1.00 93.81 400 PRO A CA 1
ATOM 3074 C C . PRO A 1 400 ? 22.682 21.456 -14.047 1.00 93.81 400 PRO A C 1
ATOM 3076 O O . PRO A 1 400 ? 21.860 21.217 -13.168 1.00 93.81 400 PRO A O 1
ATOM 3079 N N . CYS A 1 401 ? 22.838 22.679 -14.564 1.00 94.12 401 CYS A N 1
ATOM 3080 C CA . CYS A 1 401 ? 22.035 23.828 -14.145 1.00 94.12 401 CYS A CA 1
ATOM 3081 C C . CYS A 1 401 ? 20.560 23.647 -14.541 1.00 94.12 401 CYS A C 1
ATOM 3083 O O . CYS A 1 401 ? 19.668 23.837 -13.715 1.00 94.12 401 CYS A O 1
ATOM 3085 N N . VAL A 1 402 ? 20.301 23.171 -15.765 1.00 93.38 402 VAL A N 1
ATOM 3086 C CA . VAL A 1 402 ? 18.943 22.834 -16.230 1.00 93.38 402 VAL A CA 1
ATOM 3087 C C . VAL A 1 402 ? 18.343 21.693 -15.400 1.00 93.38 402 VAL A C 1
ATOM 3089 O O . VAL A 1 402 ? 17.183 21.771 -14.988 1.00 93.38 402 VAL A O 1
ATOM 3092 N N . PHE A 1 403 ? 19.132 20.660 -15.080 1.00 93.12 403 PHE A N 1
ATOM 3093 C CA . PHE A 1 403 ? 18.688 19.586 -14.183 1.00 93.12 403 PHE A CA 1
ATOM 3094 C C . PHE A 1 403 ? 18.366 20.099 -12.773 1.00 93.12 403 PHE A C 1
ATOM 3096 O O . PHE A 1 403 ? 17.345 19.709 -12.210 1.00 93.12 403 PHE A O 1
ATOM 3103 N N . ALA A 1 404 ? 19.183 20.996 -12.214 1.00 94.06 404 ALA A N 1
ATOM 3104 C CA . ALA A 1 404 ? 18.940 21.600 -10.906 1.00 94.06 404 ALA A CA 1
ATOM 3105 C C . ALA A 1 404 ? 17.657 22.446 -10.894 1.00 94.06 404 ALA A C 1
ATOM 3107 O O . ALA A 1 404 ? 16.861 22.328 -9.963 1.00 94.06 404 ALA A O 1
ATOM 3108 N N . GLN A 1 405 ? 17.416 23.236 -11.946 1.00 94.06 405 GLN A N 1
ATOM 3109 C CA . GLN A 1 405 ? 16.174 23.995 -12.121 1.00 94.06 405 GLN A CA 1
ATOM 3110 C C . GLN A 1 405 ? 14.952 23.063 -12.183 1.00 94.06 405 GLN A C 1
ATOM 3112 O O . GLN A 1 405 ? 13.977 23.277 -11.461 1.00 94.06 405 GLN A O 1
ATOM 3117 N N . SER A 1 406 ? 15.008 22.008 -13.003 1.00 91.69 406 SER A N 1
ATOM 3118 C CA . SER A 1 406 ? 13.919 21.029 -13.125 1.00 91.69 406 SER A CA 1
ATOM 3119 C C . SER A 1 406 ? 13.661 20.290 -11.804 1.00 91.69 406 SER A C 1
ATOM 3121 O O . SER A 1 406 ? 12.511 20.121 -11.392 1.00 91.69 406 SER A O 1
ATOM 3123 N N . TYR A 1 407 ? 14.727 19.929 -11.083 1.00 93.62 407 TYR A N 1
ATOM 3124 C CA . TYR A 1 407 ? 14.640 19.301 -9.766 1.00 93.62 407 TYR A CA 1
ATOM 3125 C C . TYR A 1 407 ? 14.014 20.228 -8.717 1.00 93.62 407 TYR A C 1
ATOM 3127 O O . TYR A 1 407 ? 13.108 19.813 -7.991 1.00 93.62 407 TYR A O 1
ATOM 3135 N N . ALA A 1 408 ? 14.442 21.492 -8.657 1.00 92.88 408 ALA A N 1
ATOM 3136 C CA . ALA A 1 408 ? 13.880 22.486 -7.746 1.00 92.88 408 ALA A CA 1
ATOM 3137 C C . ALA A 1 408 ? 12.384 22.712 -8.013 1.00 92.88 408 ALA A C 1
ATOM 3139 O O . ALA A 1 408 ? 11.584 22.684 -7.078 1.00 92.88 408 ALA A O 1
ATOM 3140 N N . GLN A 1 409 ? 11.995 22.839 -9.287 1.00 91.31 409 GLN A N 1
ATOM 3141 C CA . GLN A 1 409 ? 10.595 22.959 -9.694 1.00 91.31 409 GLN A CA 1
ATOM 3142 C C . GLN A 1 409 ? 9.775 21.724 -9.285 1.00 91.31 409 GLN A C 1
ATOM 3144 O O . GLN A 1 409 ? 8.690 21.866 -8.720 1.00 91.31 409 GLN A O 1
ATOM 3149 N N . SER A 1 410 ? 10.297 20.511 -9.508 1.00 88.69 410 SER A N 1
ATOM 3150 C CA . SER A 1 410 ? 9.609 19.275 -9.116 1.00 88.69 410 SER A CA 1
ATOM 3151 C C . SER A 1 410 ? 9.468 19.132 -7.600 1.00 88.69 410 SER A C 1
ATOM 3153 O O . SER A 1 410 ? 8.462 18.594 -7.138 1.00 88.69 410 SER A O 1
ATOM 3155 N N . ARG A 1 411 ? 10.462 19.573 -6.821 1.00 88.94 411 ARG A N 1
ATOM 3156 C CA . ARG A 1 411 ? 10.419 19.516 -5.355 1.00 88.94 411 ARG A CA 1
ATOM 3157 C C . ARG A 1 411 ? 9.421 20.520 -4.787 1.00 88.94 411 ARG A C 1
ATOM 3159 O O . ARG A 1 411 ? 8.646 20.159 -3.907 1.00 88.94 411 ARG A O 1
ATOM 3166 N N . LEU A 1 412 ? 9.411 21.743 -5.315 1.00 87.88 412 LEU A N 1
ATOM 3167 C CA . LEU A 1 412 ? 8.502 22.801 -4.878 1.00 87.88 412 LEU A CA 1
ATOM 3168 C C . LEU A 1 412 ? 7.033 22.402 -5.079 1.00 87.88 412 LEU A C 1
ATOM 3170 O O . LEU A 1 412 ? 6.229 22.535 -4.163 1.00 87.88 412 LEU A O 1
ATOM 3174 N N . MET A 1 413 ? 6.703 21.826 -6.240 1.00 86.81 413 MET A N 1
ATOM 3175 C CA . MET A 1 413 ? 5.347 21.341 -6.528 1.00 86.81 413 MET A CA 1
ATOM 3176 C C . MET A 1 413 ? 4.896 20.212 -5.590 1.00 86.81 413 MET A C 1
ATOM 3178 O O . MET A 1 413 ? 3.719 20.127 -5.256 1.00 86.81 413 MET A O 1
ATOM 3182 N N . ARG A 1 414 ? 5.818 19.343 -5.151 1.00 82.50 414 ARG A N 1
ATOM 3183 C CA . ARG A 1 414 ? 5.505 18.279 -4.185 1.00 82.50 414 ARG A CA 1
ATOM 3184 C C . ARG A 1 414 ? 5.285 18.820 -2.773 1.00 82.50 414 ARG A C 1
ATOM 3186 O O . ARG A 1 414 ? 4.402 18.315 -2.095 1.00 82.50 414 ARG A O 1
ATOM 3193 N N . GLY A 1 415 ? 6.043 19.841 -2.363 1.00 79.38 415 GLY A N 1
ATOM 3194 C CA . GLY A 1 415 ? 5.897 20.479 -1.048 1.00 79.38 415 GLY A CA 1
ATOM 3195 C C . GLY A 1 415 ? 4.513 21.097 -0.849 1.00 79.38 415 GLY A C 1
ATOM 3196 O O . GLY A 1 415 ? 3.814 20.731 0.085 1.00 79.38 415 GLY A O 1
ATOM 3197 N N . PHE A 1 416 ? 4.053 21.917 -1.800 1.00 76.81 416 PHE A N 1
ATOM 3198 C CA . PHE A 1 416 ? 2.717 22.525 -1.721 1.00 76.81 416 PHE A CA 1
ATOM 3199 C C . PHE A 1 416 ? 1.570 21.503 -1.724 1.00 76.81 416 PHE A C 1
ATOM 3201 O O . PHE A 1 416 ? 0.502 21.773 -1.183 1.00 76.81 416 PHE A O 1
ATOM 3208 N N . GLY A 1 417 ? 1.769 20.335 -2.342 1.00 72.69 417 GLY A N 1
ATOM 3209 C CA . GLY A 1 417 ? 0.773 19.264 -2.339 1.00 72.69 417 GLY A CA 1
ATOM 3210 C C . GLY A 1 417 ? 0.665 18.516 -1.006 1.00 72.69 417 GLY A C 1
ATOM 3211 O O . GLY A 1 417 ? -0.399 17.968 -0.730 1.00 72.69 417 GLY A O 1
ATOM 3212 N N . ALA A 1 418 ? 1.737 18.480 -0.208 1.00 67.31 418 ALA A N 1
ATOM 3213 C CA . ALA A 1 418 ? 1.716 17.914 1.140 1.00 67.31 418 ALA A CA 1
ATOM 3214 C C . ALA A 1 418 ? 1.031 18.885 2.111 1.00 67.31 418 ALA A C 1
ATOM 3216 O O . ALA A 1 418 ? 0.045 18.513 2.737 1.0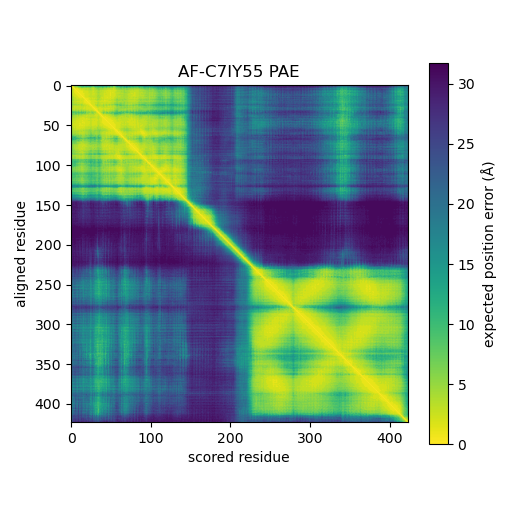0 67.31 418 ALA A O 1
ATOM 3217 N N . ASP A 1 419 ? 1.430 20.162 2.092 1.00 61.78 419 ASP A N 1
ATOM 3218 C CA . ASP A 1 419 ? 0.845 21.193 2.961 1.00 61.78 419 ASP A CA 1
ATOM 3219 C C . ASP A 1 419 ? -0.666 21.385 2.725 1.00 61.78 419 ASP A C 1
ATOM 3221 O O . ASP A 1 419 ? -1.407 21.720 3.640 1.00 61.78 419 ASP A O 1
ATOM 3225 N N . ALA A 1 420 ? -1.152 21.155 1.500 1.00 60.91 420 ALA A N 1
ATOM 3226 C CA . ALA A 1 420 ? -2.576 21.243 1.174 1.00 60.91 420 ALA A CA 1
ATOM 3227 C C . ALA A 1 420 ? -3.407 20.017 1.600 1.00 60.91 420 ALA A C 1
ATOM 3229 O O . ALA A 1 420 ? -4.632 20.081 1.531 1.00 60.91 420 ALA A O 1
ATOM 3230 N N . LYS A 1 421 ? -2.777 18.892 1.966 1.00 55.34 421 LYS A N 1
ATOM 3231 C CA . LYS A 1 421 ? -3.475 17.716 2.519 1.00 55.34 421 LYS A CA 1
ATOM 3232 C C . LYS A 1 421 ? -3.589 17.762 4.043 1.00 55.34 421 LYS A C 1
ATOM 3234 O O . LYS A 1 421 ? -4.469 17.094 4.579 1.00 55.34 421 LYS A O 1
ATOM 3239 N N . ASP A 1 422 ? -2.736 18.548 4.696 1.00 55.91 422 ASP A N 1
ATOM 3240 C CA . ASP A 1 422 ? -2.692 18.697 6.154 1.00 55.91 422 ASP A CA 1
ATOM 3241 C C . ASP A 1 422 ? -3.567 19.858 6.683 1.00 55.91 422 ASP A C 1
ATOM 3243 O O . ASP A 1 422 ? -3.677 20.044 7.896 1.00 55.91 422 ASP A O 1
ATOM 3247 N N . VAL A 1 423 ? -4.221 20.620 5.791 1.00 45.75 423 VAL A N 1
ATOM 3248 C CA . VAL A 1 423 ? -5.230 21.662 6.095 1.00 45.75 423 VAL A CA 1
ATOM 3249 C C . VAL A 1 423 ? -6.611 21.181 5.675 1.00 45.75 423 VAL A C 1
ATOM 3251 O O . VAL A 1 423 ? -7.563 21.371 6.469 1.00 45.75 423 VAL A O 1
#

Secondary structure (DSSP, 8-state):
-PPPHHHHHHHHHHTT-HHHHTTSTTGGG--BSTTSBPPPHHHHHHHHHHHHHHH--SEEEEESTTTT--HHHHHHHHHHHHHHHTTSEEEEE-SSHHHHHT-SSEEEEETTEEEEEE-HHHHTT-TTSHHHHHHHHHHHHHHHTT-----GGGHHHHHHHHHHHHHHHHHHHHHHTTS-------------------------------------GGG---S-HHHHHHHHHHHHHHHTGGGHHHHHHHHHHHHHHHHHHHHHHHHHHHHHHHTTS-HHHHHHHHHHHHHHHHHHHHHHHHHHHHHHHHHHHHHHHHHHHHHHHHHHHHHTS-GGGTTSGGG-HHHHHHIIIIIHHHHHHIIIIIHHHHHHHHHHHHHHHHHHHHHHHHHHHHHHHHHHHHHHHHHHHHHHHHHHHHHTT--

Radius of gyration: 41.9 Å; Cα contacts (8 Å, |Δi|>4): 288; chains: 1; bounding box: 97×60×102 Å

Solvent-accessible surface area (backbone atoms only — not comparable to full-atom values): 24535 Å² total; per-residue (Å²): 131,84,76,51,72,67,53,52,52,52,22,26,52,59,19,67,33,44,81,59,39,72,69,38,97,52,33,90,76,48,59,66,48,96,94,37,53,82,69,54,67,48,53,53,47,21,51,53,45,17,54,49,53,70,65,64,58,69,65,44,79,37,74,44,71,67,62,95,46,55,76,69,43,33,55,54,47,49,55,22,49,60,60,65,48,63,98,37,53,67,51,75,47,72,90,49,67,79,69,56,63,76,37,84,62,44,76,40,74,56,98,91,38,83,76,48,74,40,33,55,84,58,46,61,69,39,81,85,33,72,64,36,52,54,50,52,54,50,52,54,51,46,59,72,69,68,78,70,86,88,69,82,84,60,55,61,64,54,52,56,52,50,50,53,52,53,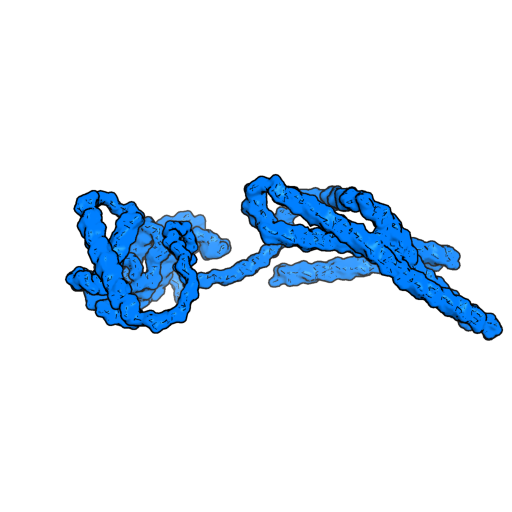51,54,50,52,55,53,54,64,64,58,68,80,74,71,95,78,91,83,86,86,80,94,73,86,85,76,91,71,92,81,89,82,91,83,85,74,96,70,92,74,76,81,77,77,66,72,74,68,69,69,76,75,80,72,80,81,68,74,62,76,62,52,53,56,52,51,53,54,51,53,56,58,68,44,57,89,42,44,70,46,44,52,56,18,48,54,30,19,33,55,51,16,37,48,61,42,48,50,53,51,52,50,53,51,55,56,53,34,74,76,45,62,79,86,52,27,63,60,50,48,50,52,51,51,51,50,51,52,50,52,51,57,51,46,67,53,32,52,57,49,19,54,51,32,24,43,51,42,15,51,54,46,35,53,51,50,39,53,54,50,51,56,54,59,72,73,51,62,74,74,59,53,69,38,78,81,44,25,73,67,48,46,52,45,46,58,49,53,54,37,46,53,50,23,44,50,59,8,58,49,46,45,50,50,48,16,49,53,29,25,52,50,48,34,50,52,52,36,42,70,75,39,49,73,62,36,51,58,54,57,67,47,49,62,54,55,52,49,52,54,50,50,54,56,49,53,60,51,50,60,56,51,62,64,70,78,108